Protein AF-A0A395RSZ2-F1 (afdb_monomer_lite)

Structure (mmCIF, N/CA/C/O backbone):
data_AF-A0A395RSZ2-F1
#
_entry.id   AF-A0A395RSZ2-F1
#
loop_
_atom_site.group_PDB
_atom_site.id
_atom_site.type_symbol
_atom_site.label_atom_id
_atom_site.label_alt_id
_atom_site.label_comp_id
_atom_site.label_asym_id
_atom_site.label_entity_id
_atom_site.label_seq_id
_atom_site.pdbx_PDB_ins_code
_atom_site.Cartn_x
_atom_site.Cartn_y
_atom_site.Cartn_z
_atom_site.occupancy
_atom_site.B_iso_or_equiv
_atom_site.auth_seq_id
_atom_site.auth_comp_id
_atom_site.auth_asym_id
_atom_site.auth_atom_id
_atom_site.pdbx_PDB_model_num
ATOM 1 N N . MET A 1 1 ? 38.862 -12.015 18.274 1.00 34.28 1 MET A N 1
ATOM 2 C CA . MET A 1 1 ? 37.464 -11.572 18.107 1.00 34.28 1 MET A CA 1
ATOM 3 C C . MET A 1 1 ? 37.496 -10.422 17.122 1.00 34.28 1 MET A C 1
ATOM 5 O O . MET A 1 1 ? 38.084 -9.397 17.435 1.00 34.28 1 MET A O 1
ATOM 9 N N . SER A 1 2 ? 37.038 -10.656 15.896 1.00 30.33 2 SER A N 1
ATOM 10 C CA . SER A 1 2 ? 37.048 -9.669 14.813 1.00 30.33 2 SER A CA 1
ATOM 11 C C . SER A 1 2 ? 36.148 -8.489 15.187 1.00 30.33 2 SER A C 1
ATOM 13 O O . SER A 1 2 ? 35.080 -8.708 15.757 1.00 30.33 2 SER A O 1
ATOM 15 N N . ALA A 1 3 ? 36.585 -7.260 14.907 1.00 32.38 3 ALA A N 1
ATOM 16 C CA . ALA A 1 3 ? 35.767 -6.063 15.086 1.00 32.38 3 ALA A CA 1
ATOM 17 C C . ALA A 1 3 ? 34.419 -6.223 14.353 1.00 32.38 3 ALA A C 1
ATOM 19 O O . ALA A 1 3 ? 34.405 -6.847 13.287 1.00 32.38 3 ALA A O 1
ATOM 20 N N . PRO A 1 4 ? 33.302 -5.694 14.892 1.00 45.31 4 PRO A N 1
ATOM 21 C CA . PRO A 1 4 ? 32.043 -5.677 14.161 1.00 45.31 4 PRO A CA 1
ATOM 22 C C . PRO A 1 4 ? 32.291 -4.975 12.827 1.00 45.31 4 PRO A C 1
ATOM 24 O O . PRO A 1 4 ? 32.841 -3.874 12.786 1.00 45.31 4 PRO A O 1
ATOM 27 N N . THR A 1 5 ? 31.976 -5.658 11.733 1.00 50.28 5 THR A N 1
ATOM 28 C CA . THR A 1 5 ? 32.086 -5.110 10.385 1.00 50.28 5 THR A CA 1
ATOM 29 C C . THR A 1 5 ? 31.281 -3.817 10.335 1.00 50.28 5 THR A C 1
ATOM 31 O O . THR A 1 5 ? 30.093 -3.822 10.635 1.00 50.28 5 THR A O 1
ATOM 34 N N . SER A 1 6 ? 31.934 -2.704 9.997 1.00 74.25 6 SER A N 1
ATOM 35 C CA . SER A 1 6 ? 31.324 -1.367 9.954 1.00 74.25 6 SER A CA 1
ATOM 36 C C . SER A 1 6 ? 30.259 -1.207 8.864 1.00 74.25 6 SER A C 1
ATOM 38 O O . SER A 1 6 ? 29.632 -0.160 8.781 1.00 74.25 6 SER A O 1
ATOM 40 N N . ASP A 1 7 ? 30.100 -2.211 8.003 1.00 86.69 7 ASP A N 1
ATOM 41 C CA . ASP A 1 7 ? 29.111 -2.247 6.932 1.00 86.69 7 ASP A CA 1
ATOM 42 C C . ASP A 1 7 ? 27.876 -3.049 7.390 1.00 86.69 7 ASP A C 1
ATOM 44 O O . ASP A 1 7 ? 28.003 -4.261 7.616 1.00 86.69 7 ASP A O 1
ATOM 48 N N . PRO A 1 8 ? 26.689 -2.420 7.526 1.00 89.38 8 PRO A N 1
ATOM 49 C CA . PRO A 1 8 ? 25.453 -3.118 7.889 1.00 89.38 8 PRO A CA 1
ATOM 50 C C . PRO A 1 8 ? 25.008 -4.145 6.834 1.00 89.38 8 PRO A C 1
ATOM 52 O O . PRO A 1 8 ? 24.173 -4.994 7.133 1.00 89.38 8 PRO A O 1
ATOM 55 N N . LEU A 1 9 ? 25.569 -4.111 5.619 1.00 94.44 9 LEU A N 1
ATOM 56 C CA . LEU A 1 9 ? 25.279 -5.062 4.542 1.00 94.44 9 LEU A CA 1
ATOM 57 C C . LEU A 1 9 ? 26.364 -6.135 4.372 1.00 94.44 9 LEU A C 1
ATOM 59 O O . LEU A 1 9 ? 26.440 -6.798 3.334 1.00 94.44 9 LEU A O 1
ATOM 63 N N . PHE A 1 10 ? 27.205 -6.343 5.388 1.00 93.31 10 PHE A N 1
ATOM 64 C CA . PHE A 1 10 ? 28.215 -7.395 5.354 1.00 93.31 10 PHE A CA 1
ATOM 65 C C . PHE A 1 10 ? 27.592 -8.773 5.071 1.00 93.31 10 PHE A C 1
ATOM 67 O O . PHE A 1 10 ? 26.660 -9.208 5.743 1.00 93.31 10 PHE A O 1
ATOM 74 N N . GLY A 1 11 ? 28.138 -9.481 4.078 1.00 93.06 11 GLY A N 1
ATOM 75 C CA . GLY A 1 11 ? 27.650 -10.797 3.653 1.00 93.06 11 GLY A CA 1
ATOM 76 C C . GLY A 1 11 ? 26.528 -10.764 2.608 1.00 93.06 11 GLY A C 1
ATOM 77 O O . GLY A 1 11 ? 26.178 -11.823 2.090 1.00 93.06 11 GLY A O 1
ATOM 78 N N . LEU A 1 12 ? 26.021 -9.586 2.226 1.00 96.12 12 LEU A N 1
ATOM 79 C CA . LEU A 1 12 ? 24.945 -9.433 1.236 1.00 96.12 12 LEU A CA 1
ATOM 80 C C . LEU A 1 12 ? 25.256 -10.121 -0.101 1.00 96.12 12 LEU A C 1
ATOM 82 O O . LEU A 1 12 ? 24.419 -10.842 -0.641 1.00 96.12 12 LEU A O 1
ATOM 86 N N . ASP A 1 13 ? 26.482 -9.957 -0.599 1.00 94.00 13 ASP A N 1
ATOM 87 C CA . ASP A 1 13 ? 26.915 -10.528 -1.881 1.00 94.00 13 ASP A CA 1
ATOM 88 C C . ASP A 1 13 ? 27.236 -12.038 -1.795 1.00 94.00 13 ASP A C 1
ATOM 90 O O . ASP A 1 13 ? 27.543 -12.662 -2.809 1.00 94.00 13 ASP A O 1
ATOM 94 N N . SER A 1 14 ? 27.182 -12.644 -0.599 1.00 94.94 14 SER A N 1
ATOM 95 C CA . SER A 1 14 ? 27.402 -14.091 -0.423 1.00 94.94 14 SER A CA 1
ATOM 96 C C . SER A 1 14 ? 26.147 -14.933 -0.676 1.00 94.94 14 SER A C 1
ATOM 98 O O . SER A 1 14 ? 26.244 -16.142 -0.891 1.00 94.94 14 SER A O 1
ATOM 100 N N . ILE A 1 15 ? 24.974 -14.297 -0.679 1.00 96.81 15 ILE A N 1
ATOM 101 C CA . ILE A 1 15 ? 23.686 -14.936 -0.945 1.00 96.81 15 ILE A CA 1
ATOM 102 C C . ILE A 1 15 ? 23.473 -15.006 -2.460 1.00 96.81 15 ILE A C 1
ATOM 104 O O . ILE A 1 15 ? 23.692 -14.036 -3.185 1.00 96.81 15 ILE A O 1
ATOM 108 N N . ASN A 1 16 ? 23.022 -16.157 -2.964 1.00 96.25 16 ASN A N 1
ATOM 109 C CA . ASN A 1 16 ? 22.710 -16.315 -4.383 1.00 96.25 16 ASN A CA 1
ATOM 110 C C . ASN A 1 16 ? 21.292 -15.808 -4.695 1.00 96.25 16 ASN A C 1
ATOM 112 O O . ASN A 1 16 ? 20.367 -16.599 -4.886 1.00 96.25 16 ASN A O 1
ATOM 116 N N . TRP A 1 17 ? 21.140 -14.485 -4.757 1.00 97.00 17 TRP A N 1
ATOM 117 C CA . TRP A 1 17 ? 19.859 -13.802 -4.975 1.00 97.00 17 TRP A CA 1
ATOM 118 C C . TRP A 1 17 ? 19.136 -14.224 -6.264 1.00 97.00 17 TRP A C 1
ATOM 120 O O . TRP A 1 17 ? 17.911 -14.267 -6.279 1.00 97.00 17 TRP A O 1
ATOM 130 N N . SER A 1 18 ? 19.871 -14.661 -7.293 1.00 93.94 18 SER A N 1
ATOM 131 C CA . SER A 1 18 ? 19.304 -15.187 -8.549 1.00 93.94 18 SER A CA 1
ATOM 132 C C . SER A 1 18 ? 18.466 -16.460 -8.394 1.00 93.94 18 SER A C 1
ATOM 134 O O . SER A 1 18 ? 17.706 -16.827 -9.290 1.00 93.94 18 SER A O 1
ATOM 136 N N . GLN A 1 19 ? 18.658 -17.192 -7.291 1.00 95.56 19 GLN A N 1
ATOM 137 C CA . GLN A 1 19 ? 17.898 -18.405 -6.966 1.00 95.56 19 GLN A CA 1
ATOM 138 C C . GLN A 1 19 ? 16.697 -18.114 -6.065 1.00 95.56 19 GLN A C 1
ATOM 140 O O . GLN A 1 19 ? 15.877 -19.003 -5.833 1.00 95.56 19 GLN A O 1
ATOM 145 N N . LEU A 1 20 ? 16.601 -16.888 -5.558 1.00 96.00 20 LEU A N 1
ATOM 146 C CA . LEU A 1 20 ? 15.483 -16.416 -4.764 1.00 96.00 20 LEU A CA 1
ATOM 147 C C . LEU A 1 20 ? 14.503 -15.682 -5.675 1.00 96.00 20 LEU A C 1
ATOM 149 O O . LEU A 1 20 ? 14.856 -15.148 -6.727 1.00 96.00 20 LEU A O 1
ATOM 153 N N . ASN A 1 21 ? 13.254 -15.643 -5.241 1.00 91.56 21 ASN A N 1
ATOM 154 C CA . ASN A 1 21 ? 12.200 -14.892 -5.894 1.00 91.56 21 ASN A CA 1
ATOM 155 C C . ASN A 1 21 ? 11.636 -13.834 -4.951 1.00 91.56 21 ASN A C 1
ATOM 157 O O . ASN A 1 21 ? 11.639 -14.000 -3.730 1.00 91.56 21 ASN A O 1
ATOM 161 N N . HIS A 1 22 ? 11.113 -12.788 -5.565 1.00 90.50 22 HIS A N 1
ATOM 162 C CA . HIS A 1 22 ? 10.325 -11.709 -4.986 1.00 90.50 22 HIS A CA 1
ATOM 163 C C . HIS A 1 22 ? 9.043 -11.529 -5.844 1.00 90.50 22 HIS A C 1
ATOM 165 O O . HIS A 1 22 ? 8.847 -12.283 -6.807 1.00 90.50 22 HIS A O 1
ATOM 171 N N . ALA A 1 23 ? 8.208 -10.516 -5.603 1.00 76.56 23 ALA A N 1
ATOM 172 C CA . ALA A 1 23 ? 6.920 -10.313 -6.289 1.00 76.56 23 ALA A CA 1
ATOM 173 C C . ALA A 1 23 ? 6.976 -10.329 -7.827 1.00 76.56 23 ALA A C 1
ATOM 175 O O . ALA A 1 23 ? 6.074 -10.847 -8.488 1.00 76.56 23 ALA A O 1
ATOM 176 N N . TYR A 1 24 ? 8.060 -9.818 -8.412 1.00 78.56 24 TYR A N 1
ATOM 177 C CA . TYR A 1 24 ? 8.192 -9.644 -9.861 1.00 78.56 24 TYR A CA 1
ATOM 178 C C . TYR A 1 24 ? 9.122 -10.661 -10.549 1.00 78.56 24 TYR A C 1
ATOM 180 O O . TYR A 1 24 ? 9.490 -10.471 -11.712 1.00 78.56 24 TYR A O 1
ATOM 188 N N . GLY A 1 25 ? 9.490 -11.757 -9.870 1.00 89.94 25 GLY A N 1
ATOM 189 C CA . GLY A 1 25 ? 10.397 -12.791 -10.390 1.00 89.94 25 GLY A CA 1
ATOM 190 C C . GLY A 1 25 ? 11.694 -12.921 -9.589 1.00 89.94 25 GLY A C 1
ATOM 191 O O . GLY A 1 25 ? 11.643 -12.903 -8.364 1.00 89.94 25 GLY A O 1
ATOM 192 N N . SER A 1 26 ? 12.827 -13.077 -10.286 1.00 94.44 26 SER A N 1
ATOM 193 C CA . SER A 1 26 ? 14.166 -13.218 -9.681 1.00 94.44 26 SER A CA 1
ATOM 194 C C . SER A 1 26 ? 14.512 -12.025 -8.794 1.00 94.44 26 SER A C 1
ATOM 196 O O . SER A 1 26 ? 14.254 -10.895 -9.194 1.00 94.44 26 SER A O 1
ATOM 198 N N . ALA A 1 27 ? 15.159 -12.279 -7.658 1.00 96.12 27 ALA A N 1
ATOM 199 C CA . ALA A 1 27 ? 15.580 -11.259 -6.699 1.00 96.12 27 ALA A CA 1
ATOM 200 C C . ALA A 1 27 ? 16.986 -10.678 -6.971 1.00 96.12 27 ALA A C 1
ATOM 202 O O . ALA A 1 27 ? 17.618 -10.135 -6.067 1.00 96.12 27 ALA A O 1
ATOM 203 N N . ASP A 1 28 ? 17.498 -10.795 -8.203 1.00 95.12 28 ASP A N 1
ATOM 204 C CA . ASP A 1 28 ? 18.828 -10.303 -8.616 1.00 95.12 28 ASP A CA 1
ATOM 205 C C . ASP A 1 28 ? 19.060 -8.801 -8.366 1.00 95.12 28 ASP A C 1
ATOM 207 O O . ASP A 1 28 ? 20.202 -8.347 -8.280 1.00 95.12 28 ASP A O 1
ATOM 211 N N . ASP A 1 29 ? 17.989 -8.017 -8.282 1.00 93.25 29 ASP A N 1
ATOM 212 C CA . ASP A 1 29 ? 18.008 -6.574 -8.052 1.00 93.25 29 ASP A CA 1
ATOM 213 C C . ASP A 1 29 ? 18.033 -6.188 -6.561 1.00 93.25 29 ASP A C 1
ATOM 215 O O . ASP A 1 29 ? 18.500 -5.099 -6.216 1.00 93.25 29 ASP A O 1
ATOM 219 N N . VAL A 1 30 ? 17.617 -7.089 -5.666 1.00 96.44 30 VAL A N 1
ATOM 220 C CA . VAL A 1 30 ? 17.514 -6.848 -4.219 1.00 96.44 30 VAL A CA 1
ATOM 221 C C . VAL A 1 30 ? 18.824 -6.351 -3.588 1.00 96.44 30 VAL A C 1
ATOM 223 O O . VAL A 1 30 ? 18.770 -5.392 -2.812 1.00 96.44 30 VAL A O 1
ATOM 226 N N . PRO A 1 31 ? 20.016 -6.890 -3.921 1.00 97.75 31 PRO A N 1
ATOM 227 C CA . PRO A 1 31 ? 21.271 -6.386 -3.363 1.00 97.75 31 PRO A CA 1
ATOM 228 C C . PRO A 1 31 ? 21.555 -4.925 -3.704 1.00 97.75 31 PRO A C 1
ATOM 230 O O . PRO A 1 31 ? 22.103 -4.190 -2.883 1.00 97.75 31 PRO A O 1
ATOM 233 N N . VAL A 1 32 ? 21.204 -4.496 -4.920 1.00 96.25 32 VAL A N 1
ATOM 234 C CA . VAL A 1 32 ? 21.399 -3.107 -5.355 1.00 96.25 32 VAL A CA 1
ATOM 235 C C . VAL A 1 32 ? 20.468 -2.192 -4.573 1.00 96.25 32 VAL A C 1
ATOM 237 O O . VAL A 1 32 ? 20.921 -1.169 -4.061 1.00 96.25 32 VAL A O 1
ATOM 240 N N . LEU A 1 33 ? 19.208 -2.597 -4.417 1.00 94.44 33 LEU A N 1
ATOM 241 C CA . LEU A 1 33 ? 18.215 -1.841 -3.663 1.00 94.44 33 LEU A CA 1
ATOM 242 C C . LEU A 1 33 ? 18.615 -1.701 -2.185 1.00 94.44 33 LEU A C 1
ATOM 244 O O . LEU A 1 33 ? 18.653 -0.585 -1.677 1.00 94.44 33 LEU A O 1
ATOM 248 N N . LEU A 1 34 ? 19.039 -2.786 -1.521 1.00 95.69 34 LEU A N 1
ATOM 249 C CA . LEU A 1 34 ? 19.546 -2.738 -0.138 1.00 95.69 34 LEU A CA 1
ATOM 250 C C . LEU A 1 34 ? 20.739 -1.788 0.013 1.00 95.69 34 LEU A C 1
ATOM 252 O O . LEU A 1 34 ? 20.796 -1.016 0.969 1.00 95.69 34 LEU A O 1
ATOM 256 N N . LYS A 1 35 ? 21.680 -1.799 -0.941 1.00 95.31 35 LYS A N 1
ATOM 257 C CA . LYS A 1 35 ? 22.815 -0.860 -0.954 1.00 95.31 35 LYS A CA 1
ATOM 258 C C . LYS A 1 35 ? 22.342 0.589 -1.102 1.00 95.31 35 LYS A C 1
ATOM 260 O O . LYS A 1 35 ? 22.881 1.469 -0.435 1.00 95.31 35 LYS A O 1
ATOM 265 N N . GLN A 1 36 ? 21.322 0.840 -1.920 1.00 93.38 36 GLN A N 1
ATOM 266 C CA . GLN A 1 36 ? 20.742 2.172 -2.110 1.00 93.38 36 GLN A CA 1
ATOM 267 C C . GLN A 1 36 ? 19.963 2.683 -0.887 1.00 93.38 36 GLN A C 1
ATOM 269 O O . GLN A 1 36 ? 19.896 3.896 -0.702 1.00 93.38 36 GLN A O 1
ATOM 274 N N . LEU A 1 37 ? 19.492 1.810 0.013 1.00 89.50 37 LEU A N 1
ATOM 275 C CA . LEU A 1 37 ? 18.933 2.225 1.313 1.00 89.50 37 LEU A CA 1
ATOM 276 C C . LEU A 1 37 ? 19.972 2.870 2.250 1.00 89.50 37 LEU A C 1
ATOM 278 O O . LEU A 1 37 ? 19.613 3.439 3.276 1.00 89.50 37 LEU A O 1
ATOM 282 N N . GLN A 1 38 ? 21.263 2.820 1.911 1.00 90.94 38 GLN A N 1
ATOM 283 C CA . GLN A 1 38 ? 22.308 3.575 2.612 1.00 90.94 38 GLN A CA 1
ATOM 284 C C . GLN A 1 38 ? 22.570 4.957 1.990 1.00 90.94 38 GLN A C 1
ATOM 286 O O . GLN A 1 38 ? 23.408 5.707 2.493 1.00 90.94 38 GLN A O 1
ATOM 291 N N . SER A 1 39 ? 21.892 5.300 0.889 1.00 86.25 39 SER A N 1
ATOM 292 C CA . SER A 1 39 ? 22.091 6.566 0.187 1.00 86.25 39 SER A CA 1
ATOM 293 C C . SER A 1 39 ? 21.700 7.759 1.057 1.00 86.25 39 SER A C 1
ATOM 295 O O . SER A 1 39 ? 20.657 7.768 1.709 1.00 86.25 39 SER A O 1
ATOM 297 N N . THR A 1 40 ? 22.524 8.806 1.026 1.00 84.56 40 THR A N 1
ATOM 298 C CA . THR A 1 40 ? 22.180 10.115 1.599 1.00 84.56 40 THR A CA 1
ATOM 299 C C . THR A 1 40 ? 21.358 10.976 0.644 1.00 84.56 40 THR A C 1
ATOM 301 O O . THR A 1 40 ? 20.854 12.013 1.065 1.00 84.56 40 THR A O 1
ATOM 304 N N . ASP A 1 41 ? 21.261 10.579 -0.628 1.00 82.25 41 ASP A N 1
ATOM 305 C CA . ASP A 1 41 ? 20.401 11.215 -1.625 1.00 82.25 41 ASP A CA 1
ATOM 306 C C . ASP A 1 41 ? 18.945 10.752 -1.411 1.00 82.25 41 ASP A C 1
ATOM 308 O O . ASP A 1 41 ? 18.680 9.550 -1.552 1.00 82.25 41 ASP A O 1
ATOM 312 N N . PRO A 1 42 ? 18.013 11.666 -1.069 1.00 72.00 42 PRO A N 1
ATOM 313 C CA . PRO A 1 42 ? 16.618 11.326 -0.810 1.00 72.00 42 PRO A CA 1
ATOM 314 C C . PRO A 1 42 ? 15.907 10.677 -1.997 1.00 72.00 42 PRO A C 1
ATOM 316 O O . PRO A 1 42 ? 15.120 9.760 -1.786 1.00 72.00 42 PRO A O 1
ATOM 319 N N . GLU A 1 43 ? 16.183 11.101 -3.234 1.00 75.25 43 GLU A N 1
ATOM 320 C CA . GLU A 1 43 ? 15.507 10.554 -4.417 1.00 75.25 43 GLU A CA 1
ATOM 321 C C . GLU A 1 43 ? 15.924 9.098 -4.643 1.00 75.25 43 GLU A C 1
ATOM 323 O O . GLU A 1 43 ? 15.084 8.227 -4.890 1.00 75.25 43 GLU A O 1
ATOM 328 N N . VAL A 1 44 ? 17.220 8.817 -4.477 1.00 79.88 44 VAL A N 1
ATOM 329 C CA . VAL A 1 44 ? 17.770 7.459 -4.556 1.00 79.88 44 VAL A CA 1
ATOM 330 C C . VAL A 1 44 ? 17.236 6.590 -3.422 1.00 79.88 44 VAL A C 1
ATOM 332 O O . VAL A 1 44 ? 16.818 5.464 -3.680 1.00 79.88 44 VAL A O 1
ATOM 335 N N . TYR A 1 45 ? 17.230 7.098 -2.184 1.00 80.38 45 TYR A N 1
ATOM 336 C CA . TYR A 1 45 ? 16.733 6.352 -1.028 1.00 80.38 45 TYR A CA 1
ATOM 337 C C . TYR A 1 45 ? 15.251 6.009 -1.186 1.00 80.38 45 TYR A C 1
ATOM 339 O O . TYR A 1 45 ? 14.893 4.847 -1.044 1.00 80.38 45 TYR A O 1
ATOM 347 N N . LEU A 1 46 ? 14.397 6.991 -1.497 1.00 71.25 46 LEU A N 1
ATOM 348 C CA . LEU A 1 46 ? 12.949 6.790 -1.603 1.00 71.25 46 LEU A CA 1
ATOM 349 C C . LEU A 1 46 ? 12.604 5.851 -2.756 1.00 71.25 46 LEU A C 1
ATOM 351 O O . LEU A 1 46 ? 11.863 4.895 -2.565 1.00 71.25 46 LEU A O 1
ATOM 355 N N . THR A 1 47 ? 13.225 6.046 -3.923 1.00 76.12 47 THR A N 1
ATOM 356 C CA . THR A 1 47 ? 13.027 5.147 -5.068 1.00 76.12 47 THR A CA 1
ATOM 357 C C . THR A 1 47 ? 13.448 3.716 -4.734 1.00 76.12 47 THR A C 1
ATOM 359 O O . THR A 1 47 ? 12.760 2.769 -5.111 1.00 76.12 47 THR A O 1
ATOM 362 N N . ALA A 1 48 ? 14.567 3.548 -4.024 1.00 80.88 48 ALA A N 1
ATOM 363 C CA . ALA A 1 48 ? 15.026 2.235 -3.599 1.00 80.88 48 ALA A CA 1
ATOM 364 C C . ALA A 1 48 ? 14.132 1.630 -2.515 1.00 80.88 48 ALA A C 1
ATOM 366 O O . ALA A 1 48 ? 13.876 0.436 -2.573 1.00 80.88 48 ALA A O 1
ATOM 367 N N . PHE A 1 49 ? 13.651 2.426 -1.559 1.00 80.94 49 PHE A N 1
ATOM 368 C CA . PHE A 1 49 ? 12.747 1.990 -0.497 1.00 80.94 49 PHE A CA 1
ATOM 369 C C . PHE A 1 49 ? 11.427 1.483 -1.074 1.00 80.94 49 PHE A C 1
ATOM 371 O O . PHE A 1 49 ? 11.042 0.360 -0.761 1.00 80.94 49 PHE A O 1
ATOM 378 N N . ASP A 1 50 ? 10.800 2.251 -1.967 1.00 70.81 50 ASP A N 1
ATOM 379 C CA . ASP A 1 50 ? 9.542 1.883 -2.625 1.00 70.81 50 ASP A CA 1
ATOM 380 C C . ASP A 1 50 ? 9.717 0.605 -3.456 1.00 70.81 50 ASP A C 1
ATOM 382 O O . ASP A 1 50 ? 9.027 -0.394 -3.246 1.00 70.81 50 ASP A O 1
ATOM 386 N N . ALA A 1 51 ? 10.721 0.587 -4.342 1.00 75.06 51 ALA A N 1
ATOM 387 C CA . ALA A 1 51 ? 11.000 -0.576 -5.179 1.00 75.06 51 ALA A CA 1
ATOM 388 C C . ALA A 1 51 ? 11.335 -1.815 -4.340 1.00 75.06 51 ALA A C 1
ATOM 390 O O . ALA A 1 51 ? 10.834 -2.903 -4.609 1.00 75.06 51 ALA A O 1
ATOM 391 N N . PHE A 1 52 ? 12.158 -1.663 -3.303 1.00 85.31 52 PHE A N 1
ATOM 392 C CA . PHE A 1 52 ? 12.519 -2.755 -2.411 1.00 85.31 52 PHE A CA 1
ATOM 393 C C . PHE A 1 52 ? 11.300 -3.292 -1.668 1.00 85.31 52 PHE A C 1
ATOM 395 O O . PHE A 1 52 ? 11.074 -4.501 -1.702 1.00 85.31 52 PHE A O 1
ATOM 402 N N . TRP A 1 53 ? 10.505 -2.410 -1.054 1.00 80.69 53 TRP A N 1
ATOM 403 C CA . TRP A 1 53 ? 9.285 -2.773 -0.344 1.00 80.69 53 TRP A CA 1
ATOM 404 C C . TRP A 1 53 ? 8.362 -3.577 -1.256 1.00 80.69 53 TRP A C 1
ATOM 406 O O . TRP A 1 53 ? 8.067 -4.729 -0.952 1.00 80.69 53 TRP A O 1
ATOM 416 N N . SER A 1 54 ? 8.000 -3.022 -2.413 1.00 71.62 54 SER A N 1
ATOM 417 C CA . SER A 1 54 ? 7.108 -3.659 -3.386 1.00 71.62 54 SER A CA 1
ATOM 418 C C . SER A 1 54 ? 7.671 -4.960 -3.973 1.00 71.62 54 SER A C 1
ATOM 420 O O . SER A 1 54 ? 6.911 -5.861 -4.335 1.00 71.62 54 SER A O 1
ATOM 422 N N . ASN A 1 55 ? 8.997 -5.095 -4.060 1.00 81.12 55 ASN A N 1
ATOM 423 C CA . ASN A 1 55 ? 9.649 -6.323 -4.501 1.00 81.12 55 ASN A CA 1
ATOM 424 C C . ASN A 1 55 ? 9.497 -7.433 -3.456 1.00 81.12 55 ASN A C 1
ATOM 426 O O . ASN A 1 55 ? 8.975 -8.507 -3.761 1.00 81.12 55 ASN A O 1
ATOM 430 N N . ILE A 1 56 ? 9.964 -7.203 -2.226 1.00 85.62 56 ILE A N 1
ATOM 431 C CA . ILE A 1 56 ? 10.007 -8.245 -1.189 1.00 85.62 56 ILE A CA 1
ATOM 432 C C . ILE A 1 56 ? 8.687 -8.389 -0.419 1.00 85.62 56 ILE A C 1
ATOM 434 O O . ILE A 1 56 ? 8.550 -9.301 0.394 1.00 85.62 56 ILE A O 1
ATOM 438 N N . TYR A 1 57 ? 7.711 -7.522 -0.669 1.00 79.75 57 TYR A N 1
ATOM 439 C CA . TYR A 1 57 ? 6.392 -7.545 -0.059 1.00 79.75 57 TYR A CA 1
ATOM 440 C C . TYR A 1 57 ? 5.347 -7.009 -1.039 1.00 79.75 57 TYR A C 1
ATOM 442 O O . TYR A 1 57 ? 5.388 -5.848 -1.430 1.00 79.75 57 TYR A O 1
ATOM 450 N N . HIS A 1 58 ? 4.366 -7.830 -1.418 1.00 73.44 58 HIS A N 1
ATOM 451 C CA . HIS A 1 58 ? 3.319 -7.388 -2.344 1.00 73.44 58 HIS A CA 1
ATOM 452 C C . HIS A 1 58 ? 1.963 -7.975 -1.967 1.00 73.44 58 HIS A C 1
ATOM 454 O O . HIS A 1 58 ? 1.803 -9.196 -1.941 1.00 73.44 58 HIS A O 1
ATOM 460 N N . GLN A 1 59 ? 0.978 -7.108 -1.700 1.00 65.56 59 GLN A N 1
ATOM 461 C CA . GLN A 1 59 ? -0.385 -7.505 -1.302 1.00 65.56 59 GLN A CA 1
ATOM 462 C C . GLN A 1 59 ? -0.403 -8.480 -0.122 1.00 65.56 59 GLN A C 1
ATOM 464 O O . GLN A 1 59 ? -1.070 -9.513 -0.147 1.00 65.56 59 GLN A O 1
ATOM 469 N N . GLY A 1 60 ? 0.425 -8.216 0.882 1.00 65.25 60 GLY A N 1
ATOM 470 C CA . GLY A 1 60 ? 0.560 -9.125 2.004 1.00 65.25 60 GLY A CA 1
ATOM 471 C C . GLY A 1 60 ? 1.518 -10.268 1.741 1.00 65.25 60 GLY A C 1
ATOM 472 O O . GLY A 1 60 ? 2.061 -10.739 2.718 1.00 65.25 60 GLY A O 1
ATOM 473 N N . THR A 1 61 ? 1.789 -10.689 0.497 1.00 76.19 61 THR A N 1
ATOM 474 C CA . THR A 1 61 ? 2.616 -11.865 0.143 1.00 76.19 61 THR A CA 1
ATOM 475 C C . THR A 1 61 ? 4.104 -11.635 0.416 1.00 76.19 61 THR A C 1
ATOM 477 O O . THR A 1 61 ? 4.653 -10.589 0.069 1.00 76.19 61 THR A O 1
ATOM 480 N N . ARG A 1 62 ? 4.752 -12.636 1.025 1.00 90.75 62 ARG A N 1
ATOM 481 C CA . ARG A 1 62 ? 6.195 -12.708 1.286 1.00 90.75 62 ARG A CA 1
ATOM 482 C C . ARG A 1 62 ? 6.807 -13.818 0.434 1.00 90.75 62 ARG A C 1
ATOM 484 O O . ARG A 1 62 ? 6.122 -14.748 0.012 1.00 90.75 62 ARG A O 1
ATOM 491 N N . TYR A 1 63 ? 8.103 -13.712 0.191 1.00 91.75 63 TYR A N 1
ATOM 492 C CA . TYR A 1 63 ? 8.839 -14.534 -0.756 1.00 91.75 63 TYR A CA 1
ATOM 493 C C . TYR A 1 63 ? 10.162 -15.009 -0.154 1.00 91.75 63 TYR A C 1
ATOM 495 O O . TYR A 1 63 ? 10.650 -14.451 0.824 1.00 91.75 63 TYR A O 1
ATOM 503 N N . SER A 1 64 ? 10.803 -15.990 -0.785 1.00 95.75 64 SER A N 1
ATOM 504 C CA . SER A 1 64 ? 12.160 -16.421 -0.415 1.00 95.75 64 SER A CA 1
ATOM 505 C C . SER A 1 64 ? 13.173 -15.269 -0.259 1.00 95.75 64 SER A C 1
ATOM 507 O O . SER A 1 64 ? 13.993 -15.306 0.654 1.00 95.75 64 SER A O 1
ATOM 509 N N . ALA A 1 65 ? 13.091 -14.208 -1.074 1.00 96.94 65 ALA A N 1
ATOM 510 C CA . ALA A 1 65 ? 13.932 -13.019 -0.912 1.00 96.94 65 ALA A CA 1
ATOM 511 C C . ALA A 1 65 ? 13.601 -12.202 0.351 1.00 96.94 65 ALA A C 1
ATOM 513 O O . ALA A 1 65 ? 14.499 -11.604 0.937 1.00 96.94 65 ALA A O 1
ATOM 514 N N . SER A 1 66 ? 12.340 -12.192 0.796 1.00 97.38 66 SER A N 1
ATOM 515 C CA . SER A 1 66 ? 11.907 -11.538 2.038 1.00 97.38 66 SER A CA 1
ATOM 516 C C . SER A 1 66 ? 12.621 -12.140 3.246 1.00 97.38 66 SER A C 1
ATOM 518 O O . SER A 1 66 ? 13.127 -11.401 4.087 1.00 97.38 66 SER A O 1
ATOM 520 N N . VAL A 1 67 ? 12.721 -13.474 3.292 1.00 97.81 67 VAL A N 1
ATOM 521 C CA . VAL A 1 67 ? 13.397 -14.218 4.367 1.00 97.81 67 VAL A CA 1
ATOM 522 C C . VAL A 1 67 ? 14.852 -13.764 4.505 1.00 97.81 67 VAL A C 1
ATOM 524 O O . VAL A 1 67 ? 15.301 -13.426 5.600 1.00 97.81 67 VAL A O 1
ATOM 527 N N . GLU A 1 68 ? 15.572 -13.720 3.383 1.00 98.00 68 GLU A N 1
ATOM 528 C CA . GLU A 1 68 ? 16.998 -13.380 3.339 1.00 98.00 68 GLU A CA 1
ATOM 529 C C . GLU A 1 68 ? 17.263 -11.881 3.539 1.00 98.00 68 GLU A C 1
ATOM 531 O O . GLU A 1 68 ? 18.342 -11.488 3.978 1.00 98.00 68 GLU A O 1
ATOM 536 N N . ALA A 1 69 ? 16.282 -11.022 3.256 1.00 97.94 69 ALA A N 1
ATOM 537 C CA . ALA A 1 69 ? 16.418 -9.579 3.399 1.00 97.94 69 ALA A CA 1
ATOM 538 C C . ALA A 1 69 ? 16.296 -9.084 4.854 1.00 97.94 69 ALA A C 1
ATOM 540 O O . ALA A 1 69 ? 16.942 -8.101 5.226 1.00 97.94 69 ALA A O 1
ATOM 541 N N . VAL A 1 70 ? 15.496 -9.754 5.692 1.00 98.12 70 VAL A N 1
ATOM 542 C CA . VAL A 1 70 ? 15.192 -9.317 7.070 1.00 98.12 70 VAL A CA 1
ATOM 543 C C . VAL A 1 70 ? 16.437 -9.046 7.936 1.00 98.12 70 VAL A C 1
ATOM 545 O O . VAL A 1 70 ? 16.474 -7.995 8.584 1.00 98.12 70 VAL A O 1
ATOM 548 N N . PRO A 1 71 ? 17.481 -9.901 7.959 1.00 97.31 71 PRO A N 1
ATOM 549 C CA . PRO A 1 71 ? 18.688 -9.623 8.740 1.00 97.31 71 PRO A CA 1
ATOM 550 C C . PRO A 1 71 ? 19.375 -8.304 8.358 1.00 97.31 71 PRO A C 1
ATOM 552 O O . PRO A 1 71 ? 19.812 -7.562 9.239 1.00 97.31 71 PRO A O 1
ATOM 555 N N . PHE A 1 72 ? 19.421 -7.973 7.063 1.00 97.25 72 PHE A N 1
ATOM 556 C CA . PHE A 1 72 ? 20.005 -6.720 6.576 1.00 97.25 72 PHE A CA 1
ATOM 557 C C . PHE A 1 72 ? 19.148 -5.511 6.945 1.00 97.25 72 PHE A C 1
ATOM 559 O O . PHE A 1 72 ? 19.687 -4.459 7.279 1.00 97.25 72 PHE A O 1
ATOM 566 N N . LEU A 1 73 ? 17.822 -5.659 6.957 1.00 96.06 73 LEU A N 1
ATOM 567 C CA . LEU A 1 73 ? 16.922 -4.604 7.419 1.00 96.06 73 LEU A CA 1
ATOM 568 C C . LEU A 1 73 ? 17.119 -4.287 8.900 1.00 96.06 73 LEU A C 1
ATOM 570 O O . LEU A 1 73 ? 17.169 -3.112 9.259 1.00 96.06 73 LEU A O 1
ATOM 574 N N . TYR A 1 74 ? 17.306 -5.297 9.756 1.00 96.94 74 TYR A N 1
ATOM 575 C CA . TYR A 1 74 ? 17.668 -5.046 11.153 1.00 96.94 74 TYR A CA 1
ATOM 576 C C . TYR A 1 74 ? 19.046 -4.410 11.300 1.00 96.94 74 TYR A C 1
ATOM 578 O O . TYR A 1 74 ? 19.206 -3.522 12.133 1.00 96.94 74 TYR A O 1
ATOM 586 N N . ALA A 1 75 ? 20.029 -4.826 10.500 1.00 95.12 75 ALA A N 1
ATOM 587 C CA . ALA A 1 75 ? 21.356 -4.221 10.527 1.00 95.12 75 ALA A CA 1
ATOM 588 C C . ALA A 1 75 ? 21.310 -2.738 10.115 1.00 95.12 75 ALA A C 1
ATOM 590 O O . ALA A 1 75 ? 21.893 -1.892 10.793 1.00 95.12 75 ALA A O 1
ATOM 591 N N . LEU A 1 76 ? 20.551 -2.403 9.065 1.00 93.81 76 LEU A N 1
ATOM 592 C CA . LEU A 1 76 ? 20.287 -1.023 8.654 1.00 93.81 76 LEU A CA 1
ATOM 593 C C . LEU A 1 76 ? 19.535 -0.246 9.742 1.00 93.81 76 LEU A C 1
ATOM 595 O O . LEU A 1 76 ? 19.931 0.869 10.073 1.00 93.81 76 LEU A O 1
ATOM 599 N N . PHE A 1 77 ? 18.495 -0.834 10.338 1.00 93.06 77 PHE A N 1
ATOM 600 C CA . PHE A 1 77 ? 17.751 -0.242 11.451 1.00 93.06 77 PHE A CA 1
ATOM 601 C C . PHE A 1 77 ? 18.637 0.034 12.675 1.00 93.06 77 PHE A C 1
ATOM 603 O O . PHE A 1 77 ? 18.451 1.045 13.356 1.00 93.06 77 PHE A O 1
ATOM 610 N N . ASP A 1 78 ? 19.595 -0.840 12.978 1.00 91.50 78 ASP A N 1
ATOM 611 C CA . ASP A 1 78 ? 20.500 -0.667 14.113 1.00 91.50 78 ASP A CA 1
ATOM 612 C C . ASP A 1 78 ? 21.601 0.366 13.851 1.00 91.50 78 ASP A C 1
ATOM 614 O O . ASP A 1 78 ? 22.137 0.982 14.777 1.00 91.50 78 ASP A O 1
ATOM 618 N N . HIS A 1 79 ? 21.928 0.585 12.580 1.00 90.19 79 HIS A N 1
ATOM 619 C CA . HIS A 1 79 ? 22.967 1.513 12.179 1.00 90.19 79 HIS A CA 1
ATOM 620 C C . HIS A 1 79 ? 22.496 2.972 12.330 1.00 90.19 79 HIS A C 1
ATOM 622 O O . HIS A 1 79 ? 21.539 3.423 11.702 1.00 90.19 79 HIS A O 1
ATOM 628 N N . GLN A 1 80 ? 23.179 3.744 13.183 1.00 80.75 80 GLN A N 1
ATOM 629 C CA . GLN A 1 80 ? 22.696 5.055 13.649 1.00 80.75 80 GLN A CA 1
ATOM 630 C C . GLN A 1 80 ? 22.560 6.119 12.550 1.00 80.75 80 GLN A C 1
ATOM 632 O O . GLN A 1 80 ? 21.759 7.040 12.697 1.00 80.75 80 GLN A O 1
ATOM 637 N N . THR A 1 81 ? 23.335 6.021 11.467 1.00 82.44 81 THR A N 1
ATOM 638 C CA . THR A 1 81 ? 23.293 6.999 10.366 1.00 82.44 81 THR A CA 1
ATOM 639 C C . THR A 1 81 ? 22.224 6.688 9.324 1.00 82.44 81 THR A C 1
ATOM 641 O O . THR A 1 81 ? 21.990 7.517 8.442 1.00 82.44 81 THR A O 1
ATOM 644 N N . THR A 1 82 ? 21.589 5.517 9.405 1.00 84.31 82 THR A N 1
ATOM 645 C CA . THR A 1 82 ? 20.518 5.122 8.493 1.00 84.31 82 THR A CA 1
ATOM 646 C C . THR A 1 82 ? 19.345 6.084 8.640 1.00 84.31 82 THR A C 1
ATOM 648 O O . THR A 1 82 ? 18.934 6.425 9.751 1.00 84.31 82 THR A O 1
ATOM 651 N N . LYS A 1 83 ? 18.818 6.558 7.511 1.00 79.50 83 LYS A N 1
ATOM 652 C CA . LYS A 1 83 ? 17.628 7.414 7.471 1.00 79.50 83 LYS A CA 1
ATOM 653 C C . LYS A 1 83 ? 16.359 6.560 7.549 1.00 79.50 83 LYS A C 1
ATOM 655 O O . LYS A 1 83 ? 16.397 5.386 7.196 1.00 79.50 83 LYS A O 1
ATOM 660 N N . ASN A 1 84 ? 15.259 7.158 8.018 1.00 78.38 84 ASN A N 1
ATOM 661 C CA . ASN A 1 84 ? 13.932 6.525 8.079 1.00 78.38 84 ASN A CA 1
ATOM 662 C C . ASN A 1 84 ? 13.948 5.134 8.761 1.00 78.38 84 ASN A C 1
ATOM 664 O O . ASN A 1 84 ? 13.488 4.122 8.232 1.00 78.38 84 ASN A O 1
ATOM 668 N N . ARG A 1 85 ? 14.571 5.070 9.946 1.00 87.06 85 ARG A N 1
ATOM 669 C CA . ARG A 1 85 ? 14.739 3.825 10.718 1.00 87.06 85 ARG A CA 1
ATOM 670 C C . ARG A 1 85 ? 13.393 3.257 11.177 1.00 87.06 85 ARG A C 1
ATOM 672 O O . ARG A 1 85 ? 13.225 2.045 11.241 1.00 87.06 85 ARG A O 1
ATOM 679 N N . ASP A 1 86 ? 12.447 4.124 11.489 1.00 83.31 86 ASP A N 1
ATOM 680 C CA . ASP A 1 86 ? 11.061 3.795 11.802 1.00 83.31 86 ASP A CA 1
ATOM 681 C C . ASP A 1 86 ? 10.345 3.138 10.612 1.00 83.31 86 ASP A C 1
ATOM 683 O O . ASP A 1 86 ? 9.801 2.048 10.784 1.00 83.31 86 ASP A O 1
ATOM 687 N N . GLY A 1 87 ? 10.452 3.689 9.397 1.00 82.19 87 GLY A N 1
ATOM 688 C CA . GLY A 1 87 ? 9.921 3.054 8.186 1.00 82.19 87 GLY A CA 1
ATOM 689 C C . GLY A 1 87 ? 10.521 1.671 7.916 1.00 82.19 87 GLY A C 1
ATOM 690 O O . GLY A 1 87 ? 9.792 0.731 7.594 1.00 82.19 87 GLY A O 1
ATOM 691 N N . LEU A 1 88 ? 11.831 1.492 8.134 1.00 87.56 88 LEU A N 1
ATOM 692 C CA . LEU A 1 88 ? 12.467 0.170 8.050 1.00 87.56 88 LEU A CA 1
ATOM 693 C C . LEU A 1 88 ? 11.901 -0.805 9.091 1.00 87.56 88 LEU A C 1
ATOM 695 O O . LEU A 1 88 ? 11.616 -1.953 8.764 1.00 87.56 88 LEU A O 1
ATOM 699 N N . LEU A 1 89 ? 11.701 -0.377 10.339 1.00 92.94 89 LEU A N 1
ATOM 700 C CA . LEU A 1 89 ? 11.139 -1.248 11.373 1.00 92.94 89 LEU A CA 1
ATOM 701 C C . LEU A 1 89 ? 9.666 -1.593 11.106 1.00 92.94 89 LEU A C 1
ATOM 703 O O . LEU A 1 89 ? 9.237 -2.729 11.334 1.00 92.94 89 LEU A O 1
ATOM 707 N N . TYR A 1 90 ? 8.892 -0.649 10.573 1.00 88.69 90 TYR A N 1
ATOM 708 C CA . TYR A 1 90 ? 7.532 -0.912 10.115 1.00 88.69 90 TYR A CA 1
ATOM 709 C C . TYR A 1 90 ? 7.511 -1.903 8.937 1.00 88.69 90 TYR A C 1
ATOM 711 O O . TYR A 1 90 ? 6.672 -2.808 8.914 1.00 88.69 90 TYR A O 1
ATOM 719 N N . MET A 1 91 ? 8.496 -1.833 8.029 1.00 88.62 91 MET A N 1
ATOM 720 C CA . MET A 1 91 ? 8.703 -2.842 6.981 1.00 88.62 91 MET A CA 1
ATOM 721 C C . MET A 1 91 ? 8.938 -4.220 7.548 1.00 88.62 91 MET A C 1
ATOM 723 O O . MET A 1 91 ? 8.262 -5.163 7.154 1.00 88.62 91 MET A O 1
ATOM 727 N N . ILE A 1 92 ? 9.851 -4.345 8.507 1.00 95.88 92 ILE A N 1
ATOM 728 C CA . ILE A 1 92 ? 10.133 -5.641 9.121 1.00 95.88 92 ILE A CA 1
ATOM 729 C C . ILE A 1 92 ? 8.879 -6.184 9.819 1.00 95.88 92 ILE A C 1
ATOM 731 O O . ILE A 1 92 ? 8.608 -7.380 9.750 1.00 95.88 92 ILE A O 1
ATOM 735 N N . THR A 1 93 ? 8.072 -5.312 10.433 1.00 94.62 93 THR A N 1
ATOM 736 C CA . THR A 1 93 ? 6.774 -5.700 11.008 1.00 94.62 93 THR A CA 1
ATOM 737 C C . THR A 1 93 ? 5.830 -6.249 9.936 1.00 94.62 93 THR A C 1
ATOM 739 O O . THR A 1 93 ? 5.285 -7.336 10.100 1.00 94.62 93 THR A O 1
ATOM 742 N N . SER A 1 94 ? 5.685 -5.548 8.812 1.00 88.25 94 SER A N 1
ATOM 743 C CA . SER A 1 94 ? 4.809 -5.966 7.708 1.00 88.25 94 SER A CA 1
ATOM 744 C C . SER A 1 94 ? 5.306 -7.250 7.029 1.00 88.25 94 SER A C 1
ATOM 746 O O . SER A 1 94 ? 4.537 -8.152 6.717 1.00 88.25 94 SER A O 1
ATOM 748 N N . LEU A 1 95 ? 6.620 -7.417 6.885 1.00 92.75 95 LEU A N 1
ATOM 749 C CA . LEU A 1 95 ? 7.216 -8.668 6.416 1.00 92.75 95 LEU A CA 1
ATOM 750 C C . LEU A 1 95 ? 6.917 -9.831 7.369 1.00 92.75 95 LEU A C 1
ATOM 752 O O . LEU A 1 95 ? 6.634 -10.937 6.911 1.00 92.75 95 LEU A O 1
ATOM 756 N N . ALA A 1 96 ? 6.942 -9.586 8.681 1.00 96.12 96 ALA A N 1
ATOM 757 C CA . ALA A 1 96 ? 6.688 -10.617 9.677 1.00 96.12 96 ALA A CA 1
ATOM 758 C C . ALA A 1 96 ? 5.233 -11.104 9.661 1.00 96.12 96 ALA A C 1
ATOM 760 O O . ALA A 1 96 ? 5.003 -12.308 9.707 1.00 96.12 96 ALA A O 1
ATOM 761 N N . VAL A 1 97 ? 4.249 -10.200 9.589 1.00 91.75 97 VAL A N 1
ATOM 762 C CA . VAL A 1 97 ? 2.827 -10.562 9.779 1.00 91.75 97 VAL A CA 1
ATOM 763 C C . VAL A 1 97 ? 1.911 -10.272 8.596 1.00 91.75 97 VAL A C 1
ATOM 765 O O . VAL A 1 97 ? 0.705 -10.494 8.679 1.00 91.75 97 VAL A O 1
ATOM 768 N N . GLY A 1 98 ? 2.448 -9.808 7.472 1.00 86.25 98 GLY A N 1
ATOM 769 C CA . GLY A 1 98 ? 1.625 -9.320 6.376 1.00 86.25 98 GLY A CA 1
ATOM 770 C C . GLY A 1 98 ? 1.145 -7.904 6.681 1.00 86.25 98 GLY A C 1
ATOM 771 O O . GLY A 1 98 ? 1.916 -6.951 6.726 1.00 86.25 98 GLY A O 1
ATOM 772 N N . HIS A 1 99 ? -0.147 -7.786 6.956 1.00 80.44 99 HIS A N 1
ATOM 773 C CA . HIS A 1 99 ? -0.788 -6.527 7.309 1.00 80.44 99 HIS A CA 1
ATOM 774 C C . HIS A 1 99 ? -1.032 -6.484 8.825 1.00 80.44 99 HIS A C 1
ATOM 776 O O . HIS A 1 99 ? -1.905 -7.213 9.306 1.00 80.44 99 HIS A O 1
ATOM 782 N N . PRO A 1 100 ? -0.285 -5.668 9.594 1.00 84.94 100 PRO A N 1
ATOM 783 C CA . PRO A 1 100 ? -0.335 -5.697 11.058 1.00 84.94 100 PRO A CA 1
ATOM 784 C C . PRO A 1 100 ? -1.755 -5.539 11.636 1.00 84.94 100 PRO A C 1
ATOM 786 O O . PRO A 1 100 ? -2.175 -6.344 12.469 1.00 84.94 100 PRO A O 1
ATOM 789 N N . ASP A 1 101 ? -2.556 -4.611 11.104 1.00 79.19 101 ASP A N 1
ATOM 790 C CA . ASP A 1 101 ? -3.935 -4.343 11.544 1.00 79.19 101 ASP A CA 1
ATOM 791 C C . ASP A 1 101 ? -4.891 -5.518 11.326 1.00 79.19 101 ASP A C 1
ATOM 793 O O . ASP A 1 101 ? -5.928 -5.616 11.980 1.00 79.19 101 ASP A O 1
ATOM 797 N N . TRP A 1 102 ? -4.568 -6.442 10.416 1.00 82.25 102 TRP A N 1
ATOM 798 C CA . TRP A 1 102 ? -5.391 -7.632 10.190 1.00 82.25 102 TRP A CA 1
ATOM 799 C C . TRP A 1 102 ? -5.225 -8.674 11.290 1.00 82.25 102 TRP A C 1
ATOM 801 O O . TRP A 1 102 ? -6.056 -9.575 11.394 1.00 82.25 102 TRP A O 1
ATOM 811 N N . SER A 1 103 ? -4.181 -8.542 12.107 1.00 86.62 103 SER A N 1
ATOM 812 C CA . SER A 1 103 ? -3.995 -9.354 13.305 1.00 86.62 103 SER A CA 1
ATOM 813 C C . SER A 1 103 ? -4.757 -8.784 14.502 1.00 86.62 103 SER A C 1
ATOM 815 O O . SER A 1 103 ? -4.700 -9.362 15.571 1.00 86.62 103 SER A O 1
ATOM 817 N N . ILE A 1 104 ? -5.463 -7.658 14.388 1.00 89.56 104 ILE A N 1
ATOM 818 C CA . ILE A 1 104 ? -6.238 -7.075 15.494 1.00 89.56 104 ILE A CA 1
ATOM 819 C C . ILE A 1 104 ? -7.713 -7.460 15.304 1.00 89.56 104 ILE A C 1
ATOM 821 O O . ILE A 1 104 ? -8.202 -7.367 14.181 1.00 89.56 104 ILE A O 1
ATOM 825 N N . PRO A 1 105 ? -8.451 -7.873 16.354 1.00 90.94 105 PRO A N 1
ATOM 826 C CA . PRO A 1 105 ? -8.027 -7.967 17.754 1.00 90.94 105 PRO A CA 1
ATOM 827 C C . PRO A 1 105 ? -7.354 -9.297 18.133 1.00 90.94 105 PRO A C 1
ATOM 829 O O . PRO A 1 105 ? -6.934 -9.443 19.273 1.00 90.94 105 PRO A O 1
ATOM 832 N N . ASP A 1 106 ? -7.261 -10.265 17.222 1.00 90.50 106 ASP A N 1
ATOM 833 C CA . ASP A 1 106 ? -6.974 -11.669 17.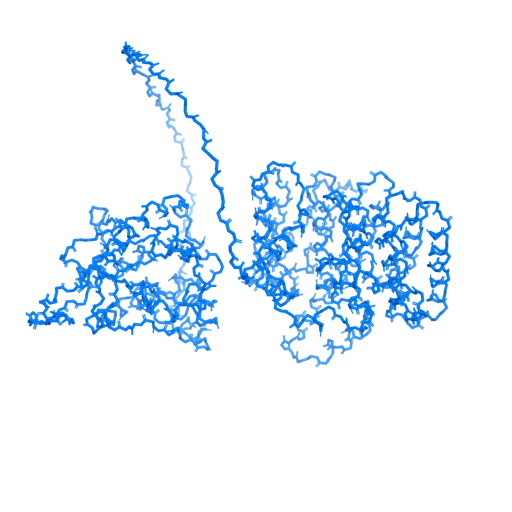561 1.00 90.50 106 ASP A CA 1
ATOM 834 C C . ASP A 1 106 ? -5.502 -11.973 17.928 1.00 90.50 106 ASP A C 1
ATOM 836 O O . ASP A 1 106 ? -5.199 -13.010 18.519 1.00 90.50 106 ASP A O 1
ATOM 840 N N . GLY A 1 107 ? -4.582 -11.073 17.597 1.00 93.31 107 GLY A N 1
ATOM 841 C CA . GLY A 1 107 ? -3.136 -11.272 17.593 1.00 93.31 107 GLY A CA 1
ATOM 842 C C . GLY A 1 107 ? -2.659 -12.319 16.580 1.00 93.31 107 GLY A C 1
ATOM 843 O O . GLY A 1 107 ? -3.365 -12.701 15.646 1.00 93.31 107 GLY A O 1
ATOM 844 N N . VAL A 1 108 ? -1.418 -12.781 16.757 1.00 94.62 108 VAL A N 1
ATOM 845 C CA . VAL A 1 108 ? -0.783 -13.779 15.880 1.00 94.62 108 VAL A CA 1
ATOM 846 C C . VAL A 1 108 ? -0.857 -15.166 16.522 1.00 94.62 108 VAL A C 1
ATOM 848 O O . VAL A 1 108 ? -0.104 -15.477 17.443 1.00 94.62 108 VAL A O 1
ATOM 851 N N . ASP A 1 109 ? -1.732 -16.038 16.022 1.00 93.19 109 ASP A N 1
ATOM 852 C CA . ASP A 1 109 ? -1.793 -17.443 16.449 1.00 93.19 109 ASP A CA 1
ATOM 853 C C . ASP A 1 109 ? -0.879 -18.319 15.577 1.00 93.19 109 ASP A C 1
ATOM 855 O O . ASP A 1 109 ? -1.264 -18.814 14.514 1.00 93.19 109 ASP A O 1
ATOM 859 N N . LEU A 1 110 ? 0.357 -18.524 16.041 1.00 93.75 110 LEU A N 1
ATOM 860 C CA . LEU A 1 110 ? 1.368 -19.304 15.319 1.00 93.75 110 LEU A CA 1
ATOM 861 C C . LEU A 1 110 ? 1.011 -20.788 15.182 1.00 93.75 110 LEU A C 1
ATOM 863 O O . LEU A 1 110 ? 1.430 -21.423 14.214 1.00 93.75 110 LEU A O 1
ATOM 867 N N . ALA A 1 111 ? 0.255 -21.356 16.126 1.00 91.62 111 ALA A N 1
ATOM 868 C CA . ALA A 1 111 ? -0.155 -22.756 16.052 1.00 91.62 111 ALA A CA 1
ATOM 869 C C . ALA A 1 111 ? -1.198 -22.942 14.944 1.00 91.62 111 ALA A C 1
ATOM 871 O O . ALA A 1 111 ? -1.062 -23.833 14.100 1.00 91.62 111 ALA A O 1
ATOM 872 N N . LYS A 1 112 ? -2.189 -22.046 14.895 1.00 91.25 112 LYS A N 1
ATOM 873 C CA . LYS A 1 112 ? -3.183 -21.992 13.820 1.00 91.25 112 LYS A CA 1
ATOM 874 C C . LYS A 1 112 ? -2.535 -21.701 12.468 1.00 91.25 112 LYS A C 1
ATOM 876 O O . LYS A 1 112 ? -2.869 -22.373 11.494 1.00 91.25 112 LYS A O 1
ATOM 881 N N . TRP A 1 113 ? -1.590 -20.762 12.400 1.00 92.38 113 TRP A N 1
ATOM 882 C CA . TRP A 1 113 ? -0.877 -20.445 11.159 1.00 92.38 113 TRP A CA 1
ATOM 883 C C . TRP A 1 113 ? -0.099 -21.663 10.638 1.00 92.38 113 TRP A C 1
ATOM 885 O O . TRP A 1 113 ? -0.261 -22.053 9.482 1.00 92.38 113 TRP A O 1
ATOM 895 N N . GLN A 1 114 ? 0.646 -22.360 11.502 1.00 91.62 114 GLN A N 1
ATOM 896 C CA . GLN A 1 114 ? 1.358 -23.583 11.119 1.00 91.62 114 GLN A CA 1
ATOM 897 C C . GLN A 1 114 ? 0.405 -24.691 10.642 1.00 91.62 114 GLN A C 1
ATOM 899 O O . GLN A 1 114 ? 0.697 -25.391 9.669 1.00 91.62 114 GLN A O 1
ATOM 904 N N . GLN A 1 115 ? -0.748 -24.845 11.297 1.00 89.81 115 GLN A N 1
ATOM 905 C CA . GLN A 1 115 ? -1.773 -25.798 10.878 1.00 89.81 115 GLN A CA 1
ATOM 906 C C . GLN A 1 115 ? -2.347 -25.447 9.497 1.00 89.81 115 GLN A C 1
ATOM 908 O O . GLN A 1 115 ? -2.549 -26.343 8.679 1.00 89.81 115 GLN A O 1
ATOM 913 N N . GLN A 1 116 ? -2.583 -24.163 9.215 1.00 87.50 116 GLN A N 1
ATOM 914 C CA . GLN A 1 116 ? -3.056 -23.700 7.907 1.00 87.50 116 GLN A CA 1
ATOM 915 C C . GLN A 1 116 ? -2.051 -24.014 6.795 1.00 87.50 116 GLN A C 1
ATOM 917 O O . GLN A 1 116 ? -2.459 -24.497 5.740 1.00 87.50 116 GLN A O 1
ATOM 922 N N . ILE A 1 117 ? -0.750 -23.829 7.047 1.00 88.00 117 ILE A N 1
ATOM 923 C CA . ILE A 1 117 ? 0.315 -24.147 6.081 1.00 88.00 117 ILE A CA 1
ATOM 924 C C . ILE A 1 117 ? 0.267 -25.620 5.657 1.00 88.00 117 ILE A C 1
ATOM 926 O O . ILE A 1 117 ? 0.387 -25.932 4.470 1.00 88.00 117 ILE A O 1
ATOM 930 N N . ASN A 1 118 ? 0.031 -26.522 6.613 1.00 85.00 118 ASN A N 1
ATOM 931 C CA . ASN A 1 118 ? -0.052 -27.964 6.366 1.00 85.00 118 ASN A CA 1
ATOM 932 C C . ASN A 1 118 ? -1.283 -28.375 5.539 1.00 85.00 118 ASN A C 1
ATOM 934 O O . ASN A 1 118 ? -1.302 -29.472 4.986 1.00 85.00 118 ASN A O 1
ATOM 938 N N . ASN A 1 119 ? -2.296 -27.509 5.448 1.00 84.81 119 ASN A N 1
ATOM 939 C CA . ASN A 1 119 ? -3.536 -27.767 4.717 1.00 84.81 119 ASN A CA 1
ATOM 940 C C . ASN A 1 119 ? -3.532 -27.189 3.291 1.00 84.81 119 ASN A C 1
ATOM 942 O O . ASN A 1 119 ? -4.488 -27.413 2.546 1.00 84.81 119 ASN A O 1
ATOM 946 N N . TYR A 1 120 ? -2.502 -26.430 2.903 1.00 81.56 120 TYR A N 1
ATOM 947 C CA . TYR A 1 120 ? -2.408 -25.865 1.559 1.00 81.56 120 TYR A CA 1
ATOM 948 C C . TYR A 1 120 ? -1.975 -26.897 0.515 1.00 81.56 120 TYR A C 1
ATOM 950 O O . TYR A 1 120 ? -1.172 -27.790 0.779 1.00 81.56 120 TYR A O 1
ATOM 958 N N . ASP A 1 121 ? -2.483 -26.732 -0.709 1.00 76.88 121 ASP A N 1
ATOM 959 C CA . ASP A 1 121 ? -1.970 -27.447 -1.876 1.00 76.88 121 ASP A CA 1
ATOM 960 C C . ASP A 1 121 ? -0.502 -27.080 -2.167 1.00 76.88 121 ASP A C 1
ATOM 962 O O . ASP A 1 121 ? 0.015 -26.064 -1.699 1.00 76.88 121 ASP A O 1
ATOM 966 N N . ALA A 1 122 ? 0.170 -27.889 -2.990 1.00 70.56 122 ALA A N 1
ATOM 967 C CA . ALA A 1 122 ? 1.588 -27.709 -3.301 1.00 70.56 122 ALA A CA 1
ATOM 968 C C . ALA A 1 122 ? 1.934 -26.323 -3.889 1.00 70.56 122 ALA A C 1
ATOM 970 O O . ALA A 1 122 ? 3.056 -25.857 -3.707 1.00 70.56 122 ALA A O 1
ATOM 971 N N . THR A 1 123 ? 0.997 -25.653 -4.574 1.00 65.75 123 THR A N 1
ATOM 972 C CA . THR A 1 123 ? 1.238 -24.328 -5.170 1.00 65.75 123 THR A CA 1
ATOM 973 C C . THR A 1 123 ? 1.184 -23.198 -4.146 1.00 65.75 123 THR A C 1
ATOM 975 O O . THR A 1 123 ? 2.016 -22.296 -4.193 1.00 65.75 123 THR A O 1
ATOM 978 N N . LYS A 1 124 ? 0.256 -23.255 -3.187 1.00 70.56 124 LYS A N 1
ATOM 979 C CA . LYS A 1 124 ? 0.136 -22.263 -2.106 1.00 70.56 124 LYS A CA 1
ATOM 980 C C . LYS A 1 124 ? 1.105 -22.525 -0.956 1.00 70.56 124 LYS A C 1
ATOM 982 O O . LYS A 1 124 ? 1.489 -21.592 -0.257 1.00 70.56 124 LYS A O 1
ATOM 987 N N . HIS A 1 125 ? 1.529 -23.775 -0.789 1.00 77.94 125 HIS A N 1
ATOM 988 C CA . HIS A 1 125 ? 2.425 -24.189 0.284 1.00 77.94 125 HIS A CA 1
ATOM 989 C C . HIS A 1 125 ? 3.795 -23.497 0.219 1.00 77.94 125 HIS A C 1
ATOM 991 O O . HIS A 1 125 ? 4.327 -23.120 1.257 1.00 77.94 125 HIS A O 1
ATOM 997 N N . GLY A 1 126 ? 4.348 -23.284 -0.984 1.00 79.69 126 GLY A N 1
ATOM 998 C CA . GLY A 1 126 ? 5.644 -22.615 -1.159 1.00 79.69 126 GLY A CA 1
ATOM 999 C C . GLY A 1 126 ? 5.653 -21.185 -0.617 1.00 79.69 126 GLY A C 1
ATOM 1000 O O . GLY A 1 126 ? 6.482 -20.863 0.229 1.00 79.69 126 GLY A O 1
ATOM 1001 N N . TYR A 1 127 ? 4.681 -20.366 -1.035 1.00 79.00 127 TYR A N 1
ATOM 1002 C CA . TYR A 1 127 ? 4.532 -19.006 -0.516 1.00 79.00 127 TYR A CA 1
ATOM 1003 C C . TYR A 1 127 ? 4.283 -19.032 0.985 1.00 79.00 127 TYR A C 1
ATOM 1005 O O . TYR A 1 127 ? 5.080 -18.468 1.718 1.00 79.00 127 TYR A O 1
ATOM 1013 N N . ALA A 1 128 ? 3.272 -19.772 1.453 1.00 83.81 128 ALA A N 1
ATOM 1014 C CA . ALA A 1 128 ? 2.909 -19.841 2.870 1.00 83.81 128 ALA A CA 1
ATOM 1015 C C . ALA A 1 128 ? 4.077 -20.263 3.789 1.00 83.81 128 ALA A C 1
ATOM 1017 O O . ALA A 1 128 ? 4.153 -19.835 4.941 1.00 83.81 128 ALA A O 1
ATOM 1018 N N . LEU A 1 129 ? 5.011 -21.076 3.286 1.00 90.38 129 LEU A N 1
ATOM 1019 C CA . LEU A 1 129 ? 6.234 -21.425 4.000 1.00 90.38 129 LEU A CA 1
ATOM 1020 C C . LEU A 1 129 ? 7.229 -20.257 4.068 1.00 90.38 129 LEU A C 1
ATOM 1022 O O . LEU A 1 129 ? 7.801 -20.016 5.130 1.00 90.38 129 LEU A O 1
ATOM 1026 N N . ASP A 1 130 ? 7.435 -19.529 2.969 1.00 93.00 130 ASP A N 1
ATOM 1027 C CA . ASP A 1 130 ? 8.275 -18.324 2.948 1.00 93.00 130 ASP A CA 1
ATOM 1028 C C . ASP A 1 130 ? 7.710 -17.227 3.862 1.00 93.00 130 ASP A C 1
ATOM 1030 O O . ASP A 1 130 ? 8.467 -16.549 4.555 1.00 93.00 130 ASP A O 1
ATOM 1034 N N . GLU A 1 131 ? 6.385 -17.100 3.944 1.00 92.12 131 GLU A N 1
ATOM 1035 C CA . GLU A 1 131 ? 5.711 -16.220 4.900 1.00 92.12 131 GLU A CA 1
ATOM 1036 C C . GLU A 1 131 ? 6.113 -16.522 6.346 1.00 92.12 131 GLU A C 1
ATOM 1038 O O . GLU A 1 131 ? 6.582 -15.644 7.073 1.00 92.12 131 GLU A O 1
ATOM 1043 N N . PHE A 1 132 ? 5.982 -17.787 6.747 1.00 95.56 132 PHE A N 1
ATOM 1044 C CA . PHE A 1 132 ? 6.303 -18.223 8.101 1.00 95.56 132 PHE A CA 1
ATOM 1045 C C . PHE A 1 132 ? 7.804 -18.134 8.395 1.00 95.56 132 PHE A C 1
ATOM 1047 O O . PHE A 1 132 ? 8.211 -17.714 9.474 1.00 95.56 132 PHE A O 1
ATOM 1054 N N . ARG A 1 133 ? 8.655 -18.453 7.414 1.00 96.94 133 ARG A N 1
ATOM 1055 C CA . ARG A 1 133 ? 10.110 -18.272 7.527 1.00 96.94 133 ARG A CA 1
ATOM 1056 C C . ARG A 1 133 ? 10.500 -16.806 7.668 1.00 96.94 133 ARG A C 1
ATOM 1058 O O . ARG A 1 133 ? 11.447 -16.506 8.390 1.00 96.94 133 ARG A O 1
ATOM 1065 N N . THR A 1 134 ? 9.781 -15.899 7.008 1.00 97.94 134 THR A N 1
ATOM 1066 C CA . THR A 1 134 ? 10.004 -14.454 7.141 1.00 97.94 134 THR A CA 1
ATOM 1067 C C . THR A 1 134 ? 9.645 -13.989 8.552 1.00 97.94 134 THR A C 1
ATOM 1069 O O . THR A 1 134 ? 10.429 -13.263 9.164 1.00 97.94 134 THR A O 1
ATOM 1072 N N . TYR A 1 135 ? 8.534 -14.480 9.116 1.00 98.12 135 TYR A N 1
ATOM 1073 C CA . TYR A 1 135 ? 8.200 -14.281 10.530 1.00 98.12 135 TYR A CA 1
ATOM 1074 C C . TYR A 1 135 ? 9.330 -14.774 11.455 1.00 98.12 135 TYR A C 1
ATOM 1076 O O . TYR A 1 135 ? 9.792 -14.033 12.322 1.00 98.12 135 TYR A O 1
ATOM 1084 N N . GLU A 1 136 ? 9.838 -15.995 11.252 1.00 97.88 136 GLU A N 1
ATOM 1085 C CA . GLU A 1 136 ? 10.923 -16.553 12.076 1.00 97.88 136 GLU A CA 1
ATOM 1086 C C . GLU A 1 136 ? 12.252 -15.799 11.917 1.00 97.88 136 GLU A C 1
ATOM 1088 O O . GLU A 1 136 ? 13.030 -15.695 12.869 1.00 97.88 136 GLU A O 1
ATOM 1093 N N . ALA A 1 137 ? 12.536 -15.270 10.726 1.00 98.06 137 ALA A N 1
ATOM 1094 C CA . ALA A 1 137 ? 13.678 -14.392 10.498 1.00 98.06 137 ALA A CA 1
ATOM 1095 C C . ALA A 1 137 ? 13.517 -13.073 11.268 1.00 98.06 137 ALA A C 1
ATOM 1097 O O . ALA A 1 137 ? 14.474 -12.624 11.903 1.00 98.06 137 ALA A O 1
ATOM 1098 N N . ALA A 1 138 ? 12.310 -12.497 11.269 1.00 98.00 138 ALA A N 1
ATOM 1099 C CA . ALA A 1 138 ? 12.009 -11.276 12.008 1.00 98.00 138 ALA A CA 1
ATOM 1100 C C . ALA A 1 138 ? 12.153 -11.486 13.525 1.00 98.00 138 ALA A C 1
ATOM 1102 O O . ALA A 1 138 ? 12.831 -10.726 14.214 1.00 98.00 138 ALA A O 1
ATOM 1103 N N . GLU A 1 139 ? 11.635 -12.603 14.035 1.00 97.69 139 GLU A N 1
ATOM 1104 C CA . GLU A 1 139 ? 11.680 -12.962 15.456 1.00 97.69 139 GLU A CA 1
ATOM 1105 C C . GLU A 1 139 ? 13.115 -13.032 16.017 1.00 97.69 139 GLU A C 1
ATOM 1107 O O . GLU A 1 139 ? 13.362 -12.681 17.173 1.00 97.69 139 GLU A O 1
ATOM 1112 N N . LYS A 1 140 ? 14.099 -13.417 15.196 1.00 96.38 140 LYS A N 1
ATOM 1113 C CA . LYS A 1 140 ? 15.518 -13.465 15.598 1.00 96.38 140 LYS A CA 1
ATOM 1114 C C . LYS A 1 140 ? 16.131 -12.080 15.834 1.00 96.38 140 LYS A C 1
ATOM 1116 O O . LYS A 1 140 ? 17.134 -11.980 16.540 1.00 96.38 140 LYS A O 1
ATOM 1121 N N . GLY A 1 141 ? 15.558 -11.019 15.265 1.00 94.25 141 GLY A N 1
ATOM 1122 C CA . GLY A 1 141 ? 16.073 -9.652 15.365 1.00 94.25 141 GLY A CA 1
ATOM 1123 C C . GLY A 1 141 ? 15.528 -8.831 16.537 1.00 94.25 141 GLY A C 1
ATOM 1124 O O . GLY A 1 141 ? 15.935 -7.683 16.718 1.00 94.25 141 GLY A O 1
ATOM 1125 N N . LEU A 1 142 ? 14.655 -9.385 17.384 1.00 94.62 142 LEU A N 1
ATOM 1126 C CA . LEU A 1 142 ? 13.991 -8.603 18.439 1.00 94.62 142 LEU A CA 1
ATOM 1127 C C . LEU A 1 142 ? 14.929 -7.977 19.475 1.00 94.62 142 LEU A C 1
ATOM 1129 O O . LEU A 1 142 ? 14.581 -6.962 20.078 1.00 94.62 142 LEU A O 1
ATOM 1133 N N . ALA A 1 143 ? 16.136 -8.514 19.664 1.00 92.25 143 ALA A N 1
ATOM 1134 C CA . ALA A 1 143 ? 17.128 -7.897 20.545 1.00 92.25 143 ALA A CA 1
ATOM 1135 C C . ALA A 1 143 ? 17.474 -6.453 20.114 1.00 92.25 143 ALA A C 1
ATOM 1137 O O . ALA A 1 143 ? 17.636 -5.575 20.967 1.00 92.25 143 ALA A O 1
ATOM 1138 N N . PHE A 1 144 ? 17.524 -6.186 18.800 1.00 91.25 144 PHE A N 1
ATOM 1139 C CA . PHE A 1 144 ? 17.724 -4.842 18.246 1.00 91.25 144 PHE A CA 1
ATOM 1140 C C . PHE A 1 144 ? 16.551 -3.914 18.589 1.00 91.25 144 PHE A C 1
ATOM 1142 O O . PHE A 1 144 ? 16.750 -2.750 18.937 1.00 91.25 144 PHE A O 1
ATOM 1149 N N . VAL A 1 145 ? 15.330 -4.447 18.553 1.00 95.62 145 VAL A N 1
ATOM 1150 C CA . VAL A 1 145 ? 14.088 -3.708 18.813 1.00 95.62 145 VAL A CA 1
ATOM 1151 C C . VAL A 1 145 ? 13.942 -3.356 20.291 1.00 95.62 145 VAL A C 1
ATOM 1153 O O . VAL A 1 145 ? 13.693 -2.199 20.621 1.00 95.62 145 VAL A O 1
ATOM 1156 N N . ILE A 1 146 ? 14.186 -4.309 21.196 1.00 95.50 146 ILE A N 1
ATOM 1157 C CA . ILE A 1 146 ? 14.117 -4.078 22.649 1.00 95.50 146 ILE A CA 1
ATOM 1158 C C . ILE A 1 146 ? 15.110 -2.989 23.076 1.00 95.50 146 ILE A C 1
ATOM 1160 O O . ILE A 1 146 ? 14.785 -2.128 23.897 1.00 95.50 146 ILE A O 1
ATOM 1164 N N . ARG A 1 147 ? 16.318 -2.966 22.494 1.00 92.94 147 ARG A N 1
ATOM 1165 C CA . ARG A 1 147 ? 17.307 -1.910 22.761 1.00 92.94 147 ARG A CA 1
ATOM 1166 C C . ARG A 1 147 ? 16.812 -0.518 22.354 1.00 92.94 147 ARG A C 1
ATOM 1168 O O . ARG A 1 147 ? 17.161 0.451 23.024 1.00 92.94 147 ARG A O 1
ATOM 1175 N N . SER A 1 148 ? 15.987 -0.425 21.319 1.00 93.12 148 SER A N 1
ATOM 1176 C CA . SER A 1 148 ? 15.430 0.833 20.811 1.00 93.12 148 SER A CA 1
ATOM 1177 C C . SER A 1 148 ? 14.279 1.391 21.657 1.00 93.12 148 SER A C 1
ATOM 1179 O O . SER A 1 148 ? 13.787 2.479 21.381 1.00 93.12 148 SER A O 1
ATOM 1181 N N . LEU A 1 149 ? 13.866 0.689 22.719 1.00 94.69 149 LEU A N 1
ATOM 1182 C CA . LEU A 1 149 ? 12.887 1.205 23.678 1.00 94.69 149 LEU A CA 1
ATOM 1183 C C . LEU A 1 149 ? 13.493 2.157 24.716 1.00 94.69 149 LEU A C 1
ATOM 1185 O O . LEU A 1 149 ? 12.734 2.771 25.463 1.00 94.69 149 LEU A O 1
ATOM 1189 N N . ARG A 1 150 ? 14.829 2.258 24.813 1.00 90.12 150 ARG A N 1
ATOM 1190 C CA . ARG A 1 150 ? 15.557 3.073 25.811 1.00 90.12 150 ARG A CA 1
ATOM 1191 C C . ARG A 1 150 ? 15.162 4.547 25.778 1.00 90.12 150 ARG A C 1
ATOM 1193 O O . ARG A 1 150 ? 14.758 5.059 24.740 1.00 90.12 150 ARG A O 1
ATOM 1200 N N . GLU A 1 151 ? 15.333 5.222 26.912 1.00 82.19 151 GLU A N 1
ATOM 1201 C CA . GLU A 1 151 ? 14.911 6.612 27.109 1.00 82.19 151 GLU A CA 1
ATOM 1202 C C . GLU A 1 151 ? 15.499 7.571 26.066 1.00 82.19 151 GLU A C 1
ATOM 1204 O O . GLU A 1 151 ? 14.767 8.422 25.564 1.00 82.19 151 GLU A O 1
ATOM 1209 N N . GLU A 1 152 ? 16.760 7.374 25.662 1.00 88.69 152 GLU A N 1
ATOM 1210 C CA . GLU A 1 152 ? 17.437 8.242 24.690 1.00 88.69 152 GLU A CA 1
ATOM 1211 C C . GLU A 1 152 ? 16.952 8.052 23.242 1.00 88.69 152 GLU A C 1
ATOM 1213 O O . GLU A 1 152 ? 17.340 8.809 22.351 1.00 88.69 152 GLU A O 1
ATOM 1218 N N . SER A 1 153 ? 16.132 7.030 22.973 1.00 91.25 153 SER A N 1
ATOM 1219 C CA . SER A 1 153 ? 15.642 6.761 21.621 1.00 91.25 153 SER A CA 1
ATOM 1220 C C . SER A 1 153 ? 14.560 7.772 21.217 1.00 91.25 153 SER A C 1
ATOM 1222 O O . SER A 1 153 ? 13.721 8.133 22.051 1.00 91.25 153 SER A O 1
ATOM 1224 N N . PRO A 1 154 ? 14.514 8.202 19.939 1.00 90.25 154 PRO A N 1
ATOM 1225 C CA . PRO A 1 154 ? 13.446 9.065 19.439 1.00 90.25 154 PRO A CA 1
ATOM 1226 C C . PRO A 1 154 ? 12.051 8.483 19.714 1.00 90.25 154 PRO A C 1
ATOM 1228 O O . PRO A 1 154 ? 11.870 7.264 19.674 1.00 90.25 154 PRO A O 1
ATOM 1231 N N . LEU A 1 155 ? 11.054 9.345 19.957 1.00 91.12 155 LEU A N 1
ATOM 1232 C CA . LEU A 1 155 ? 9.677 8.924 20.271 1.00 91.12 155 LEU A CA 1
ATOM 1233 C C . LEU A 1 155 ? 9.114 7.971 19.210 1.00 91.12 155 LEU A C 1
ATOM 1235 O O . LEU A 1 155 ? 8.649 6.885 19.550 1.00 91.12 155 LEU A O 1
ATOM 1239 N N . ILE A 1 156 ? 9.262 8.333 17.935 1.00 86.31 156 ILE A N 1
ATOM 1240 C CA . ILE A 1 156 ? 8.832 7.537 16.781 1.00 86.31 156 ILE A CA 1
ATOM 1241 C C . ILE A 1 156 ? 9.434 6.123 16.758 1.00 86.31 156 ILE A C 1
ATOM 1243 O O . ILE A 1 156 ? 8.751 5.147 16.444 1.00 86.31 156 ILE A O 1
ATOM 1247 N N . ILE A 1 157 ? 10.695 5.982 17.172 1.00 91.38 157 ILE A N 1
ATOM 1248 C CA . ILE A 1 157 ? 11.383 4.690 17.241 1.00 91.38 157 ILE A CA 1
ATOM 1249 C C . ILE A 1 157 ? 10.825 3.850 18.389 1.00 91.38 157 ILE A C 1
ATOM 1251 O O . ILE A 1 157 ? 10.574 2.663 18.197 1.00 91.38 157 ILE A O 1
ATOM 1255 N N . LYS A 1 158 ? 10.573 4.455 19.558 1.00 95.50 158 LYS A N 1
ATOM 1256 C CA . LYS A 1 158 ? 9.961 3.763 20.705 1.00 95.50 158 LYS A CA 1
ATOM 1257 C C . LYS A 1 158 ? 8.546 3.279 20.386 1.00 95.50 158 LYS A C 1
ATOM 1259 O O . LYS A 1 158 ? 8.216 2.139 20.702 1.00 95.50 158 LYS A O 1
ATOM 1264 N N . ILE A 1 159 ? 7.742 4.115 19.725 1.00 94.00 159 ILE A N 1
ATOM 1265 C CA . ILE A 1 159 ? 6.390 3.779 19.250 1.00 94.00 159 ILE A CA 1
ATOM 1266 C C . ILE A 1 159 ? 6.452 2.588 18.288 1.00 94.00 159 ILE A C 1
ATOM 1268 O O . ILE A 1 159 ? 5.820 1.560 18.525 1.00 94.00 159 ILE A O 1
ATOM 1272 N N . THR A 1 160 ? 7.269 2.690 17.239 1.00 92.69 160 THR A N 1
ATOM 1273 C CA . THR A 1 160 ? 7.361 1.651 16.204 1.00 92.69 160 THR A CA 1
ATOM 1274 C C . THR A 1 160 ? 7.939 0.346 16.760 1.00 92.69 160 THR A C 1
ATOM 1276 O O . THR A 1 160 ? 7.497 -0.736 16.383 1.00 92.69 160 THR A O 1
ATOM 1279 N N . ALA A 1 161 ? 8.868 0.423 17.716 1.00 97.31 161 ALA A N 1
ATOM 1280 C CA . ALA A 1 161 ? 9.393 -0.738 18.427 1.00 97.31 161 ALA A CA 1
ATOM 1281 C C . ALA A 1 161 ? 8.344 -1.407 19.321 1.00 97.31 161 ALA A C 1
ATOM 1283 O O . ALA A 1 161 ? 8.214 -2.628 19.275 1.00 97.31 161 ALA A O 1
ATOM 1284 N N . ALA A 1 162 ? 7.561 -0.642 20.087 1.00 98.19 162 ALA A N 1
ATOM 1285 C CA . ALA A 1 162 ? 6.468 -1.197 20.882 1.00 98.19 162 ALA A CA 1
ATOM 1286 C C . ALA A 1 162 ? 5.416 -1.882 19.993 1.00 98.19 162 ALA A C 1
ATOM 1288 O O . ALA A 1 162 ? 4.995 -2.996 20.297 1.00 98.19 162 ALA A O 1
ATOM 1289 N N . HIS A 1 163 ? 5.062 -1.261 18.864 1.00 97.69 163 HIS A N 1
ATOM 1290 C CA . HIS A 1 163 ? 4.185 -1.855 17.856 1.00 97.69 163 HIS A CA 1
ATOM 1291 C C . HIS A 1 163 ? 4.755 -3.157 17.292 1.00 97.69 163 HIS A C 1
ATOM 1293 O O . HIS A 1 163 ? 4.062 -4.165 17.266 1.00 97.69 163 HIS A O 1
ATOM 1299 N N . HIS A 1 164 ? 6.029 -3.167 16.900 1.00 97.75 164 HIS A N 1
ATOM 1300 C CA . HIS A 1 164 ? 6.684 -4.356 16.368 1.00 97.75 164 HIS A CA 1
ATOM 1301 C C . HIS A 1 164 ? 6.636 -5.534 17.352 1.00 97.75 164 HIS A C 1
ATOM 1303 O O . HIS A 1 164 ? 6.294 -6.646 16.960 1.00 97.75 164 HIS A O 1
ATOM 1309 N N . LEU A 1 165 ? 6.908 -5.293 18.641 1.00 98.25 165 LEU A N 1
ATOM 1310 C CA . LEU A 1 165 ? 6.878 -6.338 19.671 1.00 98.25 165 LEU A CA 1
ATOM 1311 C C . LEU A 1 165 ? 5.498 -6.981 19.859 1.00 98.25 165 LEU A C 1
ATOM 1313 O O . LEU A 1 165 ? 5.440 -8.120 20.311 1.00 98.25 165 LEU A O 1
ATOM 1317 N N . ALA A 1 166 ? 4.406 -6.301 19.496 1.00 97.81 166 ALA A N 1
ATOM 1318 C CA . ALA A 1 166 ? 3.039 -6.801 19.665 1.00 97.81 166 ALA A CA 1
ATOM 1319 C C . ALA A 1 166 ? 2.776 -8.136 18.951 1.00 97.81 166 ALA A C 1
ATOM 1321 O O . ALA A 1 166 ? 1.899 -8.903 19.343 1.00 97.81 166 ALA A O 1
ATOM 1322 N N . TYR A 1 167 ? 3.545 -8.410 17.900 1.00 97.62 167 TYR A N 1
ATOM 1323 C CA . TYR A 1 167 ? 3.284 -9.489 16.961 1.00 97.62 167 TYR A CA 1
ATOM 1324 C C . TYR A 1 167 ? 4.110 -10.755 17.214 1.00 97.62 167 TYR A C 1
ATOM 1326 O O . TYR A 1 167 ? 3.967 -11.716 16.464 1.00 97.62 167 TYR A O 1
ATOM 1334 N N . PHE A 1 168 ? 4.945 -10.790 18.263 1.00 97.38 168 PHE A N 1
ATOM 1335 C CA . PHE A 1 168 ? 5.869 -11.902 18.526 1.00 97.38 168 PHE A CA 1
ATOM 1336 C C . PHE A 1 168 ? 5.560 -12.651 19.834 1.00 97.38 168 PHE A C 1
ATOM 1338 O O . PHE A 1 168 ? 6.301 -12.539 20.817 1.00 97.38 168 PHE A O 1
ATOM 1345 N N . PRO A 1 169 ? 4.492 -13.469 19.884 1.00 94.69 169 PRO A N 1
ATOM 1346 C CA . PRO A 1 169 ? 4.035 -14.114 21.118 1.00 94.69 169 PRO A CA 1
ATOM 1347 C C . PRO A 1 169 ? 5.028 -15.128 21.712 1.00 94.69 169 PRO A C 1
ATOM 1349 O O . PRO A 1 169 ? 4.999 -15.374 22.917 1.00 94.69 169 PRO A O 1
ATOM 1352 N N . ARG A 1 170 ? 5.960 -15.699 20.930 1.00 94.00 170 ARG A N 1
ATOM 1353 C CA . ARG A 1 170 ? 7.023 -16.571 21.489 1.00 94.00 170 ARG A CA 1
ATOM 1354 C C . ARG A 1 170 ? 8.029 -15.800 22.346 1.00 94.00 170 ARG A C 1
ATOM 1356 O O . ARG A 1 170 ? 8.782 -16.409 23.098 1.00 94.00 170 ARG A O 1
ATOM 1363 N N . GLN A 1 171 ? 8.033 -14.473 22.245 1.00 94.25 171 GLN A N 1
ATOM 1364 C CA . GLN A 1 171 ? 8.996 -13.578 22.881 1.00 94.25 171 GLN A CA 1
ATOM 1365 C C . GLN A 1 171 ? 8.350 -12.779 24.024 1.00 94.25 171 GLN A C 1
ATOM 1367 O O . GLN A 1 171 ? 8.839 -11.722 24.416 1.00 94.25 171 GLN A O 1
ATOM 1372 N N . ILE A 1 172 ? 7.250 -13.286 24.593 1.00 92.56 172 ILE A N 1
ATOM 1373 C CA . ILE A 1 172 ? 6.526 -12.659 25.711 1.00 92.56 172 ILE A CA 1
ATOM 1374 C C . ILE A 1 172 ? 7.430 -12.425 26.930 1.00 92.56 172 ILE A C 1
ATOM 1376 O O . ILE A 1 172 ? 7.375 -11.350 27.522 1.00 92.56 172 ILE A O 1
ATOM 1380 N N . GLU A 1 173 ? 8.299 -13.379 27.280 1.00 91.94 173 GLU A N 1
ATOM 1381 C CA . GLU A 1 173 ? 9.172 -13.276 28.465 1.00 91.94 173 GLU A CA 1
ATOM 1382 C C . GLU A 1 173 ? 10.153 -12.097 28.392 1.00 91.94 173 GLU A C 1
ATOM 1384 O O . GLU A 1 173 ? 10.534 -11.533 29.416 1.00 91.94 173 GLU A O 1
ATOM 1389 N N . THR A 1 174 ? 10.555 -11.701 27.184 1.00 94.25 174 THR A N 1
ATOM 1390 C CA . THR A 1 174 ? 11.454 -10.564 26.953 1.00 94.25 174 THR A CA 1
ATOM 1391 C C . THR A 1 174 ? 10.680 -9.281 26.656 1.00 94.25 174 THR A C 1
ATOM 1393 O O . THR A 1 174 ? 11.045 -8.211 27.145 1.00 94.25 174 THR A O 1
ATOM 1396 N N . SER A 1 175 ? 9.583 -9.380 25.903 1.00 95.81 175 SER A N 1
ATOM 1397 C CA . SER A 1 175 ? 8.797 -8.232 25.441 1.00 95.81 175 SER A CA 1
ATOM 1398 C C . SER A 1 175 ? 7.944 -7.618 26.549 1.00 95.81 175 SER A C 1
ATOM 1400 O O . SER A 1 175 ? 7.889 -6.396 26.668 1.00 95.81 175 SER A O 1
ATOM 1402 N N . VAL A 1 176 ? 7.308 -8.429 27.400 1.00 95.19 176 VAL A N 1
ATOM 1403 C CA . VAL A 1 176 ? 6.383 -7.925 28.430 1.00 95.19 176 VAL A CA 1
ATOM 1404 C C . VAL A 1 176 ? 7.082 -7.049 29.470 1.00 95.19 176 VAL A C 1
ATOM 1406 O O . VAL A 1 176 ? 6.613 -5.929 29.684 1.00 95.19 176 VAL A O 1
ATOM 1409 N N . PRO A 1 177 ? 8.213 -7.456 30.083 1.00 95.69 177 PRO A N 1
ATOM 1410 C CA . PRO A 1 177 ? 8.926 -6.576 31.006 1.00 95.69 177 PRO A CA 1
ATOM 1411 C C . PRO A 1 177 ? 9.385 -5.274 30.340 1.00 95.69 177 PRO A C 1
ATOM 1413 O O . PRO A 1 177 ? 9.330 -4.217 30.966 1.00 95.69 177 PRO A O 1
ATOM 1416 N N . ALA A 1 178 ? 9.798 -5.329 29.069 1.00 96.88 178 ALA A N 1
ATOM 1417 C CA . ALA A 1 178 ? 10.232 -4.153 28.320 1.00 96.88 178 ALA A CA 1
ATOM 1418 C C . ALA A 1 178 ? 9.074 -3.176 28.048 1.00 96.88 178 ALA A C 1
ATOM 1420 O O . ALA A 1 178 ? 9.228 -1.973 28.262 1.00 96.88 178 ALA A O 1
ATOM 1421 N N . LEU A 1 179 ? 7.907 -3.684 27.641 1.00 97.56 179 LEU A N 1
ATOM 1422 C CA . LEU A 1 179 ? 6.701 -2.887 27.405 1.00 97.56 179 LEU A CA 1
ATOM 1423 C C . LEU A 1 179 ? 6.145 -2.297 28.708 1.00 97.56 179 LEU A C 1
ATOM 1425 O O . LEU A 1 179 ? 5.844 -1.108 28.754 1.00 97.56 179 LEU A O 1
ATOM 1429 N N . LEU A 1 180 ? 6.074 -3.077 29.791 1.00 96.44 180 LEU A N 1
ATOM 1430 C CA . LEU A 1 180 ? 5.642 -2.576 31.103 1.00 96.44 180 LEU A CA 1
ATOM 1431 C C . LEU A 1 180 ? 6.586 -1.497 31.641 1.00 96.44 180 LEU A C 1
ATOM 1433 O O . LEU A 1 180 ? 6.130 -0.473 32.151 1.00 96.44 180 LEU A O 1
ATOM 1437 N N . ASN A 1 181 ? 7.900 -1.693 31.491 1.00 95.69 181 ASN A N 1
ATOM 1438 C CA . ASN A 1 181 ? 8.883 -0.676 31.848 1.00 95.69 181 ASN A CA 1
ATOM 1439 C C . ASN A 1 181 ? 8.692 0.603 31.023 1.00 95.69 181 ASN A C 1
ATOM 1441 O O . ASN A 1 181 ? 8.767 1.695 31.581 1.00 95.69 181 ASN A O 1
ATOM 1445 N N . LEU A 1 182 ? 8.400 0.471 29.724 1.00 96.69 182 LEU A N 1
ATOM 1446 C CA . LEU A 1 182 ? 8.129 1.603 28.844 1.00 96.69 182 LEU A CA 1
ATOM 1447 C C . LEU A 1 182 ? 6.876 2.380 29.276 1.00 96.69 182 LEU A C 1
ATOM 1449 O O . 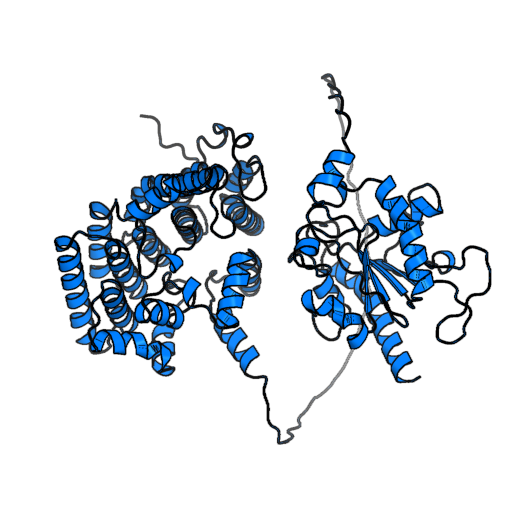LEU A 1 182 ? 6.945 3.600 29.400 1.00 96.69 182 LEU A O 1
ATOM 1453 N N . ILE A 1 183 ? 5.771 1.686 29.574 1.00 96.31 183 ILE A N 1
ATOM 1454 C CA . ILE A 1 183 ? 4.506 2.294 30.028 1.00 96.31 183 ILE A CA 1
ATOM 1455 C C . ILE A 1 183 ? 4.689 3.086 31.327 1.00 96.31 183 ILE A C 1
ATOM 1457 O O . ILE A 1 183 ? 4.091 4.151 31.485 1.00 96.31 183 ILE A O 1
ATOM 1461 N N . GLY A 1 184 ? 5.488 2.555 32.258 1.00 92.56 184 GLY A N 1
ATOM 1462 C CA . GLY A 1 184 ? 5.705 3.167 33.569 1.00 92.56 184 GLY A CA 1
ATOM 1463 C C . GLY A 1 184 ? 6.688 4.341 33.575 1.00 92.56 184 GLY A C 1
ATOM 1464 O O . GLY A 1 184 ? 6.634 5.153 34.495 1.00 92.56 184 GLY A O 1
ATOM 1465 N N . ARG A 1 185 ? 7.593 4.433 32.589 1.00 92.50 185 ARG A N 1
ATOM 1466 C CA . ARG A 1 185 ? 8.663 5.450 32.575 1.00 92.50 185 ARG A CA 1
ATOM 1467 C C . ARG A 1 185 ? 8.459 6.572 31.565 1.00 92.50 185 ARG A C 1
ATOM 1469 O O . ARG A 1 185 ? 8.905 7.690 31.813 1.00 92.50 185 ARG A O 1
ATOM 1476 N N . ASP A 1 186 ? 7.896 6.263 30.397 1.00 93.19 186 ASP A N 1
ATOM 1477 C CA . ASP A 1 186 ? 7.837 7.224 29.302 1.00 93.19 186 ASP A CA 1
ATOM 1478 C C . ASP A 1 186 ? 6.724 8.235 29.569 1.00 93.19 186 ASP A C 1
ATOM 1480 O O . ASP A 1 186 ? 5.658 7.873 30.053 1.00 93.19 186 ASP A O 1
ATOM 1484 N N . ARG A 1 187 ? 6.968 9.509 29.267 1.00 89.62 187 ARG A N 1
ATOM 1485 C CA . ARG A 1 187 ? 5.979 10.577 29.471 1.00 89.62 187 ARG A CA 1
ATOM 1486 C C . ARG A 1 187 ? 5.094 10.788 28.248 1.00 89.62 187 ARG A C 1
ATOM 1488 O O . ARG A 1 187 ? 4.045 11.411 28.358 1.00 89.62 187 ARG A O 1
ATOM 1495 N N . CYS A 1 188 ? 5.507 10.298 27.080 1.00 90.06 188 CYS A N 1
ATOM 1496 C CA . CYS A 1 188 ? 4.732 10.445 25.861 1.00 90.06 188 CYS A CA 1
ATOM 1497 C C . CYS A 1 188 ? 3.529 9.498 25.885 1.00 90.06 188 CYS A C 1
ATOM 1499 O O . CYS A 1 188 ? 3.682 8.272 25.876 1.00 90.06 188 CYS A O 1
ATOM 1501 N N . LEU A 1 189 ? 2.320 10.065 25.849 1.00 90.25 189 LEU A N 1
ATOM 1502 C CA . LEU A 1 189 ? 1.088 9.279 25.850 1.00 90.25 189 LEU A CA 1
ATOM 1503 C C . LEU A 1 189 ? 0.998 8.337 24.648 1.00 90.25 189 LEU A C 1
ATOM 1505 O O . LEU A 1 189 ? 0.479 7.240 24.809 1.00 90.25 189 LEU A O 1
ATOM 1509 N N . MET A 1 190 ? 1.558 8.685 23.482 1.00 90.25 190 MET A N 1
ATOM 1510 C CA . MET A 1 190 ? 1.550 7.796 22.307 1.00 90.25 190 MET A CA 1
ATOM 1511 C C . MET A 1 190 ? 2.441 6.574 22.492 1.00 90.25 190 MET A C 1
ATOM 1513 O O . MET A 1 190 ? 2.050 5.464 22.129 1.00 90.25 190 MET A O 1
ATOM 1517 N N . VAL A 1 191 ? 3.607 6.747 23.119 1.00 94.25 191 VAL A N 1
ATOM 1518 C CA . VAL A 1 191 ? 4.493 5.630 23.466 1.00 94.25 191 VAL A CA 1
ATOM 1519 C C . VAL A 1 191 ? 3.779 4.683 24.434 1.00 94.25 191 VAL A C 1
ATOM 1521 O O . VAL A 1 191 ? 3.716 3.478 24.185 1.00 94.25 191 VAL A O 1
ATOM 1524 N N . ARG A 1 192 ? 3.185 5.224 25.507 1.00 95.25 192 ARG A N 1
ATOM 1525 C CA . ARG A 1 192 ? 2.458 4.435 26.516 1.00 95.25 192 ARG A CA 1
ATOM 1526 C C . ARG A 1 192 ? 1.224 3.741 25.924 1.00 95.25 192 ARG A C 1
ATOM 1528 O O . ARG A 1 192 ? 1.015 2.558 26.175 1.00 95.25 192 ARG A O 1
ATOM 1535 N N . SER A 1 193 ? 0.448 4.454 25.105 1.00 95.62 193 SER A N 1
ATOM 1536 C CA . SER A 1 193 ? -0.764 3.957 24.429 1.00 95.62 193 SER A CA 1
ATOM 1537 C C . SER A 1 193 ? -0.446 2.822 23.459 1.00 95.62 193 SER A C 1
ATOM 1539 O O . SER A 1 193 ? -1.114 1.791 23.440 1.00 95.62 193 SER A O 1
ATOM 1541 N N . THR A 1 194 ? 0.634 2.967 22.692 1.00 96.44 194 THR A N 1
ATOM 1542 C CA . THR A 1 194 ? 1.104 1.907 21.795 1.00 96.44 194 THR A CA 1
ATOM 1543 C C . THR A 1 194 ? 1.565 0.694 22.597 1.00 96.44 194 THR A C 1
ATOM 1545 O O . THR A 1 194 ? 1.196 -0.434 22.289 1.00 96.44 194 THR A O 1
ATOM 1548 N N . ALA A 1 195 ? 2.323 0.901 23.674 1.00 98.00 195 ALA A N 1
ATOM 1549 C CA . ALA A 1 195 ? 2.811 -0.200 24.494 1.00 98.00 195 ALA A CA 1
ATOM 1550 C C . ALA A 1 195 ? 1.692 -0.974 25.211 1.00 98.00 195 ALA A C 1
ATOM 1552 O O . ALA A 1 195 ? 1.781 -2.198 25.311 1.00 98.00 195 ALA A O 1
ATOM 1553 N N . VAL A 1 196 ? 0.629 -0.304 25.676 1.00 98.31 196 VAL A N 1
ATOM 1554 C CA . VAL A 1 196 ? -0.497 -0.997 26.329 1.00 98.31 196 VAL A CA 1
ATOM 1555 C C . VAL A 1 196 ? -1.315 -1.831 25.337 1.00 98.31 196 VAL A C 1
ATOM 1557 O O . VAL A 1 196 ? -1.681 -2.963 25.657 1.00 98.31 196 VAL A O 1
ATOM 1560 N N . LEU A 1 197 ? -1.527 -1.342 24.109 1.00 98.25 197 LEU A N 1
ATOM 1561 C CA . LEU A 1 197 ? -2.149 -2.139 23.046 1.00 98.25 197 LEU A CA 1
ATOM 1562 C C . LEU A 1 197 ? -1.259 -3.309 22.615 1.00 98.25 197 LEU A C 1
ATOM 1564 O O . LEU A 1 197 ? -1.755 -4.423 22.456 1.00 98.25 197 LEU A O 1
ATOM 1568 N N . ALA A 1 198 ? 0.056 -3.094 22.506 1.00 98.19 198 ALA A N 1
ATOM 1569 C CA . ALA A 1 198 ? 1.008 -4.155 22.191 1.00 98.19 198 ALA A CA 1
ATOM 1570 C C . ALA A 1 198 ? 0.972 -5.293 23.225 1.00 98.19 198 ALA A C 1
ATOM 1572 O O . ALA A 1 198 ? 0.984 -6.466 22.851 1.00 98.19 198 ALA A O 1
ATOM 1573 N N . LEU A 1 199 ? 0.860 -4.961 24.519 1.00 97.06 199 LEU A N 1
ATOM 1574 C CA . LEU A 1 199 ? 0.649 -5.953 25.576 1.00 97.06 199 LEU A CA 1
ATOM 1575 C C . LEU A 1 199 ? -0.647 -6.741 25.364 1.00 97.06 199 LEU A C 1
ATOM 1577 O O . LEU A 1 199 ? -0.627 -7.964 25.453 1.00 97.06 199 LEU A O 1
ATOM 1581 N N . ALA A 1 200 ? -1.766 -6.075 25.076 1.00 97.12 200 ALA A N 1
ATOM 1582 C CA . ALA A 1 200 ? -3.029 -6.774 24.853 1.00 97.12 200 ALA A CA 1
ATOM 1583 C C . ALA A 1 200 ? -2.974 -7.721 23.646 1.00 97.12 200 ALA A C 1
ATOM 1585 O O . ALA A 1 200 ? -3.389 -8.872 23.763 1.00 97.12 200 ALA A O 1
ATOM 1586 N N . ILE A 1 201 ? -2.407 -7.273 22.525 1.00 96.38 201 ILE A N 1
ATOM 1587 C CA . ILE A 1 201 ? -2.303 -8.055 21.284 1.00 96.38 201 ILE A CA 1
ATOM 1588 C C . ILE A 1 201 ? -1.398 -9.283 21.466 1.00 96.38 201 ILE A C 1
ATOM 1590 O O . ILE A 1 201 ? -1.757 -10.369 21.015 1.00 96.38 201 ILE A O 1
ATOM 1594 N N . LEU A 1 202 ? -0.290 -9.163 22.212 1.00 95.19 202 LEU A N 1
ATOM 1595 C CA . LEU A 1 202 ? 0.576 -10.302 22.558 1.00 95.19 202 LEU A CA 1
ATOM 1596 C C . LEU A 1 202 ? -0.178 -11.430 23.277 1.00 95.19 202 LEU A C 1
ATOM 1598 O O . LEU A 1 202 ? 0.127 -12.608 23.084 1.00 95.19 202 LEU A O 1
ATOM 1602 N N . PHE A 1 203 ? -1.149 -11.075 24.122 1.00 93.50 203 PHE A N 1
ATOM 1603 C CA . PHE A 1 203 ? -1.933 -12.027 24.910 1.00 93.50 203 PHE A CA 1
ATOM 1604 C C . PHE A 1 203 ? -3.299 -12.367 24.295 1.00 93.50 203 PHE A C 1
ATOM 1606 O O . PHE A 1 203 ? -3.970 -13.277 24.787 1.00 93.50 203 PHE A O 1
ATOM 1613 N N . ALA A 1 204 ? -3.716 -11.702 23.217 1.00 90.88 204 ALA A N 1
ATOM 1614 C CA . ALA A 1 204 ? -4.970 -12.005 22.536 1.00 90.88 204 ALA A CA 1
ATOM 1615 C C . ALA A 1 204 ? -5.078 -13.482 22.093 1.00 90.88 204 ALA A C 1
ATOM 1617 O O . ALA A 1 204 ? -6.076 -14.111 22.473 1.00 90.88 204 ALA A O 1
ATOM 1618 N N . PRO A 1 205 ? -4.052 -14.089 21.446 1.00 88.94 205 PRO A N 1
ATOM 1619 C CA . PRO A 1 205 ? -4.120 -15.474 20.984 1.00 88.94 205 PRO A CA 1
ATOM 1620 C C . PRO A 1 205 ? -3.740 -16.494 22.069 1.00 88.94 205 PRO A C 1
ATOM 1622 O O . PRO A 1 205 ? -3.796 -17.698 21.825 1.00 88.94 205 PRO A O 1
ATOM 1625 N N . THR A 1 206 ? -3.299 -16.060 23.261 1.00 82.94 206 THR A N 1
ATOM 1626 C CA . THR A 1 206 ? -2.781 -17.006 24.260 1.00 82.94 206 THR A CA 1
ATOM 1627 C C . THR A 1 206 ? -3.885 -17.812 24.940 1.00 82.94 206 THR A C 1
ATOM 1629 O O . THR A 1 206 ? -4.939 -17.288 25.307 1.00 82.94 206 THR A O 1
ATOM 1632 N N . ASN A 1 207 ? -3.574 -19.080 25.210 1.00 76.56 207 ASN A N 1
ATOM 1633 C CA . ASN A 1 207 ? -4.360 -19.946 26.088 1.00 76.56 207 ASN A CA 1
ATOM 1634 C C . ASN A 1 207 ? -3.855 -19.925 27.547 1.00 76.56 207 ASN A C 1
ATOM 1636 O O . ASN A 1 207 ? -4.474 -20.545 28.412 1.00 76.56 207 ASN A O 1
ATOM 1640 N N . ASP A 1 208 ? -2.747 -19.228 27.841 1.00 83.25 208 ASP A N 1
ATOM 1641 C CA . ASP A 1 208 ? -2.208 -19.088 29.202 1.00 83.25 208 ASP A CA 1
ATOM 1642 C C . ASP A 1 208 ? -3.074 -18.128 30.031 1.00 83.25 208 ASP A C 1
ATOM 1644 O O . ASP A 1 208 ? -2.872 -16.910 30.054 1.00 83.25 208 ASP A O 1
ATOM 1648 N N . GLN A 1 209 ? -4.059 -18.702 30.725 1.00 83.44 209 GLN A N 1
ATOM 1649 C CA . GLN A 1 209 ? -5.016 -17.960 31.546 1.00 83.44 209 GLN A CA 1
ATOM 1650 C C . GLN A 1 209 ? -4.347 -17.188 32.689 1.00 83.44 209 GLN A C 1
ATOM 1652 O O . GLN A 1 209 ? -4.813 -16.107 33.043 1.00 83.44 209 GLN A O 1
ATOM 1657 N N . SER A 1 210 ? -3.244 -17.697 33.250 1.00 87.25 210 SER A N 1
ATOM 1658 C CA . SER A 1 210 ? -2.575 -17.052 34.383 1.00 87.25 210 SER A CA 1
ATOM 1659 C C . SER A 1 210 ? -1.873 -15.770 33.950 1.00 87.25 210 SER A C 1
ATOM 1661 O O . SER A 1 210 ? -2.054 -14.722 34.574 1.00 87.25 210 SER A O 1
ATOM 1663 N N . LYS A 1 211 ? -1.082 -15.824 32.870 1.00 83.50 211 LYS A N 1
ATOM 1664 C CA . LYS A 1 211 ? -0.394 -14.628 32.363 1.00 83.50 211 LYS A CA 1
ATOM 1665 C C . LYS A 1 211 ? -1.383 -13.619 31.793 1.00 83.50 211 LYS A C 1
ATOM 1667 O O . LYS A 1 211 ? -1.243 -12.426 32.053 1.00 83.50 211 LYS A O 1
ATOM 1672 N N . ARG A 1 212 ? -2.424 -14.095 31.099 1.00 88.00 212 ARG A N 1
ATOM 1673 C CA . ARG A 1 212 ? -3.515 -13.248 30.602 1.00 88.00 212 ARG A CA 1
ATOM 1674 C C . ARG A 1 212 ? -4.215 -12.509 31.747 1.00 88.00 212 ARG A C 1
ATOM 1676 O O . ARG A 1 212 ? -4.383 -11.297 31.658 1.00 88.00 212 ARG A O 1
ATOM 1683 N N . ALA A 1 213 ? -4.556 -13.196 32.841 1.00 91.38 213 ALA A N 1
ATOM 1684 C CA . ALA A 1 213 ? -5.182 -12.580 34.013 1.00 91.38 213 ALA A CA 1
ATOM 1685 C C . ALA A 1 213 ? -4.288 -11.513 34.670 1.00 91.38 213 ALA A C 1
ATOM 1687 O O . ALA A 1 213 ? -4.773 -10.434 35.012 1.00 91.38 213 ALA A O 1
ATOM 1688 N N . ASN A 1 214 ? -2.983 -11.775 34.794 1.00 91.56 214 ASN A N 1
ATOM 1689 C CA . ASN A 1 214 ? -2.034 -10.792 35.320 1.00 91.56 214 ASN A CA 1
ATOM 1690 C C . ASN A 1 214 ? -1.945 -9.539 34.430 1.00 91.56 214 ASN A C 1
ATOM 1692 O O . ASN A 1 214 ? -2.015 -8.422 34.941 1.00 91.56 214 ASN A O 1
ATOM 1696 N N . THR A 1 215 ? -1.859 -9.708 33.107 1.00 92.06 215 THR A N 1
ATOM 1697 C CA . THR A 1 215 ? -1.864 -8.580 32.161 1.00 92.06 215 THR A CA 1
ATOM 1698 C C . THR A 1 215 ? -3.173 -7.787 32.246 1.00 92.06 215 THR A C 1
ATOM 1700 O O . THR A 1 215 ? -3.134 -6.562 32.322 1.00 92.06 215 THR A O 1
ATOM 1703 N N . ILE A 1 216 ? -4.334 -8.454 32.323 1.00 95.56 216 ILE A N 1
ATOM 1704 C CA . ILE A 1 216 ? -5.639 -7.787 32.509 1.00 95.56 216 ILE A CA 1
ATOM 1705 C C . ILE A 1 216 ? -5.640 -6.942 33.788 1.00 95.56 216 ILE A C 1
ATOM 1707 O O . ILE A 1 216 ? -6.048 -5.783 33.756 1.00 95.56 216 ILE A O 1
ATOM 1711 N N . HIS A 1 217 ? -5.166 -7.495 34.908 1.00 96.12 217 HIS A N 1
ATOM 1712 C CA . HIS A 1 217 ? -5.089 -6.771 36.176 1.00 96.12 217 HIS A CA 1
ATOM 1713 C C . HIS A 1 217 ? -4.188 -5.528 36.076 1.00 96.12 217 HIS A C 1
ATOM 1715 O O . HIS A 1 217 ? -4.554 -4.454 36.555 1.00 96.12 217 HIS A O 1
ATOM 1721 N N . GLN A 1 218 ? -3.030 -5.646 35.420 1.00 95.06 218 GLN A N 1
ATOM 1722 C CA . GLN A 1 218 ? -2.122 -4.519 35.200 1.00 95.06 218 GLN A CA 1
ATOM 1723 C C . GLN A 1 218 ? -2.764 -3.421 34.342 1.00 95.06 218 GLN A C 1
ATOM 1725 O O . GLN A 1 218 ? -2.713 -2.254 34.724 1.00 95.06 218 GLN A O 1
ATOM 1730 N N . ILE A 1 219 ? -3.418 -3.777 33.232 1.00 96.94 219 ILE A N 1
ATOM 1731 C CA . ILE A 1 219 ? -4.076 -2.802 32.348 1.00 96.94 219 ILE A CA 1
ATOM 1732 C C . ILE A 1 219 ? -5.269 -2.136 33.046 1.00 96.94 219 ILE A C 1
ATOM 1734 O O . ILE A 1 219 ? -5.430 -0.926 32.928 1.00 96.94 219 ILE A O 1
ATOM 1738 N N . ARG A 1 220 ? -6.058 -2.872 33.843 1.00 96.62 220 ARG A N 1
ATOM 1739 C CA . ARG A 1 220 ? -7.117 -2.266 34.674 1.00 96.62 220 ARG A CA 1
ATOM 1740 C C . ARG A 1 220 ? -6.563 -1.260 35.677 1.00 96.62 220 ARG A C 1
ATOM 1742 O O . ARG A 1 220 ? -7.137 -0.192 35.842 1.00 96.62 220 ARG A O 1
ATOM 1749 N N . SER A 1 221 ? -5.449 -1.583 36.332 1.00 95.12 221 SER A N 1
ATOM 1750 C CA . SER A 1 221 ? -4.785 -0.650 37.249 1.00 95.12 221 SER A CA 1
ATOM 1751 C C . SER A 1 221 ? -4.344 0.626 36.523 1.00 95.12 221 SER A C 1
ATOM 1753 O O . SER A 1 221 ? -4.610 1.727 36.998 1.00 95.12 221 SER A O 1
ATOM 1755 N N . LEU A 1 222 ? -3.754 0.494 35.327 1.00 94.81 222 LEU A N 1
ATOM 1756 C CA . LEU A 1 222 ? -3.384 1.635 34.482 1.00 94.81 222 LEU A CA 1
ATOM 1757 C C . LEU A 1 222 ? -4.601 2.477 34.071 1.00 94.81 222 LEU A C 1
ATOM 1759 O O . LEU A 1 222 ? -4.541 3.698 34.181 1.00 94.81 222 LEU A O 1
ATOM 1763 N N . TYR A 1 223 ? -5.697 1.833 33.657 1.00 95.12 223 TYR A N 1
ATOM 1764 C CA . TYR A 1 223 ? -6.955 2.501 33.316 1.00 95.12 223 TYR A CA 1
ATOM 1765 C C . TYR A 1 223 ? -7.500 3.306 34.501 1.00 95.12 223 TYR A C 1
ATOM 1767 O O . TYR A 1 223 ? -7.727 4.506 34.371 1.00 95.12 223 TYR A O 1
ATOM 1775 N N . ASN A 1 224 ? -7.640 2.676 35.670 1.00 92.69 224 ASN A N 1
ATOM 1776 C CA . ASN A 1 224 ? -8.174 3.328 36.865 1.00 92.69 224 ASN A CA 1
ATOM 1777 C C . ASN A 1 224 ? -7.321 4.534 37.274 1.00 92.69 224 ASN A C 1
ATOM 1779 O O . ASN A 1 224 ? -7.856 5.622 37.453 1.00 92.69 224 ASN A O 1
ATOM 1783 N N . ASN A 1 225 ? -5.993 4.375 37.313 1.00 90.12 225 ASN A N 1
ATOM 1784 C CA . ASN A 1 225 ? -5.084 5.474 37.647 1.00 90.12 225 ASN A CA 1
ATOM 1785 C C . ASN A 1 225 ? -5.187 6.634 36.642 1.00 90.12 225 ASN A C 1
ATOM 1787 O O . ASN A 1 225 ? -5.132 7.792 37.039 1.00 90.12 225 ASN A O 1
ATOM 1791 N N . SER A 1 226 ? -5.367 6.339 35.349 1.00 88.12 226 SER A N 1
ATOM 1792 C CA . SER A 1 226 ? -5.508 7.368 34.307 1.00 88.12 226 SER A CA 1
ATOM 1793 C C . SER A 1 226 ? -6.838 8.135 34.352 1.00 88.12 226 SER A C 1
ATOM 1795 O O . SER A 1 226 ? -6.941 9.209 33.763 1.00 88.12 226 SER A O 1
ATOM 1797 N N . CYS A 1 227 ? -7.855 7.606 35.041 1.00 84.31 227 CYS A N 1
ATOM 1798 C CA . CYS A 1 227 ? -9.147 8.271 35.236 1.00 84.31 227 CYS A CA 1
ATOM 1799 C C . CYS A 1 227 ? -9.140 9.280 36.400 1.00 84.31 227 CYS A C 1
ATOM 1801 O O . CYS A 1 227 ? -9.976 10.182 36.411 1.00 84.31 227 CYS A O 1
ATOM 1803 N N . ASP A 1 228 ? -8.219 9.144 37.360 1.00 74.44 228 ASP A N 1
ATOM 1804 C CA . ASP A 1 228 ? -8.184 9.950 38.593 1.00 74.44 228 ASP A CA 1
ATOM 1805 C C . ASP A 1 228 ? -7.456 11.308 38.435 1.00 74.44 228 ASP A C 1
ATOM 1807 O O . ASP A 1 228 ? -7.516 12.166 39.324 1.00 74.44 228 ASP A O 1
ATOM 1811 N N . GLU A 1 229 ? -6.765 11.548 37.314 1.00 63.25 229 GLU A N 1
ATOM 1812 C CA . GLU A 1 229 ? -5.981 12.768 37.083 1.00 63.25 229 GLU A CA 1
ATOM 1813 C C . GLU A 1 229 ? -6.840 13.949 36.571 1.00 63.25 229 GLU A C 1
ATOM 1815 O O . GLU A 1 229 ? -7.723 13.801 35.731 1.00 63.25 229 GLU A O 1
ATOM 1820 N N . LYS A 1 230 ? -6.574 15.172 37.068 1.00 50.84 230 LYS A N 1
ATOM 1821 C CA . LYS A 1 230 ? -7.360 16.406 36.794 1.00 50.84 230 LYS A CA 1
ATOM 1822 C C . LYS A 1 230 ? -7.408 16.842 35.316 1.00 50.84 230 LYS A C 1
ATOM 1824 O O . LYS A 1 230 ? -8.195 17.723 34.975 1.00 50.84 230 LYS A O 1
ATOM 1829 N N . MET A 1 231 ? -6.579 16.244 34.470 1.00 54.09 231 MET A N 1
ATOM 1830 C CA . MET A 1 231 ? -6.692 16.201 33.014 1.00 54.09 231 MET A CA 1
ATOM 1831 C C . MET A 1 231 ? -6.482 14.732 32.657 1.00 54.09 231 MET A C 1
ATOM 1833 O O . MET A 1 231 ? -5.342 14.284 32.677 1.00 54.09 231 MET A O 1
ATOM 1837 N N . ALA A 1 232 ? -7.550 13.969 32.429 1.00 60.72 232 ALA A N 1
ATOM 1838 C CA . ALA A 1 232 ? -7.404 12.565 32.063 1.00 60.72 232 ALA A CA 1
ATOM 1839 C C . ALA A 1 232 ? -6.497 12.446 30.825 1.00 60.72 232 ALA A C 1
ATOM 1841 O O . ALA A 1 232 ? -6.651 13.212 29.868 1.00 60.72 232 ALA A O 1
ATOM 1842 N N . ASP A 1 233 ? -5.566 11.489 30.842 1.00 78.81 233 ASP A N 1
ATOM 1843 C CA . ASP A 1 233 ? -4.730 11.129 29.692 1.00 78.81 233 ASP A CA 1
ATOM 1844 C C . ASP A 1 233 ? -5.611 10.449 28.621 1.00 78.81 233 ASP A C 1
ATOM 1846 O O . ASP A 1 233 ? -5.480 9.254 28.367 1.00 78.81 233 ASP A O 1
ATOM 1850 N N . GLU A 1 234 ? -6.552 11.178 28.012 1.00 87.62 234 GLU A N 1
ATOM 1851 C CA . GLU A 1 234 ? -7.724 10.605 27.327 1.00 87.62 234 GLU A CA 1
ATOM 1852 C C . GLU A 1 234 ? -7.377 9.526 26.295 1.00 87.62 234 GLU A C 1
ATOM 1854 O O . GLU A 1 234 ? -8.018 8.478 26.267 1.00 87.62 234 GLU A O 1
ATOM 1859 N N . ILE A 1 235 ? -6.321 9.715 25.502 1.00 90.19 235 ILE A N 1
ATOM 1860 C CA . ILE A 1 235 ? -5.872 8.716 24.521 1.00 90.19 235 ILE A CA 1
ATOM 1861 C C . ILE A 1 235 ? -5.246 7.472 25.160 1.00 90.19 235 ILE A C 1
ATOM 1863 O O . ILE A 1 235 ? -5.443 6.359 24.669 1.00 90.19 235 ILE A O 1
ATOM 1867 N N . PHE A 1 236 ? -4.536 7.625 26.278 1.00 93.81 236 PHE A N 1
ATOM 1868 C CA . PHE A 1 236 ? -3.987 6.499 27.031 1.00 93.81 236 PHE A CA 1
ATOM 1869 C C . PHE A 1 236 ? -5.096 5.741 27.761 1.00 93.81 236 PHE A C 1
ATOM 1871 O O . PHE A 1 236 ? -5.150 4.513 27.688 1.00 93.81 236 PHE A O 1
ATOM 1878 N N . THR A 1 237 ? -6.025 6.461 28.392 1.00 94.62 237 THR A N 1
ATOM 1879 C CA . THR A 1 237 ? -7.221 5.900 29.028 1.00 94.62 237 THR A CA 1
ATOM 1880 C C . THR A 1 237 ? -8.071 5.137 28.011 1.00 94.62 237 THR A C 1
ATOM 1882 O O . THR A 1 237 ? -8.460 3.992 28.254 1.00 94.62 237 THR A O 1
ATOM 1885 N N . TRP A 1 238 ? -8.310 5.730 26.838 1.00 95.56 238 TRP A N 1
ATOM 1886 C CA . TRP A 1 238 ? -9.007 5.086 25.726 1.00 95.56 238 TRP A CA 1
ATOM 1887 C C . TRP A 1 238 ? -8.266 3.832 25.247 1.00 95.56 238 TRP A C 1
ATOM 1889 O O . TRP A 1 238 ? -8.874 2.772 25.109 1.00 95.56 238 TRP A O 1
ATOM 1899 N N . SER A 1 239 ? -6.941 3.904 25.092 1.00 96.88 239 SER A N 1
ATOM 1900 C CA . SER A 1 239 ? -6.119 2.759 24.680 1.00 96.88 239 SER A CA 1
ATOM 1901 C C . SER A 1 239 ? -6.142 1.620 25.701 1.00 96.88 239 SER A C 1
ATOM 1903 O O . SER A 1 239 ? -6.181 0.457 25.307 1.00 96.88 239 SER A O 1
ATOM 1905 N N . CYS A 1 240 ? -6.182 1.921 27.004 1.00 97.81 240 CYS A N 1
ATOM 1906 C CA . CYS A 1 240 ? -6.374 0.916 28.052 1.00 97.81 240 CYS A CA 1
ATOM 1907 C C . CYS A 1 240 ? -7.750 0.232 27.947 1.00 97.81 240 CYS A C 1
ATOM 1909 O O . CYS A 1 240 ? -7.827 -0.992 28.058 1.00 97.81 240 CYS A O 1
ATOM 1911 N N . ALA A 1 241 ? -8.826 0.985 27.689 1.00 97.81 241 ALA A N 1
ATOM 1912 C CA . ALA A 1 241 ? -10.158 0.408 27.474 1.00 97.81 241 ALA A CA 1
ATOM 1913 C C . ALA A 1 241 ? -10.186 -0.509 26.239 1.00 97.81 241 ALA A C 1
ATOM 1915 O O . ALA A 1 241 ? -10.657 -1.644 26.315 1.00 97.81 241 ALA A O 1
ATOM 1916 N N . VAL A 1 242 ? -9.609 -0.064 25.119 1.00 98.00 242 VAL A N 1
ATOM 1917 C CA . VAL A 1 242 ? -9.480 -0.869 23.893 1.00 98.00 242 VAL A CA 1
ATOM 1918 C C . VAL A 1 242 ? -8.636 -2.126 24.136 1.00 98.00 242 VAL A C 1
ATOM 1920 O O . VAL A 1 242 ? -9.023 -3.216 23.716 1.00 98.00 242 VAL A O 1
ATOM 1923 N N . ALA A 1 243 ? -7.531 -2.014 24.876 1.00 98.12 243 ALA A N 1
ATOM 1924 C CA . ALA A 1 243 ? -6.688 -3.141 25.271 1.00 98.12 243 ALA A CA 1
ATOM 1925 C C . ALA A 1 243 ? -7.458 -4.186 26.106 1.00 98.12 243 ALA A C 1
ATOM 1927 O O . ALA A 1 243 ? -7.323 -5.391 25.884 1.00 98.12 243 ALA A O 1
ATOM 1928 N N . LEU A 1 244 ? -8.307 -3.746 27.040 1.00 98.00 244 LEU A N 1
ATOM 1929 C CA . LEU A 1 244 ? -9.159 -4.633 27.840 1.00 98.00 244 LEU A CA 1
ATOM 1930 C C . LEU A 1 244 ? -10.215 -5.344 26.985 1.00 98.00 244 LEU A C 1
ATOM 1932 O O . LEU A 1 244 ? -10.438 -6.545 27.166 1.00 98.00 244 LEU A O 1
ATOM 1936 N N . LEU A 1 245 ? -10.805 -4.644 26.013 1.00 97.06 245 LEU A N 1
ATOM 1937 C CA . LEU A 1 245 ? -11.745 -5.234 25.059 1.00 97.06 245 LEU A CA 1
ATOM 1938 C C . LEU A 1 245 ? -11.077 -6.284 24.158 1.00 97.06 245 LEU A C 1
ATOM 1940 O O . LEU A 1 245 ? -11.649 -7.361 23.975 1.00 97.06 245 LEU A O 1
ATOM 1944 N N . ILE A 1 246 ? -9.855 -6.027 23.669 1.00 96.25 246 ILE A N 1
ATOM 1945 C CA . ILE A 1 246 ? -9.027 -7.012 22.940 1.00 96.25 246 ILE A CA 1
ATOM 1946 C C . ILE A 1 246 ? -8.824 -8.276 23.791 1.00 96.25 246 ILE A C 1
ATOM 1948 O O . ILE A 1 246 ? -8.967 -9.400 23.313 1.00 96.25 246 ILE A O 1
ATOM 1952 N N . LEU A 1 247 ? -8.581 -8.109 25.094 1.00 94.81 247 LEU A N 1
ATOM 1953 C CA . LEU A 1 247 ? -8.434 -9.217 26.042 1.00 94.81 247 LEU A CA 1
ATOM 1954 C C . LEU A 1 247 ? -9.766 -9.877 26.443 1.00 94.81 247 LEU A C 1
ATOM 1956 O O . LEU A 1 247 ? -9.762 -10.829 27.230 1.00 94.81 247 LEU A O 1
ATOM 1960 N N . GLY A 1 248 ? -10.889 -9.455 25.860 1.00 92.38 248 GLY A N 1
ATOM 1961 C CA . GLY A 1 248 ? -12.208 -10.059 26.038 1.00 92.38 248 GLY A CA 1
ATOM 1962 C C . GLY A 1 248 ? -13.005 -9.524 27.229 1.00 92.38 248 GLY A C 1
ATOM 1963 O O . GLY A 1 248 ? -14.048 -10.091 27.553 1.00 92.38 248 GLY A O 1
ATOM 1964 N N . ILE A 1 249 ? -12.550 -8.446 27.872 1.00 94.94 249 ILE A N 1
ATOM 1965 C CA . ILE A 1 249 ? -13.248 -7.807 28.991 1.00 94.94 249 ILE A CA 1
ATOM 1966 C C . ILE A 1 249 ? -14.283 -6.819 28.445 1.00 94.94 249 ILE A C 1
ATOM 1968 O O . ILE A 1 249 ? -13.983 -5.657 28.196 1.00 94.94 249 ILE A O 1
ATOM 1972 N N . ALA A 1 250 ? -15.512 -7.296 28.248 1.00 91.25 250 ALA A N 1
ATOM 1973 C CA . ALA A 1 250 ? -16.625 -6.525 27.686 1.00 91.25 250 ALA A CA 1
ATOM 1974 C C . ALA A 1 250 ? -17.503 -5.872 28.771 1.00 91.25 250 ALA A C 1
ATOM 1976 O O . ALA A 1 250 ? -18.719 -6.050 28.784 1.00 91.25 250 ALA A O 1
ATOM 1977 N N . GLU A 1 251 ? -16.884 -5.165 29.715 1.00 95.06 251 GLU A N 1
ATOM 1978 C CA . GLU A 1 251 ? -17.617 -4.363 30.705 1.00 95.06 251 GLU A CA 1
ATOM 1979 C C . GLU A 1 251 ? -18.128 -3.071 30.051 1.00 95.06 251 GLU A C 1
ATOM 1981 O O . GLU A 1 251 ? -17.441 -2.491 29.205 1.00 95.06 251 GLU A O 1
ATOM 1986 N N . GLU A 1 252 ? -19.334 -2.624 30.427 1.00 94.81 252 GLU A N 1
ATOM 1987 C CA . GLU A 1 252 ? -20.026 -1.512 29.748 1.00 94.81 252 GLU A CA 1
ATOM 1988 C C . GLU A 1 252 ? -19.192 -0.225 29.739 1.00 94.81 252 GLU A C 1
ATOM 1990 O O . GLU A 1 252 ? -19.187 0.494 28.747 1.00 94.81 252 GLU A O 1
ATOM 1995 N N . GLU A 1 253 ? -18.418 0.038 30.797 1.00 94.31 253 GLU A N 1
ATOM 1996 C CA . GLU A 1 253 ? -17.550 1.217 30.862 1.00 94.31 253 GLU A CA 1
ATOM 1997 C C . GLU A 1 253 ? -16.475 1.243 29.762 1.00 94.31 253 GLU A C 1
ATOM 1999 O O . GLU A 1 253 ? -16.246 2.289 29.152 1.00 94.31 253 GLU A O 1
ATOM 2004 N N . PHE A 1 254 ? -15.844 0.102 29.458 1.00 96.12 254 PHE A N 1
ATOM 2005 C CA . PHE A 1 254 ? -14.809 0.018 28.424 1.00 96.12 254 PHE A CA 1
ATOM 2006 C C . PHE A 1 254 ? -15.432 0.061 27.035 1.00 96.12 254 PHE A C 1
ATOM 2008 O O . PHE A 1 254 ? -14.897 0.710 26.136 1.00 96.12 254 PHE A O 1
ATOM 2015 N N . VAL A 1 255 ? -16.578 -0.607 26.874 1.00 95.81 255 VAL A N 1
ATOM 2016 C CA . VAL A 1 255 ? -17.360 -0.591 25.637 1.00 95.81 255 VAL A CA 1
ATOM 2017 C C . VAL A 1 255 ? -17.780 0.837 25.299 1.00 95.81 255 VAL A C 1
ATOM 2019 O O . VAL A 1 255 ? -17.568 1.271 24.169 1.00 95.81 255 VAL A O 1
ATOM 2022 N N . GLU A 1 256 ? -18.319 1.582 26.262 1.00 94.75 256 GLU A N 1
ATOM 2023 C CA . GLU A 1 256 ? -18.757 2.960 26.052 1.00 94.75 256 GLU A CA 1
ATOM 2024 C C . GLU A 1 256 ? -17.575 3.894 25.777 1.00 94.75 256 GLU A C 1
ATOM 2026 O O . GLU A 1 256 ? -17.618 4.682 24.830 1.00 94.75 256 GLU A O 1
ATOM 2031 N N . LYS A 1 257 ? -16.467 3.746 26.519 1.00 94.38 257 LYS A N 1
ATOM 2032 C CA . LYS A 1 257 ? -15.235 4.508 26.264 1.00 94.38 257 LYS A CA 1
ATOM 2033 C C . LYS A 1 257 ? -14.718 4.281 24.839 1.00 94.38 257 LYS A C 1
ATOM 2035 O O . LYS A 1 257 ? -14.403 5.246 24.145 1.00 94.38 257 LYS A O 1
ATOM 2040 N N . ALA A 1 258 ? -14.665 3.028 24.383 1.00 94.56 258 ALA A N 1
ATOM 2041 C CA . ALA A 1 258 ? -14.235 2.697 23.028 1.00 94.56 258 ALA A CA 1
ATOM 2042 C C . ALA A 1 258 ? -15.232 3.183 21.966 1.00 94.56 258 ALA A C 1
ATOM 2044 O O . ALA A 1 258 ? -14.812 3.720 20.947 1.00 94.56 258 ALA A O 1
ATOM 2045 N N . ARG A 1 259 ? -16.543 3.038 22.203 1.00 94.88 259 ARG A N 1
ATOM 2046 C CA . ARG A 1 259 ? -17.618 3.448 21.284 1.00 94.88 259 ARG A CA 1
ATOM 2047 C C . ARG A 1 259 ? -17.675 4.958 21.085 1.00 94.88 259 ARG A C 1
ATOM 2049 O O . ARG A 1 259 ? -18.040 5.394 19.998 1.00 94.88 259 ARG A O 1
ATOM 2056 N N . ARG A 1 260 ? -17.281 5.749 22.085 1.00 94.81 260 ARG A N 1
ATOM 2057 C CA . ARG A 1 260 ? -17.386 7.213 22.059 1.00 94.81 260 ARG A CA 1
ATOM 2058 C C . ARG A 1 260 ? -16.744 7.860 20.825 1.00 94.81 260 ARG A C 1
ATOM 2060 O O . ARG A 1 260 ? -17.310 8.808 20.295 1.00 94.81 260 ARG A O 1
ATOM 2067 N N . VAL A 1 261 ? -15.643 7.315 20.297 1.00 90.38 261 VAL A N 1
ATOM 2068 C CA . VAL A 1 261 ? -14.993 7.832 19.066 1.00 90.38 261 VAL A CA 1
ATOM 2069 C C . VAL A 1 261 ? -15.838 7.665 17.795 1.00 90.38 261 VAL A C 1
ATOM 2071 O O . VAL A 1 261 ? -15.542 8.266 16.766 1.00 90.38 261 VAL A O 1
ATOM 2074 N N . LEU A 1 262 ? -16.879 6.830 17.842 1.00 87.56 262 LEU A N 1
ATOM 2075 C CA . LEU A 1 262 ? -17.828 6.621 16.746 1.00 87.56 262 LEU A CA 1
ATOM 2076 C C . LEU A 1 262 ? -18.999 7.611 16.790 1.00 87.56 262 LEU A C 1
ATOM 2078 O O . LEU A 1 262 ? -19.690 7.769 15.789 1.00 87.56 262 LEU A O 1
ATOM 2082 N N . THR A 1 263 ? -19.261 8.228 17.946 1.00 90.19 263 THR A N 1
ATOM 2083 C CA . THR A 1 263 ? -20.495 8.990 18.199 1.00 90.19 263 THR A CA 1
ATOM 2084 C C . THR A 1 263 ? -20.262 10.436 18.634 1.00 90.19 263 THR A C 1
ATOM 2086 O O . THR A 1 263 ? -21.167 11.252 18.494 1.00 90.19 263 THR A O 1
ATOM 2089 N N . ASP A 1 264 ? -19.089 10.759 19.181 1.00 89.62 264 ASP A N 1
ATOM 2090 C CA . ASP A 1 264 ? -18.732 12.074 19.720 1.00 89.62 264 ASP A CA 1
ATOM 2091 C C . ASP A 1 264 ? -17.529 12.643 18.948 1.00 89.62 264 ASP A C 1
ATOM 2093 O O . ASP A 1 264 ? -16.377 12.282 19.200 1.00 89.62 264 ASP A O 1
ATOM 2097 N N . GLU A 1 265 ? -17.806 13.530 17.988 1.00 86.12 265 GLU A N 1
ATOM 2098 C CA . GLU A 1 265 ? -16.773 14.168 17.157 1.00 86.12 265 GLU A CA 1
ATOM 2099 C C . GLU A 1 265 ? -15.798 15.013 17.977 1.00 86.12 265 GLU A C 1
ATOM 2101 O O . GLU A 1 265 ? -14.601 14.997 17.715 1.00 86.12 265 GLU A O 1
ATOM 2106 N N . ALA A 1 266 ? -16.280 15.725 18.999 1.00 85.50 266 ALA A N 1
ATOM 2107 C CA . ALA A 1 266 ? -15.414 16.561 19.826 1.00 85.50 266 ALA A CA 1
ATOM 2108 C C . ALA A 1 266 ? -14.419 15.700 20.613 1.00 85.50 266 ALA A C 1
ATOM 2110 O O . ALA A 1 266 ? -13.247 16.057 20.734 1.00 85.50 266 ALA A O 1
ATOM 2111 N N . TYR A 1 267 ? -14.872 14.543 21.102 1.00 89.62 267 TYR A N 1
ATOM 2112 C CA . TYR A 1 267 ? -13.994 13.571 21.743 1.00 89.62 267 TYR A CA 1
ATOM 2113 C C . TYR A 1 267 ? -12.972 12.981 20.774 1.00 89.62 267 TYR A C 1
ATOM 2115 O O . TYR A 1 267 ? -11.796 12.892 21.119 1.00 89.62 267 TYR A O 1
ATOM 2123 N N . LEU A 1 268 ? -13.389 12.608 19.559 1.00 86.06 268 LEU A N 1
ATOM 2124 C CA . LEU A 1 268 ? -12.459 12.126 18.539 1.00 86.06 268 LEU A CA 1
ATOM 2125 C C . LEU A 1 268 ? -11.391 13.179 18.219 1.00 86.06 268 LEU A C 1
ATOM 2127 O O . LEU A 1 268 ? -10.206 12.862 18.283 1.00 86.06 268 LEU A O 1
ATOM 2131 N N . CYS A 1 269 ? -11.791 14.428 17.956 1.00 82.69 269 CYS A N 1
ATOM 2132 C CA . CYS A 1 269 ? -10.852 15.520 17.706 1.00 82.69 269 CYS A CA 1
ATOM 2133 C C . CYS A 1 269 ? -9.874 15.699 18.873 1.00 82.69 269 CYS A C 1
ATOM 2135 O O . CYS A 1 269 ? -8.675 15.801 18.641 1.00 82.69 269 CYS A O 1
ATOM 2137 N N . GLN A 1 270 ? -10.351 15.652 20.120 1.00 85.12 270 GLN A N 1
ATOM 2138 C CA . GLN A 1 270 ? -9.494 15.736 21.306 1.00 85.12 270 GLN A CA 1
ATOM 2139 C C . GLN A 1 270 ? -8.451 14.604 21.360 1.00 85.12 270 GLN A C 1
ATOM 2141 O O . GLN A 1 270 ? -7.301 14.837 21.736 1.00 85.12 270 GLN A O 1
ATOM 2146 N N . LEU A 1 271 ? -8.829 13.373 21.001 1.00 85.31 271 LEU A N 1
ATOM 2147 C CA . LEU A 1 271 ? -7.891 12.249 20.939 1.00 85.31 271 LEU A CA 1
ATOM 2148 C C . LEU A 1 271 ? -6.857 12.420 19.816 1.00 85.31 271 LEU A C 1
ATOM 2150 O O . LEU A 1 271 ? -5.693 12.052 19.986 1.00 85.31 271 LEU A O 1
ATOM 2154 N N . GLU A 1 272 ? -7.273 12.982 18.683 1.00 79.56 272 GLU A N 1
ATOM 2155 C CA . GLU A 1 272 ? -6.434 13.182 17.499 1.00 79.56 272 GLU A CA 1
ATOM 2156 C C . GLU A 1 272 ? -5.545 14.435 17.580 1.00 79.56 272 GLU A C 1
ATOM 2158 O O . GLU A 1 272 ? -4.502 14.479 16.930 1.00 79.56 272 GLU A O 1
ATOM 2163 N N . GLU A 1 273 ? -5.877 15.419 18.421 1.00 73.62 273 GLU A N 1
ATOM 2164 C CA . GLU A 1 273 ? -5.059 16.619 18.677 1.00 73.62 273 GLU A CA 1
ATOM 2165 C C . GLU A 1 273 ? -3.639 16.277 19.165 1.00 73.62 273 GLU A C 1
ATOM 2167 O O . GLU A 1 273 ? -2.694 17.023 18.904 1.00 73.62 273 GLU A O 1
ATOM 2172 N N . GLY A 1 274 ? -3.472 15.133 19.839 1.00 62.94 274 GLY A N 1
ATOM 2173 C CA . GLY A 1 274 ? -2.178 14.628 20.306 1.00 62.94 274 GLY A CA 1
ATOM 2174 C C . GLY A 1 274 ? -1.346 13.892 19.246 1.00 62.94 274 GLY A C 1
ATOM 2175 O O . GLY A 1 274 ? -0.203 13.518 19.527 1.00 62.94 274 GLY A O 1
ATOM 2176 N N . LEU A 1 275 ? -1.892 13.662 18.048 1.00 66.62 275 LEU A N 1
ATOM 2177 C CA . LEU A 1 275 ? -1.182 13.028 16.939 1.00 66.62 275 LEU A CA 1
ATOM 2178 C C . LEU A 1 275 ? -0.367 14.093 16.198 1.00 66.62 275 LEU A C 1
ATOM 2180 O O . LEU A 1 275 ? -0.905 15.034 15.614 1.00 66.62 275 LEU A O 1
ATOM 2184 N N . SER A 1 276 ? 0.955 13.942 16.233 1.00 60.00 276 SER A N 1
ATOM 2185 C CA . SER A 1 276 ? 1.904 14.816 15.543 1.00 60.00 276 SER A CA 1
ATOM 2186 C C . SER A 1 276 ? 2.731 13.987 14.562 1.00 60.00 276 SER A C 1
ATOM 2188 O O . SER A 1 276 ? 2.792 12.764 14.717 1.00 60.00 276 SER A O 1
ATOM 2190 N N . PRO A 1 277 ? 3.425 14.606 13.594 1.00 49.03 277 PRO A N 1
ATOM 2191 C CA . PRO A 1 277 ? 4.309 13.855 12.709 1.00 49.03 277 PRO A CA 1
ATOM 2192 C C . PRO A 1 277 ? 5.373 13.048 13.481 1.00 49.03 277 PRO A C 1
ATOM 2194 O O . PRO A 1 277 ? 5.736 11.945 13.081 1.00 49.03 277 PRO A O 1
ATOM 2197 N N . ASP A 1 278 ? 5.830 13.545 14.636 1.00 57.16 278 ASP A N 1
ATOM 2198 C CA . ASP A 1 278 ? 6.830 12.876 15.482 1.00 57.16 278 ASP A CA 1
ATOM 2199 C C . ASP A 1 278 ? 6.227 11.794 16.405 1.00 57.16 278 ASP A C 1
ATOM 2201 O O . ASP A 1 278 ? 6.957 11.051 17.074 1.00 57.16 278 ASP A O 1
ATOM 2205 N N . THR A 1 279 ? 4.894 11.700 16.453 1.00 65.94 279 THR A N 1
ATOM 2206 C CA . THR A 1 279 ? 4.117 10.785 17.296 1.00 65.94 279 THR A CA 1
ATOM 2207 C C . THR A 1 279 ? 2.854 10.314 16.567 1.00 65.94 279 THR A C 1
ATOM 2209 O O . THR A 1 279 ? 1.758 10.825 16.802 1.00 65.94 279 THR A O 1
ATOM 2212 N N . TRP A 1 280 ? 3.002 9.318 15.692 1.00 72.56 280 TRP A N 1
ATOM 2213 C CA . TRP A 1 280 ? 1.869 8.599 15.096 1.00 72.56 280 TRP A CA 1
ATOM 2214 C C . TRP A 1 280 ? 1.383 7.450 15.991 1.00 72.56 280 TRP A C 1
ATOM 2216 O O . TRP A 1 280 ? 2.085 7.026 16.913 1.00 72.56 280 TRP A O 1
ATOM 2226 N N . PHE A 1 281 ? 0.187 6.927 15.707 1.00 83.38 281 PHE A N 1
ATOM 2227 C CA . PHE A 1 281 ? -0.410 5.835 16.470 1.00 83.38 281 PHE A CA 1
ATOM 2228 C C . PHE A 1 281 ? -0.610 4.577 15.604 1.00 83.38 281 PHE A C 1
ATOM 2230 O O . PHE A 1 281 ? -1.573 4.495 14.839 1.00 83.38 281 PHE A O 1
ATOM 2237 N N . PRO A 1 282 ? 0.287 3.580 15.708 1.00 84.06 282 PRO A N 1
ATOM 2238 C CA . PRO A 1 282 ? 0.451 2.553 14.683 1.00 84.06 282 PRO A CA 1
ATOM 2239 C C . PRO A 1 282 ? -0.656 1.509 14.601 1.00 84.06 282 PRO A C 1
ATOM 2241 O O . PRO A 1 282 ? -0.838 0.904 13.553 1.00 84.06 282 PRO A O 1
ATOM 2244 N N . PHE A 1 283 ? -1.423 1.326 15.675 1.00 88.06 283 PHE A N 1
ATOM 2245 C CA . PHE A 1 283 ? -2.584 0.431 15.687 1.00 88.06 283 PHE A CA 1
ATOM 2246 C C . PHE A 1 283 ? -3.850 1.067 15.098 1.00 88.06 283 PHE A C 1
ATOM 2248 O O . PHE A 1 283 ? -4.884 0.411 15.006 1.00 88.06 283 PHE A O 1
ATOM 2255 N N . ALA A 1 284 ? -3.792 2.350 14.742 1.00 81.00 284 ALA A N 1
ATOM 2256 C CA . ALA A 1 284 ? -4.901 3.101 14.176 1.00 81.00 284 ALA A CA 1
ATOM 2257 C C . ALA A 1 284 ? -4.543 3.646 12.787 1.00 81.00 284 ALA A C 1
ATOM 2259 O O . ALA A 1 284 ? -4.897 4.777 12.461 1.00 81.00 284 ALA A O 1
ATOM 2260 N N . MET A 1 285 ? -3.868 2.847 11.949 1.00 72.44 285 MET A N 1
ATOM 2261 C CA . MET A 1 285 ? -3.522 3.248 10.575 1.00 72.44 285 MET A CA 1
ATOM 2262 C C . MET A 1 285 ? -4.761 3.592 9.731 1.00 72.44 285 MET A C 1
ATOM 2264 O O . MET A 1 285 ? -4.696 4.435 8.844 1.00 72.44 285 MET A O 1
ATOM 2268 N N . PHE A 1 286 ? -5.914 2.986 10.023 1.00 66.75 286 PHE A N 1
ATOM 2269 C CA . PHE A 1 286 ? -7.195 3.324 9.388 1.00 66.75 286 PHE A CA 1
ATOM 2270 C C . PHE A 1 286 ? -8.047 4.298 10.225 1.00 66.75 286 PHE A C 1
ATOM 2272 O O . PHE A 1 286 ? -9.251 4.439 10.001 1.00 66.75 286 PHE A O 1
ATOM 2279 N N . GLY A 1 287 ? -7.435 4.954 11.211 1.00 77.00 287 GLY A N 1
ATOM 2280 C CA . GLY A 1 287 ? -8.077 5.856 12.162 1.00 77.00 287 GLY A CA 1
ATOM 2281 C C . GLY A 1 287 ? -8.636 5.153 13.403 1.00 77.00 287 GLY A C 1
ATOM 2282 O O . GLY A 1 287 ? -8.892 3.943 13.421 1.00 77.00 287 GLY A O 1
ATOM 2283 N N . LEU A 1 288 ? -8.865 5.939 14.460 1.00 86.62 288 LEU A N 1
ATOM 2284 C CA . LEU A 1 288 ? -9.356 5.447 15.755 1.00 86.62 288 LEU A CA 1
ATOM 2285 C C . LEU A 1 288 ? -10.745 4.799 15.648 1.00 86.62 288 LEU A C 1
ATOM 2287 O O . LEU A 1 288 ? -11.030 3.825 16.344 1.00 86.62 288 LEU A O 1
ATOM 2291 N N . ARG A 1 289 ? -11.590 5.280 14.724 1.00 85.44 289 ARG A N 1
ATOM 2292 C CA . ARG A 1 289 ? -12.914 4.702 14.438 1.00 85.44 289 ARG A CA 1
ATOM 2293 C C . ARG A 1 289 ? -12.836 3.275 13.914 1.00 85.44 289 ARG A C 1
ATOM 2295 O O . ARG A 1 289 ? -13.596 2.416 14.364 1.00 85.44 289 ARG A O 1
ATOM 2302 N N . ASN A 1 290 ? -11.914 3.002 12.992 1.00 81.25 290 ASN A N 1
ATOM 2303 C CA . ASN A 1 290 ? -11.728 1.653 12.463 1.00 81.25 290 ASN A CA 1
ATOM 2304 C C . ASN A 1 290 ? -11.204 0.710 13.542 1.00 81.25 290 ASN A C 1
ATOM 2306 O O . ASN A 1 290 ? -11.718 -0.401 13.672 1.00 81.25 290 ASN A O 1
ATOM 2310 N N . LEU A 1 291 ? -10.248 1.162 14.359 1.00 86.56 291 LEU A N 1
ATOM 2311 C CA . LEU A 1 291 ? -9.750 0.373 15.485 1.00 86.56 291 LEU A CA 1
ATOM 2312 C C . LEU A 1 291 ? -10.873 0.066 16.493 1.00 86.56 291 LEU A C 1
ATOM 2314 O O . LEU A 1 291 ? -11.069 -1.094 16.855 1.00 86.56 291 LEU A O 1
ATOM 2318 N N . ALA A 1 292 ? -11.670 1.067 16.882 1.00 90.12 292 ALA A N 1
ATOM 2319 C CA . ALA A 1 292 ? -12.822 0.869 17.765 1.00 90.12 292 ALA A CA 1
ATOM 2320 C C . ALA A 1 292 ? -13.832 -0.123 17.175 1.00 90.12 292 ALA A C 1
ATOM 2322 O O . ALA A 1 292 ? -14.253 -1.055 17.855 1.00 90.12 292 ALA A O 1
ATOM 2323 N N . THR A 1 293 ? -14.187 0.035 15.898 1.00 86.38 293 THR A N 1
ATOM 2324 C CA . THR A 1 293 ? -15.144 -0.844 15.206 1.00 86.38 293 THR A CA 1
ATOM 2325 C C . THR A 1 293 ? -14.629 -2.283 15.127 1.00 86.38 293 THR A C 1
ATOM 2327 O O . THR A 1 293 ? -15.374 -3.223 15.412 1.00 86.38 293 THR A O 1
ATOM 2330 N N . THR A 1 294 ? -13.342 -2.457 14.818 1.00 84.31 294 THR A N 1
ATOM 2331 C CA . THR A 1 294 ? -12.629 -3.748 14.786 1.00 84.31 294 THR A CA 1
ATOM 2332 C C . THR A 1 294 ? -12.729 -4.471 16.125 1.00 84.31 294 THR A C 1
ATOM 2334 O O . THR A 1 294 ? -13.164 -5.622 16.205 1.00 84.31 294 THR A O 1
ATOM 2337 N N . VAL A 1 295 ? -12.413 -3.765 17.206 1.00 92.25 295 VAL A N 1
ATOM 2338 C CA . VAL A 1 295 ? -12.394 -4.337 18.553 1.00 92.25 295 VAL A CA 1
ATOM 2339 C C . VAL A 1 295 ? -13.809 -4.601 19.082 1.00 92.25 295 VAL A C 1
ATOM 2341 O O . VAL A 1 295 ? -14.074 -5.685 19.603 1.00 92.25 295 VAL A O 1
ATOM 2344 N N . LEU A 1 296 ? -14.747 -3.664 18.901 1.00 91.12 296 LEU A N 1
ATOM 2345 C CA . LEU A 1 296 ? -16.132 -3.790 19.377 1.00 91.12 296 LEU A CA 1
ATOM 2346 C C . LEU A 1 296 ? -16.904 -4.906 18.667 1.00 91.12 296 LEU A C 1
ATOM 2348 O O . LEU A 1 296 ? -17.697 -5.609 19.291 1.00 91.12 296 LEU A O 1
ATOM 2352 N N . SER A 1 297 ? -16.670 -5.088 17.368 1.00 85.62 297 SER A N 1
ATOM 2353 C CA . SER A 1 297 ? -17.319 -6.148 16.589 1.00 85.62 297 SER A CA 1
ATOM 2354 C C . SER A 1 297 ? -16.629 -7.510 16.716 1.00 85.62 297 SER A C 1
ATOM 2356 O O . SER A 1 297 ? -17.194 -8.511 16.268 1.00 85.62 297 SER A O 1
ATOM 2358 N N . LYS A 1 298 ? -15.431 -7.560 17.324 1.00 83.31 298 LYS A N 1
ATOM 2359 C CA . LYS A 1 298 ? -14.556 -8.743 17.390 1.00 83.31 298 LYS A CA 1
ATOM 2360 C C . LYS A 1 298 ? -14.286 -9.353 16.013 1.00 83.31 298 LYS A C 1
ATOM 2362 O O . LYS A 1 298 ? -14.279 -10.573 15.854 1.00 83.31 298 LYS A O 1
ATOM 2367 N N . ARG A 1 299 ? -14.126 -8.503 15.003 1.00 69.12 299 ARG A N 1
ATOM 2368 C CA . ARG A 1 299 ? -13.786 -8.911 13.639 1.00 69.12 299 ARG A CA 1
ATOM 2369 C C . ARG A 1 299 ? -12.573 -8.113 13.182 1.00 69.12 299 ARG A C 1
ATOM 2371 O O . ARG A 1 299 ? -12.552 -6.909 13.415 1.00 69.12 299 ARG A O 1
ATOM 2378 N N . PRO A 1 300 ? -11.594 -8.737 12.515 1.00 59.84 300 PRO A N 1
ATOM 2379 C CA . PRO A 1 300 ? -10.486 -8.002 11.928 1.00 59.84 300 PRO A CA 1
ATOM 2380 C C . PRO A 1 300 ? -10.927 -6.936 10.924 1.00 59.84 300 PRO A C 1
ATOM 2382 O O . PRO A 1 300 ? -11.931 -7.115 10.230 1.00 59.84 300 PRO A O 1
ATOM 2385 N N . ALA A 1 301 ? -10.134 -5.867 10.790 1.00 59.31 301 ALA A N 1
ATOM 2386 C CA . ALA A 1 301 ? -10.461 -4.709 9.952 1.00 59.31 301 ALA A CA 1
ATOM 2387 C C . ALA A 1 301 ? -10.861 -5.100 8.513 1.00 59.31 301 ALA A C 1
ATOM 2389 O O . ALA A 1 301 ? -11.890 -4.658 8.008 1.00 59.31 301 ALA A O 1
ATOM 2390 N N . HIS A 1 302 ? -10.126 -6.023 7.881 1.00 58.03 302 HIS A N 1
ATOM 2391 C CA . HIS A 1 302 ? -10.416 -6.492 6.516 1.00 58.03 302 HIS A CA 1
ATOM 2392 C C . HIS A 1 302 ? -11.790 -7.174 6.351 1.00 58.03 302 HIS A C 1
ATOM 2394 O O . HIS A 1 302 ? -12.269 -7.303 5.229 1.00 58.03 302 HIS A O 1
ATOM 2400 N N . GLN A 1 303 ? -12.431 -7.620 7.437 1.00 59.06 303 GLN A N 1
ATOM 2401 C CA . GLN A 1 303 ? -13.766 -8.240 7.416 1.00 59.06 303 GLN A CA 1
ATOM 2402 C C . GLN A 1 303 ? -14.904 -7.239 7.649 1.00 59.06 303 GLN A C 1
ATOM 2404 O O . GLN A 1 303 ? -16.074 -7.594 7.498 1.00 59.06 303 GLN A O 1
ATOM 2409 N N . LEU A 1 304 ? -14.578 -6.021 8.078 1.00 53.62 304 LEU A N 1
ATOM 2410 C CA . LEU A 1 304 ? -15.539 -4.979 8.456 1.00 53.62 304 LEU A CA 1
ATOM 2411 C C . LEU A 1 304 ? -15.608 -3.846 7.454 1.00 53.62 304 LEU A C 1
ATOM 2413 O O . LEU A 1 304 ? -16.633 -3.171 7.354 1.00 53.62 304 LEU A O 1
ATOM 2417 N N . ILE A 1 305 ? -14.522 -3.660 6.715 1.00 53.00 305 ILE A N 1
ATOM 2418 C CA . ILE A 1 305 ? -14.427 -2.675 5.661 1.00 53.00 305 ILE A CA 1
ATOM 2419 C C . ILE A 1 305 ? -15.429 -3.039 4.559 1.00 53.00 305 ILE A C 1
ATOM 2421 O O . ILE A 1 305 ? -15.208 -3.898 3.707 1.00 53.00 305 ILE A O 1
ATOM 2425 N N . THR A 1 306 ? -16.588 -2.401 4.637 1.00 41.41 306 THR A N 1
ATOM 2426 C CA . THR A 1 306 ? -17.744 -2.598 3.755 1.00 41.41 306 THR A CA 1
ATOM 2427 C C . THR A 1 306 ? -18.206 -1.282 3.139 1.00 41.41 306 THR A C 1
ATOM 2429 O O . THR A 1 306 ? -18.961 -1.302 2.170 1.00 41.41 306 THR A O 1
ATOM 2432 N N . ASP A 1 307 ? -17.731 -0.149 3.664 1.00 39.91 307 ASP A N 1
ATOM 2433 C CA . ASP A 1 307 ? -17.954 1.163 3.076 1.00 39.91 307 ASP A CA 1
ATOM 2434 C C . ASP A 1 307 ? -16.964 1.436 1.933 1.00 39.91 307 ASP A C 1
ATOM 2436 O O . ASP A 1 307 ? -15.866 0.877 1.852 1.00 39.91 307 ASP A O 1
ATOM 2440 N N . SER A 1 308 ? -17.385 2.285 0.996 1.00 35.16 308 SER A N 1
ATOM 2441 C CA . SER A 1 308 ? -16.614 2.621 -0.204 1.00 35.16 308 SER A CA 1
ATOM 2442 C C . SER A 1 308 ? -15.259 3.254 0.120 1.00 35.16 308 SER A C 1
ATOM 2444 O O . SER A 1 308 ? -14.326 3.121 -0.664 1.00 35.16 308 SER A O 1
ATOM 2446 N N . LEU A 1 309 ? -15.141 3.916 1.274 1.00 40.62 309 LEU A N 1
ATOM 2447 C CA . LEU A 1 309 ? -13.931 4.599 1.721 1.00 40.62 309 LEU A CA 1
ATOM 2448 C C . LEU A 1 309 ? -12.879 3.619 2.243 1.00 40.62 309 LEU A C 1
ATOM 2450 O O . LEU A 1 309 ? -11.728 3.668 1.823 1.00 40.62 309 LEU A O 1
ATOM 2454 N N . GLY A 1 310 ? -13.262 2.694 3.116 1.00 40.12 310 GLY A N 1
ATOM 2455 C CA . GLY A 1 310 ? -12.385 1.627 3.557 1.00 40.12 310 GLY A CA 1
ATOM 2456 C C . GLY A 1 310 ? -12.050 0.682 2.404 1.00 40.12 310 GLY A C 1
ATOM 2457 O O . GLY A 1 310 ? -10.916 0.225 2.328 1.00 40.12 310 GLY A O 1
ATOM 2458 N N . GLN A 1 311 ? -12.981 0.415 1.477 1.00 41.84 311 GLN A N 1
ATOM 2459 C CA . GLN A 1 311 ? -12.703 -0.371 0.267 1.00 41.84 311 GLN A CA 1
ATOM 2460 C C . GLN A 1 311 ? -11.718 0.346 -0.667 1.00 41.84 311 GLN A C 1
ATOM 2462 O O . GLN A 1 311 ? -10.865 -0.319 -1.241 1.00 41.84 311 GLN A O 1
ATOM 2467 N N . LEU A 1 312 ? -11.773 1.681 -0.762 1.00 39.72 312 LEU A N 1
ATOM 2468 C CA . LEU A 1 312 ? -10.789 2.499 -1.478 1.00 39.72 312 LEU A CA 1
ATOM 2469 C C . LEU A 1 312 ? -9.423 2.495 -0.775 1.00 39.72 312 LEU A C 1
ATOM 2471 O O . LEU A 1 312 ? -8.391 2.360 -1.421 1.00 39.72 312 LEU A O 1
ATOM 2475 N N . ILE A 1 313 ? -9.393 2.594 0.555 1.00 44.03 313 ILE A N 1
ATOM 2476 C CA . ILE A 1 313 ? -8.150 2.500 1.329 1.00 44.03 313 ILE A CA 1
ATOM 2477 C C . ILE A 1 313 ? -7.552 1.093 1.201 1.00 44.03 313 ILE A C 1
ATOM 2479 O O . ILE A 1 313 ? -6.363 0.967 0.926 1.00 44.03 313 ILE A O 1
ATOM 2483 N N . LEU A 1 314 ? -8.364 0.036 1.300 1.00 40.62 314 LEU A N 1
ATOM 2484 C CA . LEU A 1 314 ? -7.959 -1.342 1.017 1.00 40.62 314 LEU A CA 1
ATOM 2485 C C . LEU A 1 314 ? -7.532 -1.521 -0.435 1.00 40.62 314 LEU A C 1
ATOM 2487 O O . LEU A 1 314 ? -6.585 -2.255 -0.669 1.00 40.62 314 LEU A O 1
ATOM 2491 N N . SER A 1 315 ? -8.172 -0.869 -1.408 1.00 36.31 315 SER A N 1
ATOM 2492 C CA . SER A 1 315 ? -7.784 -0.973 -2.815 1.00 36.31 315 SER A CA 1
ATOM 2493 C C . SER A 1 315 ? -6.492 -0.221 -3.104 1.00 36.31 315 SER A C 1
ATOM 2495 O O . SER A 1 315 ? -5.710 -0.706 -3.906 1.00 36.31 315 SER A O 1
ATOM 2497 N N . ILE A 1 316 ? -6.210 0.904 -2.441 1.00 41.03 316 ILE A N 1
ATOM 2498 C CA . ILE A 1 316 ? -4.915 1.611 -2.484 1.00 41.03 316 ILE A CA 1
ATOM 2499 C C . ILE A 1 316 ? -3.826 0.755 -1.814 1.00 41.03 316 ILE A C 1
ATOM 2501 O O . ILE A 1 316 ? -2.713 0.619 -2.318 1.00 41.03 316 ILE A O 1
ATOM 2505 N N . TYR A 1 317 ? -4.172 0.107 -0.704 1.00 38.31 317 TYR A N 1
ATOM 2506 C CA . TYR A 1 317 ? -3.293 -0.772 0.063 1.00 38.31 317 TYR A CA 1
ATOM 2507 C C . TYR A 1 317 ? -3.033 -2.122 -0.642 1.00 38.31 317 TYR A C 1
ATOM 2509 O O . TYR A 1 317 ? -1.933 -2.667 -0.564 1.00 38.31 317 TYR A O 1
ATOM 2517 N N . TRP A 1 318 ? -4.008 -2.639 -1.397 1.00 34.72 318 TRP A N 1
ATOM 2518 C CA . TRP A 1 318 ? -3.899 -3.836 -2.237 1.00 34.72 318 TRP A CA 1
ATOM 2519 C C . TRP A 1 318 ? -3.335 -3.543 -3.628 1.00 34.72 318 TRP A C 1
ATOM 2521 O O . TRP A 1 318 ? -2.700 -4.406 -4.210 1.00 34.72 318 TRP A O 1
ATOM 2531 N N . SER A 1 319 ? -3.511 -2.363 -4.207 1.00 33.97 319 SER A N 1
ATOM 2532 C CA . SER A 1 319 ? -2.949 -2.045 -5.533 1.00 33.97 319 SER A CA 1
ATOM 2533 C C . SER A 1 319 ? -1.458 -1.701 -5.496 1.00 33.97 319 SER A C 1
ATOM 2535 O O . SER A 1 319 ? -0.839 -1.628 -6.555 1.00 33.97 319 SER A O 1
ATOM 2537 N N . GLY A 1 320 ? -0.890 -1.486 -4.302 1.00 34.06 320 GLY A N 1
ATOM 2538 C CA . GLY A 1 320 ? 0.445 -0.905 -4.146 1.00 34.06 320 GLY A CA 1
ATOM 2539 C C . GLY A 1 320 ? 0.473 0.614 -4.368 1.00 34.06 320 GLY A C 1
ATOM 2540 O O . GLY A 1 320 ? 1.539 1.214 -4.334 1.00 34.06 320 GLY A O 1
ATOM 2541 N N . GLU A 1 321 ? -0.678 1.276 -4.546 1.00 35.28 321 GLU A N 1
ATOM 2542 C CA . GLU A 1 321 ? -0.769 2.731 -4.771 1.00 35.28 321 GLU A CA 1
ATOM 2543 C C . GLU A 1 321 ? -0.475 3.591 -3.528 1.00 35.28 321 GLU A C 1
ATOM 2545 O O . GLU A 1 321 ? -0.452 4.821 -3.626 1.00 35.28 321 GLU A O 1
ATOM 2550 N N . TYR A 1 322 ? -0.178 2.974 -2.380 1.00 37.69 322 TYR A N 1
ATOM 2551 C CA . TYR A 1 322 ? 0.346 3.652 -1.185 1.00 37.69 322 TYR A CA 1
ATOM 2552 C C . TYR A 1 322 ? 1.576 4.536 -1.507 1.00 37.69 322 TYR A C 1
ATOM 2554 O O . TYR A 1 322 ? 1.755 5.601 -0.914 1.00 37.69 322 TYR A O 1
ATOM 2562 N N . GLU A 1 323 ? 2.362 4.144 -2.520 1.00 40.03 323 GLU A N 1
ATOM 2563 C CA . GLU A 1 323 ? 3.545 4.843 -3.052 1.00 40.03 323 GLU A CA 1
ATOM 2564 C C . GLU A 1 323 ? 3.253 6.262 -3.595 1.00 40.03 323 GLU A C 1
ATOM 2566 O O . GLU A 1 323 ? 4.130 7.126 -3.590 1.00 40.03 323 GLU A O 1
ATOM 2571 N N . ASN A 1 324 ? 2.022 6.555 -4.040 1.00 34.78 324 ASN A N 1
ATOM 2572 C CA . ASN A 1 324 ? 1.662 7.886 -4.554 1.00 34.78 324 ASN A CA 1
ATOM 2573 C C . ASN A 1 324 ? 1.135 8.828 -3.466 1.00 34.78 324 ASN A C 1
ATOM 2575 O O . ASN A 1 324 ? 1.383 10.032 -3.531 1.00 34.78 324 ASN A O 1
ATOM 2579 N N . THR A 1 325 ? 0.453 8.298 -2.451 1.00 34.19 325 THR A N 1
ATOM 2580 C CA . THR A 1 325 ? -0.028 9.087 -1.307 1.00 34.19 325 THR A CA 1
ATOM 2581 C C . THR A 1 325 ? 1.151 9.580 -0.465 1.00 34.19 325 THR A C 1
ATOM 2583 O O . THR A 1 325 ? 1.164 10.733 -0.052 1.00 34.19 325 THR A O 1
ATOM 2586 N N . TYR A 1 326 ? 2.196 8.758 -0.316 1.00 33.56 326 TYR A N 1
ATOM 2587 C CA . TYR A 1 326 ? 3.458 9.136 0.335 1.00 33.56 326 TYR A CA 1
ATOM 2588 C C . TYR A 1 326 ? 4.257 10.193 -0.449 1.00 33.56 326 TYR A C 1
ATOM 2590 O O . TYR A 1 326 ? 4.866 11.077 0.151 1.00 33.56 326 TYR A O 1
ATOM 2598 N N . ARG A 1 327 ? 4.233 10.142 -1.790 1.00 35.72 327 ARG A N 1
ATOM 2599 C CA . ARG A 1 327 ? 4.869 11.147 -2.664 1.00 35.72 327 ARG A CA 1
ATOM 2600 C C . ARG A 1 327 ? 4.150 12.496 -2.660 1.00 35.72 327 ARG A C 1
ATOM 2602 O O . ARG A 1 327 ? 4.812 13.526 -2.662 1.00 35.72 327 ARG A O 1
ATOM 2609 N N . LEU A 1 328 ? 2.815 12.501 -2.647 1.00 32.75 328 LEU A N 1
ATOM 2610 C CA . LEU A 1 328 ? 2.009 13.732 -2.614 1.00 32.75 328 LEU A CA 1
ATOM 2611 C C . LEU A 1 328 ? 2.164 14.518 -1.299 1.00 32.75 328 LEU A C 1
ATOM 2613 O O . LEU A 1 328 ? 1.893 15.713 -1.272 1.00 32.75 328 LEU A O 1
ATOM 2617 N N . LEU A 1 329 ? 2.638 13.868 -0.233 1.00 33.69 329 LEU A N 1
ATOM 2618 C CA . LEU A 1 329 ? 2.881 14.459 1.086 1.00 33.69 329 LEU A CA 1
ATOM 2619 C C . LEU A 1 329 ? 4.225 15.208 1.215 1.00 33.69 329 LEU A C 1
ATOM 2621 O O . LEU A 1 329 ? 4.500 15.760 2.275 1.00 33.69 329 LEU A O 1
ATOM 2625 N N . GLN A 1 330 ? 5.076 15.231 0.180 1.00 37.78 330 GLN A N 1
ATOM 2626 C CA . GLN A 1 330 ? 6.437 15.795 0.264 1.00 37.78 330 GLN A CA 1
ATOM 2627 C C . GLN A 1 330 ? 6.639 17.144 -0.446 1.00 37.78 330 GLN A C 1
ATOM 2629 O O . GLN A 1 330 ? 7.722 17.719 -0.331 1.00 37.78 330 GLN A O 1
ATOM 2634 N N . ASP A 1 331 ? 5.635 17.675 -1.150 1.00 29.94 331 ASP A N 1
ATOM 2635 C CA . ASP A 1 331 ? 5.827 18.850 -2.019 1.00 29.94 331 ASP A CA 1
ATOM 2636 C C . ASP A 1 331 ? 5.774 20.222 -1.308 1.00 29.94 331 ASP A C 1
ATOM 2638 O O . ASP A 1 331 ? 5.996 21.244 -1.955 1.00 29.94 331 ASP A O 1
ATOM 2642 N N . GLU A 1 332 ? 5.606 20.295 0.020 1.00 29.80 332 GLU A N 1
ATOM 2643 C CA . GLU A 1 332 ? 5.800 21.547 0.772 1.00 29.80 332 GLU A CA 1
ATOM 2644 C C . GLU A 1 332 ? 6.623 21.337 2.060 1.00 29.80 332 GLU A C 1
ATOM 2646 O O . GLU A 1 332 ? 6.126 20.845 3.063 1.00 29.80 332 GLU A O 1
ATOM 2651 N N . ASN A 1 333 ? 7.896 21.757 2.027 1.00 27.61 333 ASN A N 1
ATOM 2652 C CA . ASN A 1 333 ? 8.810 21.979 3.163 1.00 27.61 333 ASN A CA 1
ATOM 2653 C C . ASN A 1 333 ? 8.944 20.867 4.230 1.00 27.61 333 ASN A C 1
ATOM 2655 O O . ASN A 1 333 ? 8.169 20.790 5.173 1.00 27.61 333 ASN A O 1
ATOM 2659 N N . TRP A 1 334 ? 10.059 20.124 4.152 1.00 33.16 334 TRP A N 1
ATOM 2660 C CA . TRP A 1 334 ? 10.735 19.343 5.210 1.00 33.16 334 TRP A CA 1
ATOM 2661 C C . TRP A 1 334 ? 10.014 19.241 6.576 1.00 33.16 334 TRP A C 1
ATOM 2663 O O . TRP A 1 334 ? 10.428 19.849 7.566 1.00 33.16 334 TRP A O 1
ATOM 2673 N N . ALA A 1 335 ? 8.977 18.402 6.633 1.00 24.69 335 ALA A N 1
ATOM 2674 C CA . ALA A 1 335 ? 8.410 17.843 7.853 1.00 24.69 335 ALA A CA 1
ATOM 2675 C C . ALA A 1 335 ? 7.725 16.498 7.534 1.00 24.69 335 ALA A C 1
ATOM 2677 O O . ALA A 1 335 ? 6.623 16.471 7.018 1.00 24.69 335 ALA A O 1
ATOM 2678 N N . ASN A 1 336 ? 8.441 15.406 7.828 1.00 32.94 336 ASN A N 1
ATOM 2679 C CA . ASN A 1 336 ? 7.980 14.113 8.365 1.00 32.94 336 ASN A CA 1
ATOM 2680 C C . ASN A 1 336 ? 6.759 13.369 7.699 1.00 32.94 336 ASN A C 1
ATOM 2682 O O . ASN A 1 336 ? 5.673 13.930 7.596 1.00 32.94 336 ASN A O 1
ATOM 2686 N N . PRO A 1 337 ? 6.870 12.071 7.310 1.00 29.73 337 PRO A N 1
ATOM 2687 C CA . PRO A 1 337 ? 5.978 11.373 6.359 1.00 29.73 337 PRO A CA 1
ATOM 2688 C C . PRO A 1 337 ? 4.575 10.935 6.851 1.00 29.73 337 PRO A C 1
ATOM 2690 O O . PRO A 1 337 ? 4.016 9.966 6.336 1.00 29.73 337 PRO A O 1
ATOM 2693 N N . HIS A 1 338 ? 3.983 11.601 7.842 1.00 36.31 338 HIS A N 1
ATOM 2694 C CA . HIS A 1 338 ? 2.861 11.040 8.615 1.00 36.31 338 HIS A CA 1
ATOM 2695 C C . HIS A 1 338 ? 1.537 11.815 8.575 1.00 36.31 338 HIS A C 1
ATOM 2697 O O . HIS A 1 338 ? 0.685 11.601 9.440 1.00 36.31 338 HIS A O 1
ATOM 2703 N N . ASP A 1 339 ? 1.288 12.653 7.566 1.00 32.41 339 ASP A N 1
ATOM 2704 C CA . ASP A 1 339 ? 0.017 13.384 7.499 1.00 32.41 339 ASP A CA 1
ATOM 2705 C C . ASP A 1 339 ? -1.147 12.531 6.945 1.00 32.41 339 ASP A C 1
ATOM 2707 O O . ASP A 1 339 ? -1.617 12.673 5.816 1.00 32.41 339 ASP A O 1
ATOM 2711 N N . MET A 1 340 ? -1.672 11.636 7.786 1.00 35.09 340 MET A N 1
ATOM 2712 C CA . MET A 1 340 ? -2.959 10.956 7.576 1.00 35.09 340 MET A CA 1
ATOM 2713 C C . MET A 1 340 ? -4.162 11.921 7.569 1.00 35.09 340 MET A C 1
ATOM 2715 O O . MET A 1 340 ? -5.279 11.479 7.282 1.00 35.09 340 MET A O 1
ATOM 2719 N N . ARG A 1 341 ? -3.968 13.234 7.796 1.00 33.12 341 ARG A N 1
ATOM 2720 C CA . ARG A 1 341 ? -5.018 14.251 7.601 1.00 33.12 341 ARG A CA 1
ATOM 2721 C C . ARG A 1 341 ? -5.464 14.363 6.146 1.00 33.12 341 ARG A C 1
ATOM 2723 O O . ARG A 1 341 ? -6.578 14.819 5.905 1.00 33.12 341 ARG A O 1
ATOM 2730 N N . VAL A 1 342 ? -4.674 13.878 5.183 1.00 33.25 342 VAL A N 1
ATOM 2731 C CA . VAL A 1 342 ? -5.105 13.807 3.779 1.00 33.25 342 VAL A CA 1
ATOM 2732 C C . VAL A 1 342 ? -6.300 12.870 3.618 1.00 33.25 342 VAL A C 1
ATOM 2734 O O . VAL A 1 342 ? -7.178 13.164 2.822 1.00 33.25 342 VAL A O 1
ATOM 2737 N N . THR A 1 343 ? -6.437 11.818 4.425 1.00 36.22 343 THR A N 1
ATOM 2738 C CA . THR A 1 343 ? -7.609 10.937 4.321 1.00 36.22 343 THR A CA 1
ATOM 2739 C C . THR A 1 343 ? -8.872 11.631 4.832 1.00 36.22 343 THR A C 1
ATOM 2741 O O . THR A 1 343 ? -9.879 11.591 4.148 1.00 36.22 343 THR A O 1
ATOM 2744 N N . ALA A 1 344 ? -8.831 12.346 5.962 1.00 28.06 344 ALA A N 1
ATOM 2745 C CA . ALA A 1 344 ? -10.006 13.046 6.499 1.00 28.06 344 ALA A CA 1
ATOM 2746 C C . ALA A 1 344 ? -10.376 14.316 5.702 1.00 28.06 344 ALA A C 1
ATOM 2748 O O . ALA A 1 344 ? -11.546 14.530 5.403 1.00 28.06 344 ALA A O 1
ATOM 2749 N N . ALA A 1 345 ? -9.395 15.120 5.273 1.00 28.72 345 ALA A N 1
ATOM 2750 C CA . ALA A 1 345 ? -9.642 16.342 4.500 1.00 28.72 345 ALA A CA 1
ATOM 2751 C C . ALA A 1 345 ? -10.067 16.061 3.044 1.00 28.72 345 ALA A C 1
ATOM 2753 O O . ALA A 1 345 ? -10.881 16.797 2.487 1.00 28.72 345 ALA A O 1
ATOM 2754 N N . VAL A 1 346 ? -9.565 14.982 2.426 1.00 33.47 346 VAL A N 1
ATOM 2755 C CA . VAL A 1 346 ? -10.055 14.511 1.116 1.00 33.47 346 VAL A CA 1
ATOM 2756 C C . VAL A 1 346 ? -11.445 13.883 1.254 1.00 33.47 346 VAL A C 1
ATOM 2758 O O . VAL A 1 346 ? -12.275 14.055 0.366 1.00 33.47 346 VAL A O 1
ATOM 2761 N N . VAL A 1 347 ? -11.742 13.225 2.379 1.00 32.16 347 VAL A N 1
ATOM 2762 C CA . VAL A 1 347 ? -13.071 12.668 2.686 1.00 32.16 347 VAL A CA 1
ATOM 2763 C C . VAL A 1 347 ? -14.120 13.759 2.914 1.00 32.16 347 VAL A C 1
ATOM 2765 O O . VAL A 1 347 ? -15.197 13.671 2.325 1.00 32.16 347 VAL A O 1
ATOM 2768 N N . ASP A 1 348 ? -13.805 14.825 3.652 1.00 28.75 348 ASP A N 1
ATOM 2769 C CA . ASP A 1 348 ? -14.707 15.975 3.831 1.00 28.75 348 ASP A CA 1
ATOM 2770 C C . ASP A 1 348 ? -14.916 16.761 2.525 1.00 28.75 348 ASP A C 1
ATOM 2772 O O . ASP A 1 348 ? -16.026 17.213 2.230 1.00 28.75 348 ASP A O 1
ATOM 2776 N N . ALA A 1 349 ? -13.879 16.869 1.684 1.00 31.39 349 ALA A N 1
ATOM 2777 C CA . ALA A 1 349 ? -13.986 17.491 0.363 1.00 31.39 349 ALA A CA 1
ATOM 2778 C C . ALA A 1 349 ? -14.866 16.686 -0.61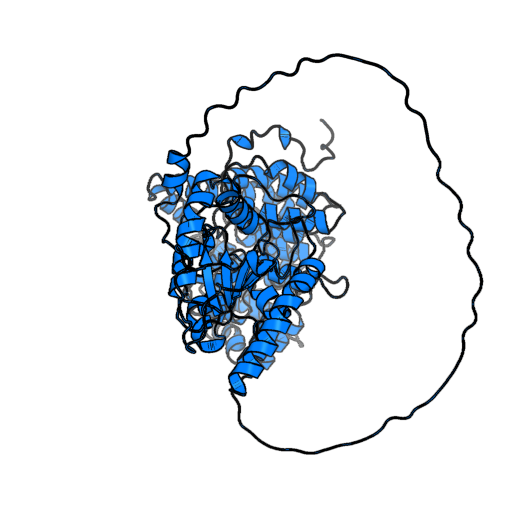5 1.00 31.39 349 ALA A C 1
ATOM 2780 O O . ALA A 1 349 ? -15.495 17.276 -1.496 1.00 31.39 349 ALA A O 1
ATOM 2781 N N . LEU A 1 350 ? -14.938 15.360 -0.456 1.00 31.28 350 LEU A N 1
ATOM 2782 C CA . LEU A 1 350 ? -15.769 14.473 -1.278 1.00 31.28 350 LEU A CA 1
ATOM 2783 C C . LEU A 1 350 ? -17.205 14.333 -0.743 1.00 31.28 350 LEU A C 1
ATOM 2785 O O . LEU A 1 350 ? -18.132 14.186 -1.538 1.00 31.28 350 LEU A O 1
ATOM 2789 N N . ALA A 1 351 ? -17.419 14.438 0.573 1.00 29.48 351 ALA A N 1
ATOM 2790 C CA . ALA A 1 351 ? -18.747 14.372 1.193 1.00 29.48 351 ALA A CA 1
ATOM 2791 C C . ALA A 1 351 ? -19.564 15.676 1.051 1.00 29.48 351 ALA A C 1
ATOM 2793 O O . ALA A 1 351 ? -20.792 15.651 1.114 1.00 29.48 351 ALA A O 1
ATOM 2794 N N . GLY A 1 352 ? -18.911 16.821 0.818 1.00 27.72 352 GLY A N 1
ATOM 2795 C CA . GLY A 1 352 ? -19.560 18.134 0.696 1.00 27.72 352 GLY A CA 1
ATOM 2796 C C . GLY A 1 352 ? -20.244 18.446 -0.648 1.00 27.72 352 GLY A C 1
ATOM 2797 O O . GLY A 1 352 ? -20.715 19.569 -0.834 1.00 27.72 352 GLY A O 1
ATOM 2798 N N . MET A 1 353 ? -20.297 17.507 -1.601 1.00 29.83 353 MET A N 1
ATOM 2799 C CA . MET A 1 353 ? -20.792 17.746 -2.971 1.00 29.83 353 MET A CA 1
ATOM 2800 C C . MET A 1 353 ? -22.263 17.352 -3.231 1.00 29.83 353 MET A C 1
ATOM 2802 O O . MET A 1 353 ? -22.635 17.100 -4.375 1.00 29.83 353 MET A O 1
ATOM 2806 N N . GLU A 1 354 ? -23.143 17.400 -2.224 1.00 26.95 354 GLU A N 1
ATOM 2807 C CA . GLU A 1 354 ? -24.602 17.441 -2.439 1.00 26.95 354 GLU A CA 1
ATOM 2808 C C . GLU A 1 354 ? -25.217 18.736 -1.862 1.00 26.95 354 GLU A C 1
ATOM 2810 O O . GLU A 1 354 ? -25.158 19.021 -0.670 1.00 26.95 354 GLU A O 1
ATOM 2815 N N . ALA A 1 355 ? -25.772 19.575 -2.749 1.00 26.02 355 ALA A N 1
ATOM 2816 C CA . ALA A 1 355 ? -26.207 20.956 -2.484 1.00 26.02 355 ALA A CA 1
ATOM 2817 C C . ALA A 1 355 ? -27.601 21.082 -1.814 1.00 26.02 355 ALA A C 1
ATOM 2819 O O . ALA A 1 355 ? -28.428 20.176 -1.929 1.00 26.02 355 ALA A O 1
ATOM 2820 N N . PRO A 1 356 ? -27.962 22.271 -1.264 1.00 28.91 356 PRO A N 1
ATOM 2821 C CA . PRO A 1 356 ? -28.806 23.180 -2.060 1.00 28.91 356 PRO A CA 1
ATOM 2822 C C . PRO A 1 356 ? -28.495 24.700 -1.955 1.00 28.91 356 PRO A C 1
ATOM 2824 O O . PRO A 1 356 ? -27.677 25.177 -1.181 1.00 28.91 356 PRO A O 1
ATOM 2827 N N . ARG A 1 357 ? -29.182 25.452 -2.832 1.00 27.53 357 ARG A N 1
ATOM 2828 C CA . ARG A 1 357 ? -28.971 26.829 -3.347 1.00 27.53 357 ARG A CA 1
ATOM 2829 C C . ARG A 1 357 ? -29.239 28.031 -2.398 1.00 27.53 357 ARG A C 1
ATOM 2831 O O . ARG A 1 357 ? -30.132 27.971 -1.562 1.00 27.53 357 ARG A O 1
ATOM 2838 N N . ARG A 1 358 ? -28.683 29.194 -2.832 1.00 25.39 358 ARG A N 1
ATOM 2839 C CA . ARG A 1 358 ? -28.958 30.651 -2.555 1.00 25.39 358 ARG A CA 1
ATOM 2840 C C . ARG A 1 358 ? -28.152 31.258 -1.383 1.00 25.39 358 ARG A C 1
ATOM 2842 O O . ARG A 1 358 ? -28.084 30.659 -0.332 1.00 25.39 358 ARG A O 1
ATOM 2849 N N . SER A 1 359 ? -27.542 32.453 -1.448 1.00 24.42 359 SER A N 1
ATOM 2850 C CA . SER A 1 359 ? -27.864 33.702 -2.163 1.00 24.42 359 SER A CA 1
ATOM 2851 C C . SER A 1 359 ? -26.635 34.631 -2.335 1.00 24.42 359 SER A C 1
ATOM 2853 O O . SER A 1 359 ? -25.647 34.522 -1.619 1.00 24.42 359 SER A O 1
ATOM 2855 N N . ARG A 1 360 ? -26.720 35.559 -3.302 1.00 27.23 360 ARG A N 1
ATOM 2856 C CA . ARG A 1 360 ? -25.751 36.631 -3.617 1.00 27.23 360 ARG A CA 1
ATOM 2857 C C . ARG A 1 360 ? -25.576 37.645 -2.473 1.00 27.23 360 ARG A C 1
ATOM 2859 O O . ARG A 1 360 ? -26.580 38.174 -2.002 1.00 27.23 360 ARG A O 1
ATOM 2866 N N . ARG A 1 361 ? -24.346 38.143 -2.270 1.00 25.22 361 ARG A N 1
ATOM 2867 C CA . ARG A 1 361 ? -24.106 39.595 -2.126 1.00 25.22 361 ARG A CA 1
ATOM 2868 C C . ARG A 1 361 ? -22.678 40.007 -2.500 1.00 25.22 361 ARG A C 1
ATOM 2870 O O . ARG A 1 361 ? -21.710 39.355 -2.141 1.00 25.22 361 ARG A O 1
ATOM 2877 N N . LEU A 1 362 ? -22.617 41.097 -3.261 1.00 26.89 362 LEU A N 1
ATOM 2878 C CA . LEU A 1 362 ? -21.437 41.800 -3.759 1.00 26.89 362 LEU A CA 1
ATOM 2879 C C . LEU A 1 362 ? -20.629 42.464 -2.635 1.00 26.89 362 LEU A C 1
ATOM 2881 O O . LEU A 1 362 ? -21.227 43.079 -1.754 1.00 26.89 362 LEU A O 1
ATOM 2885 N N . ALA A 1 363 ? -19.306 42.514 -2.794 1.00 24.55 363 ALA A N 1
ATOM 2886 C CA . ALA A 1 363 ? -18.506 43.669 -2.394 1.00 24.55 363 ALA A CA 1
ATOM 2887 C C . ALA A 1 363 ? -17.333 43.860 -3.369 1.00 24.55 363 ALA A C 1
ATOM 2889 O O . ALA A 1 363 ? -16.541 42.963 -3.632 1.00 24.55 363 ALA A O 1
ATOM 2890 N N . ARG A 1 364 ? -17.328 45.055 -3.951 1.00 24.75 364 ARG A N 1
ATOM 2891 C CA . ARG A 1 364 ? -16.377 45.672 -4.879 1.00 24.75 364 ARG A CA 1
ATOM 2892 C C . ARG A 1 364 ? -15.250 46.314 -4.058 1.00 24.75 364 ARG A C 1
ATOM 2894 O O . ARG A 1 364 ? -15.538 46.670 -2.921 1.00 24.75 364 ARG A O 1
ATOM 2901 N N . VAL A 1 365 ? -14.076 46.529 -4.671 1.00 25.28 365 VAL A N 1
ATOM 2902 C CA . VAL A 1 365 ? -13.010 47.543 -4.397 1.00 25.28 365 VAL A CA 1
ATOM 2903 C C . VAL A 1 365 ? -11.645 46.875 -4.619 1.00 25.28 365 VAL A C 1
ATOM 2905 O O . VAL A 1 365 ? -11.458 45.759 -4.161 1.00 25.28 365 VAL A O 1
ATOM 2908 N N . SER A 1 366 ? -10.608 47.428 -5.244 1.00 24.61 366 SER A N 1
ATOM 2909 C CA . SER A 1 366 ? -10.364 48.525 -6.192 1.00 24.61 366 SER A CA 1
ATOM 2910 C C . SER A 1 366 ? -8.888 48.358 -6.592 1.00 24.61 366 SER A C 1
ATOM 2912 O O . SER A 1 366 ? -8.068 48.050 -5.731 1.00 24.61 366 SER A O 1
ATOM 2914 N N . GLN A 1 367 ? -8.534 48.574 -7.860 1.00 26.38 367 GLN A N 1
ATOM 2915 C CA . GLN A 1 367 ? -7.140 48.854 -8.240 1.00 26.38 367 GLN A CA 1
ATOM 2916 C C . GLN A 1 367 ? -6.740 50.284 -7.834 1.00 26.38 367 GLN A C 1
ATOM 2918 O O . GLN A 1 367 ? -7.622 51.104 -7.554 1.00 26.38 367 GLN A O 1
ATOM 2923 N N . PRO A 1 368 ? -5.430 50.591 -7.838 1.00 29.48 368 PRO A N 1
ATOM 2924 C CA . PRO A 1 368 ? -4.924 51.436 -8.931 1.00 29.48 368 PRO A CA 1
ATOM 2925 C C . PRO A 1 368 ? -3.541 51.042 -9.515 1.00 29.48 368 PRO A C 1
ATOM 2927 O O . PRO A 1 368 ? -2.646 50.609 -8.796 1.00 29.48 368 PRO A O 1
ATOM 2930 N N . SER A 1 369 ? -3.447 51.196 -10.847 1.00 26.06 369 SER A N 1
ATOM 2931 C CA . SER A 1 369 ? -2.430 51.872 -11.703 1.00 26.06 369 SER A CA 1
ATOM 2932 C C . SER A 1 369 ? -1.167 52.485 -11.040 1.00 26.06 369 SER A C 1
ATOM 2934 O O . SER A 1 369 ? -1.260 52.970 -9.920 1.00 26.06 369 SER A O 1
ATOM 2936 N N . ASP A 1 370 ? 0.026 52.617 -11.649 1.00 26.62 370 ASP A N 1
ATOM 2937 C CA . ASP A 1 370 ? 0.387 53.040 -13.022 1.00 26.62 370 ASP A CA 1
ATOM 2938 C C . ASP A 1 370 ? 1.936 52.993 -13.242 1.00 26.62 370 ASP A C 1
ATOM 2940 O O . ASP A 1 370 ? 2.662 53.191 -12.272 1.00 26.62 370 ASP A O 1
ATOM 2944 N N . ASN A 1 371 ? 2.383 52.855 -14.513 1.00 26.52 371 ASN A N 1
ATOM 2945 C CA . ASN A 1 371 ? 3.543 53.488 -15.226 1.00 26.52 371 ASN A CA 1
ATOM 2946 C C . ASN A 1 371 ? 5.002 53.417 -14.662 1.00 26.52 371 ASN A C 1
ATOM 2948 O O . ASN A 1 371 ? 5.209 53.458 -13.463 1.00 26.52 371 ASN A O 1
ATOM 2952 N N . THR A 1 372 ? 6.136 53.399 -15.397 1.00 25.03 372 THR A N 1
ATOM 2953 C CA . THR A 1 372 ? 6.558 53.554 -16.819 1.00 25.03 372 THR A CA 1
ATOM 2954 C C . THR A 1 372 ? 8.096 53.370 -16.923 1.00 25.03 372 THR A C 1
ATOM 2956 O O . THR A 1 372 ? 8.786 53.757 -15.985 1.00 25.03 372 THR A O 1
ATOM 2959 N N . SER A 1 373 ? 8.608 52.989 -18.117 1.00 25.48 373 SER A N 1
ATOM 2960 C CA . SER A 1 373 ? 9.959 53.273 -18.710 1.00 25.48 373 SER A CA 1
ATOM 2961 C C . SER A 1 373 ? 11.208 52.652 -18.033 1.00 25.48 373 SER A C 1
ATOM 2963 O O . SER A 1 373 ? 11.221 52.506 -16.824 1.00 25.48 373 SER A O 1
ATOM 2965 N N . SER A 1 374 ? 12.323 52.265 -18.671 1.00 26.78 374 SER A N 1
ATOM 2966 C CA . SER A 1 374 ? 12.920 52.443 -20.012 1.00 26.78 374 SER A CA 1
ATOM 2967 C C . SER A 1 374 ? 14.184 51.555 -20.113 1.00 26.78 374 SER A C 1
ATOM 2969 O O . SER A 1 374 ? 14.903 51.433 -19.123 1.00 26.78 374 SER A O 1
ATOM 2971 N N . ASP A 1 375 ? 14.483 51.022 -21.303 1.00 26.84 375 ASP A N 1
ATOM 2972 C CA . ASP A 1 375 ? 15.790 50.459 -21.724 1.00 26.84 375 ASP A CA 1
ATOM 2973 C C . ASP A 1 375 ? 16.899 51.547 -21.792 1.00 26.84 375 ASP A C 1
ATOM 2975 O O . ASP A 1 375 ? 16.562 52.735 -21.879 1.00 26.84 375 ASP A O 1
ATOM 2979 N N . PRO A 1 376 ? 18.213 51.199 -21.753 1.00 33.88 376 PRO A N 1
ATOM 2980 C CA . PRO A 1 376 ? 18.942 50.812 -22.976 1.00 33.88 376 PRO A CA 1
ATOM 2981 C C . PRO A 1 376 ? 19.997 49.686 -22.844 1.00 33.88 376 PRO A C 1
ATOM 2983 O O . PRO A 1 376 ? 20.497 49.359 -21.770 1.00 33.88 376 PRO A O 1
ATOM 2986 N N . GLU A 1 377 ? 20.333 49.146 -24.022 1.00 24.44 377 GLU A N 1
ATOM 2987 C CA . GLU A 1 377 ? 21.391 48.190 -24.392 1.00 24.44 377 GLU A CA 1
ATOM 2988 C C . GLU A 1 377 ? 22.783 48.447 -23.780 1.00 24.44 377 GLU A C 1
ATOM 2990 O O . GLU A 1 377 ? 23.131 49.593 -23.509 1.00 24.44 377 GLU A O 1
ATOM 2995 N N . VAL A 1 378 ? 23.624 47.391 -23.707 1.00 25.06 378 VAL A N 1
ATOM 2996 C CA . VAL A 1 378 ? 25.022 47.361 -24.222 1.00 25.06 378 VAL A CA 1
AT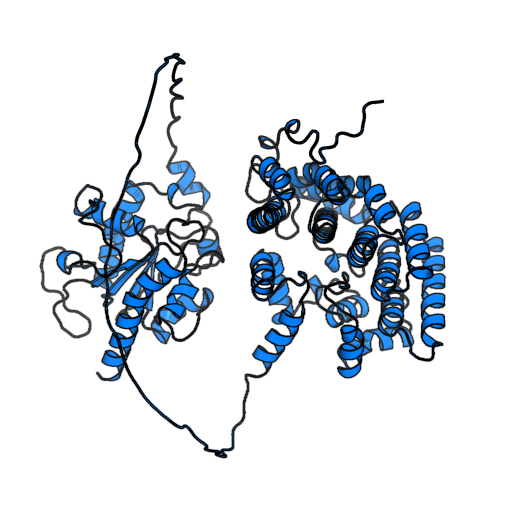OM 2997 C C . VAL A 1 378 ? 25.687 45.971 -24.024 1.00 25.06 378 VAL A C 1
ATOM 2999 O O . VAL A 1 378 ? 25.894 45.501 -22.911 1.00 25.06 378 VAL A O 1
ATOM 3002 N N . SER A 1 379 ? 26.057 45.365 -25.161 1.00 23.36 379 SER A N 1
ATOM 3003 C CA . SER A 1 379 ? 27.321 44.661 -25.493 1.00 23.36 379 SER A CA 1
ATOM 3004 C C . SER A 1 379 ? 27.778 43.334 -24.847 1.00 23.36 379 SER A C 1
ATOM 3006 O O . SER A 1 379 ? 28.077 43.217 -23.664 1.00 23.36 379 SER A O 1
ATOM 3008 N N . ILE A 1 380 ? 28.027 42.377 -25.752 1.00 28.38 380 ILE A N 1
ATOM 3009 C CA . ILE A 1 380 ? 28.735 41.082 -25.637 1.00 28.38 380 ILE A CA 1
ATOM 3010 C C . ILE A 1 380 ? 30.258 41.295 -25.422 1.00 28.38 380 ILE A C 1
ATOM 3012 O O . ILE A 1 380 ? 30.793 42.314 -25.867 1.00 28.38 380 ILE A O 1
ATOM 3016 N N . PRO A 1 381 ? 31.007 40.315 -24.861 1.00 30.39 381 PRO A N 1
ATOM 3017 C CA . PRO A 1 381 ? 31.889 39.539 -25.751 1.00 30.39 381 PRO A CA 1
ATOM 3018 C C . PRO A 1 381 ? 32.016 38.026 -25.444 1.00 30.39 381 PRO A C 1
ATOM 3020 O O . PRO A 1 381 ? 32.060 37.572 -24.305 1.00 30.39 381 PRO A O 1
ATOM 3023 N N . HIS A 1 382 ? 32.172 37.255 -26.526 1.00 27.41 382 HIS A N 1
ATOM 3024 C CA . HIS A 1 382 ? 32.603 35.851 -26.595 1.00 27.41 382 HIS A CA 1
ATOM 3025 C C . HIS A 1 382 ? 34.088 35.639 -26.232 1.00 27.41 382 HIS A C 1
ATOM 3027 O O . HIS A 1 382 ? 34.923 36.366 -26.766 1.00 27.41 382 HIS A O 1
ATOM 3033 N N . ARG A 1 383 ? 34.429 34.546 -25.511 1.00 26.66 383 ARG A N 1
ATOM 3034 C CA . ARG A 1 383 ? 35.631 33.660 -25.671 1.00 26.66 383 ARG A CA 1
ATOM 3035 C C . ARG A 1 383 ? 35.656 32.609 -24.534 1.00 26.66 383 ARG A C 1
ATOM 3037 O O . ARG A 1 383 ? 35.259 32.948 -23.437 1.00 26.66 383 ARG A O 1
ATOM 3044 N N . ALA A 1 384 ? 36.148 31.367 -24.603 1.00 27.39 384 ALA A N 1
ATOM 3045 C CA . ALA A 1 384 ? 36.573 30.441 -25.650 1.00 27.39 384 ALA A CA 1
ATOM 3046 C C . ALA A 1 384 ? 36.672 29.012 -25.071 1.00 27.39 384 ALA A C 1
ATOM 3048 O O . ALA A 1 384 ? 36.962 28.795 -23.897 1.00 27.39 384 ALA A O 1
ATOM 3049 N N . ARG A 1 385 ? 36.528 28.059 -25.992 1.00 26.41 385 ARG A N 1
ATOM 3050 C CA . ARG A 1 385 ? 36.937 26.647 -25.976 1.00 26.41 385 ARG A CA 1
ATOM 3051 C C . ARG A 1 385 ? 38.365 26.428 -25.433 1.00 26.41 385 ARG A C 1
ATOM 3053 O O . ARG A 1 385 ? 39.297 27.086 -25.892 1.00 26.41 385 ARG A O 1
ATOM 3060 N N . ARG A 1 386 ? 38.560 25.397 -24.598 1.00 27.12 386 ARG A N 1
ATOM 3061 C CA . ARG A 1 386 ? 39.854 24.705 -24.420 1.00 27.12 386 ARG A CA 1
ATOM 3062 C C . ARG A 1 386 ? 39.708 23.230 -24.785 1.00 27.12 386 ARG A C 1
ATOM 3064 O O . ARG A 1 386 ? 38.747 22.570 -24.410 1.00 27.12 386 ARG A O 1
ATOM 3071 N N . THR A 1 387 ? 40.680 22.750 -25.546 1.00 24.27 387 THR A N 1
ATOM 3072 C CA . THR A 1 387 ? 40.821 21.390 -26.070 1.00 24.27 387 THR A CA 1
ATOM 3073 C C . THR A 1 387 ? 42.140 20.772 -25.605 1.00 24.27 387 THR A C 1
ATOM 3075 O O . THR A 1 387 ? 43.136 21.494 -25.558 1.00 24.27 387 THR A O 1
ATOM 3078 N N . ARG A 1 388 ? 42.123 19.427 -25.499 1.00 26.52 388 ARG A N 1
ATOM 3079 C CA . ARG A 1 388 ? 43.221 18.431 -25.635 1.00 26.52 388 ARG A CA 1
ATOM 3080 C C . ARG A 1 388 ? 44.108 18.130 -24.407 1.00 26.52 388 ARG A C 1
ATOM 3082 O O . ARG A 1 388 ? 44.228 19.005 -23.559 1.00 26.52 388 ARG A O 1
ATOM 3089 N N . PRO A 1 389 ? 44.783 16.947 -24.345 1.00 33.28 389 PRO A N 1
ATOM 3090 C CA . PRO A 1 389 ? 44.975 15.921 -25.396 1.00 33.28 389 PRO A CA 1
ATOM 3091 C C . PRO A 1 389 ? 44.699 14.450 -24.993 1.00 33.28 389 PRO A C 1
ATOM 3093 O O . PRO A 1 389 ? 44.478 14.118 -23.836 1.00 33.28 389 PRO A O 1
ATOM 3096 N N . ALA A 1 390 ? 44.754 13.577 -26.005 1.00 26.73 390 ALA A N 1
ATOM 3097 C CA . ALA A 1 390 ? 44.815 12.121 -25.906 1.00 26.73 390 ALA A CA 1
ATOM 3098 C C . ALA A 1 390 ? 46.274 11.627 -25.951 1.00 26.73 390 ALA A C 1
ATOM 3100 O O . ALA A 1 390 ? 47.073 12.180 -26.710 1.00 26.73 390 ALA A O 1
ATOM 3101 N N . SER A 1 391 ? 46.586 10.540 -25.236 1.00 29.02 391 SER A N 1
ATOM 3102 C CA . SER A 1 391 ? 47.708 9.650 -25.562 1.00 29.02 391 SER A CA 1
ATOM 3103 C C . SER A 1 391 ? 47.446 8.201 -25.125 1.00 29.02 391 SER A C 1
ATOM 3105 O O . SER A 1 391 ? 46.980 7.938 -24.023 1.00 29.02 391 SER A O 1
ATOM 3107 N N . ASN A 1 392 ? 47.762 7.319 -26.072 1.00 28.16 392 ASN A N 1
ATOM 3108 C CA . ASN A 1 392 ? 47.661 5.862 -26.198 1.00 28.16 392 ASN A CA 1
ATOM 3109 C C . ASN A 1 392 ? 48.004 4.993 -24.971 1.00 28.16 392 ASN A C 1
ATOM 3111 O O . ASN A 1 392 ? 48.958 5.297 -24.265 1.00 28.16 392 ASN A O 1
ATOM 3115 N N . LEU A 1 393 ? 47.382 3.805 -24.871 1.00 27.89 393 LEU A N 1
ATOM 3116 C CA . LEU A 1 393 ? 48.049 2.512 -25.136 1.00 27.89 393 LEU A CA 1
ATOM 3117 C C . LEU A 1 393 ? 47.074 1.319 -25.083 1.00 27.89 393 LEU A C 1
ATOM 3119 O O . LEU A 1 393 ? 46.101 1.290 -24.340 1.00 27.89 393 LEU A O 1
ATOM 3123 N N . CYS A 1 394 ? 47.363 0.364 -25.960 1.00 21.28 394 CYS A N 1
ATOM 3124 C CA . CYS A 1 394 ? 46.626 -0.844 -26.299 1.00 21.28 394 CYS A CA 1
ATOM 3125 C C . CYS A 1 394 ? 46.789 -1.941 -25.230 1.00 21.28 394 CYS A C 1
ATOM 3127 O O . CYS A 1 394 ? 47.904 -2.171 -24.771 1.00 21.28 394 CYS A O 1
ATOM 3129 N N . SER A 1 395 ? 45.725 -2.687 -24.920 1.00 25.23 395 SER A N 1
ATOM 3130 C CA . SER A 1 395 ? 45.852 -4.125 -24.653 1.00 25.23 395 SER A CA 1
ATOM 3131 C C . SER A 1 395 ? 44.557 -4.852 -25.021 1.00 25.23 395 SER A C 1
ATOM 3133 O O . SER A 1 395 ? 43.447 -4.430 -24.708 1.00 25.23 395 SER A O 1
ATOM 3135 N N . SER A 1 396 ? 44.748 -5.909 -25.793 1.00 28.27 396 SER A N 1
ATOM 3136 C CA . SER A 1 396 ? 43.773 -6.835 -26.348 1.00 28.27 396 SER A CA 1
ATOM 3137 C C . SER A 1 396 ? 43.128 -7.711 -25.274 1.00 28.27 396 SER A C 1
ATOM 3139 O O . SER A 1 396 ? 43.842 -8.380 -24.529 1.00 28.27 396 SER A O 1
ATOM 3141 N N . SER A 1 397 ? 41.799 -7.812 -25.274 1.00 26.91 397 SER A N 1
ATOM 3142 C CA . SER A 1 397 ? 41.101 -8.981 -24.735 1.00 26.91 397 SER A CA 1
ATOM 3143 C C . SER A 1 397 ? 39.905 -9.341 -25.619 1.00 26.91 397 SER A C 1
ATOM 3145 O O . SER A 1 397 ? 39.163 -8.493 -26.118 1.00 26.91 397 SER A O 1
ATOM 3147 N N . GLU A 1 398 ? 39.818 -10.631 -25.904 1.00 25.72 398 GLU A N 1
ATOM 3148 C CA . GLU A 1 398 ? 38.967 -11.262 -26.900 1.00 25.72 398 GLU A CA 1
ATOM 3149 C C . GLU A 1 398 ? 37.478 -11.067 -26.579 1.00 25.72 398 GLU A C 1
ATOM 3151 O O . GLU A 1 398 ? 37.000 -11.364 -25.482 1.00 25.72 398 GLU A O 1
ATOM 3156 N N . ARG A 1 399 ? 36.709 -10.586 -27.563 1.00 24.64 399 ARG A N 1
ATOM 3157 C CA . ARG A 1 399 ? 35.245 -10.594 -27.492 1.00 24.64 399 ARG A CA 1
ATOM 3158 C C . ARG A 1 399 ? 34.757 -12.023 -27.694 1.00 24.64 399 ARG A C 1
ATOM 3160 O O . ARG A 1 399 ? 34.641 -12.484 -28.825 1.00 24.64 399 ARG A O 1
ATOM 3167 N N . HIS A 1 400 ? 34.394 -12.692 -26.607 1.00 28.11 400 HIS A N 1
ATOM 3168 C CA . HIS A 1 400 ? 33.488 -13.830 -26.687 1.00 28.11 400 HIS A CA 1
ATOM 3169 C C . HIS A 1 400 ? 32.100 -13.338 -27.120 1.00 28.11 400 HIS A C 1
ATOM 3171 O O . HIS A 1 400 ? 31.300 -12.858 -26.314 1.00 28.11 400 HIS A O 1
ATOM 3177 N N . GLU A 1 401 ? 31.810 -13.470 -28.412 1.00 26.98 401 GLU A N 1
ATOM 3178 C CA . GLU A 1 401 ? 30.454 -13.437 -28.950 1.00 26.98 401 GLU A CA 1
ATOM 3179 C C . GLU A 1 401 ? 29.651 -14.584 -28.314 1.00 26.98 401 GLU A C 1
ATOM 3181 O O . GLU A 1 401 ? 29.726 -15.744 -28.719 1.00 26.98 401 GLU A O 1
ATOM 3186 N N . ARG A 1 402 ? 28.886 -14.282 -27.256 1.00 28.89 402 ARG A N 1
ATOM 3187 C CA . ARG A 1 402 ? 27.868 -15.209 -26.750 1.00 28.89 402 ARG A CA 1
ATOM 3188 C C . ARG A 1 402 ? 26.783 -15.337 -27.816 1.00 28.89 402 ARG A C 1
ATOM 3190 O O . ARG A 1 402 ? 25.958 -14.438 -27.982 1.00 28.89 402 ARG A O 1
ATOM 3197 N N . ALA A 1 403 ? 26.785 -16.469 -28.513 1.00 28.58 403 ALA A N 1
ATOM 3198 C CA . ALA A 1 403 ? 25.739 -16.866 -29.443 1.00 28.58 403 ALA A CA 1
ATOM 3199 C C . ALA A 1 403 ? 24.349 -16.716 -28.792 1.00 28.58 403 ALA A C 1
ATOM 3201 O O . ALA A 1 403 ? 24.026 -17.370 -27.796 1.00 28.58 403 ALA A O 1
ATOM 3202 N N . ARG A 1 404 ? 23.519 -15.827 -29.352 1.00 33.56 404 ARG A N 1
ATOM 3203 C CA . ARG A 1 404 ? 22.113 -15.664 -28.962 1.00 33.56 404 ARG A CA 1
ATOM 3204 C C . ARG A 1 404 ? 21.351 -16.936 -29.332 1.00 33.56 404 ARG A C 1
ATOM 3206 O O . ARG A 1 404 ? 21.203 -17.248 -30.510 1.00 33.56 404 ARG A O 1
ATOM 3213 N N . LYS A 1 405 ? 20.843 -17.653 -28.326 1.00 31.91 405 LYS A N 1
ATOM 3214 C CA . LYS A 1 405 ? 19.889 -18.755 -28.533 1.00 31.91 405 LYS A CA 1
ATOM 3215 C C . LYS A 1 405 ? 18.619 -18.224 -29.228 1.00 31.91 405 LYS A C 1
ATOM 3217 O O . LYS A 1 405 ? 18.201 -17.102 -28.928 1.00 31.91 405 LYS A O 1
ATOM 3222 N N . PRO A 1 406 ? 18.000 -18.997 -30.137 1.00 32.22 406 PRO A N 1
ATOM 3223 C CA . PRO A 1 406 ? 16.872 -18.533 -30.938 1.00 32.22 406 PRO A CA 1
ATOM 3224 C C . PRO A 1 406 ? 15.662 -18.188 -30.059 1.00 32.22 406 PRO A C 1
ATOM 3226 O O . PRO A 1 406 ? 15.286 -18.922 -29.144 1.00 32.22 406 PRO A O 1
ATOM 3229 N N . HIS A 1 407 ? 15.073 -17.025 -30.334 1.00 41.81 407 HIS A N 1
ATOM 3230 C CA . HIS A 1 407 ? 13.977 -16.433 -29.576 1.00 41.81 407 HIS A CA 1
ATOM 3231 C C . HIS A 1 407 ? 12.665 -17.137 -29.944 1.00 41.81 407 HIS A C 1
ATOM 3233 O O . HIS A 1 407 ? 12.131 -16.924 -31.029 1.00 41.81 407 HIS A O 1
ATOM 3239 N N . ASN A 1 408 ? 12.143 -18.000 -29.069 1.00 44.56 408 ASN A N 1
ATOM 3240 C CA . ASN A 1 408 ? 10.893 -18.709 -29.344 1.00 44.56 408 ASN A CA 1
ATOM 3241 C C . ASN A 1 408 ? 9.682 -17.767 -29.161 1.00 44.56 408 ASN A C 1
ATOM 3243 O O . ASN A 1 408 ? 9.142 -17.623 -28.062 1.00 44.56 408 ASN A O 1
ATOM 3247 N N . SER A 1 409 ? 9.285 -17.088 -30.239 1.00 50.34 409 SER A N 1
ATOM 3248 C CA . SER A 1 409 ? 8.169 -16.132 -30.289 1.00 50.34 409 SER A CA 1
ATOM 3249 C C . SER A 1 409 ? 6.822 -16.762 -29.908 1.00 50.34 409 SER A C 1
ATOM 3251 O O . SER A 1 409 ? 6.021 -16.118 -29.233 1.00 50.34 409 SER A O 1
ATOM 3253 N N . GLN A 1 410 ? 6.592 -18.039 -30.233 1.00 47.50 410 GLN A N 1
ATOM 3254 C CA . GLN A 1 410 ? 5.343 -18.745 -29.910 1.00 47.50 410 GLN A CA 1
ATOM 3255 C C . GLN A 1 410 ? 5.140 -18.962 -28.405 1.00 47.50 410 GLN A C 1
ATOM 3257 O O . GLN A 1 410 ? 4.011 -18.890 -27.919 1.00 47.50 410 GLN A O 1
ATOM 3262 N N . ALA A 1 411 ? 6.218 -19.182 -27.647 1.00 48.62 411 ALA A N 1
ATOM 3263 C CA . ALA A 1 411 ? 6.133 -19.321 -26.193 1.00 48.62 411 ALA A CA 1
ATOM 3264 C C . ALA A 1 411 ? 5.703 -18.005 -25.515 1.00 48.62 411 ALA A C 1
ATOM 3266 O O . ALA A 1 411 ? 4.954 -18.026 -24.540 1.00 48.62 411 ALA A O 1
ATOM 3267 N N . ARG A 1 412 ? 6.115 -16.851 -26.065 1.00 55.81 412 ARG A N 1
ATOM 3268 C CA . ARG A 1 412 ? 5.718 -15.519 -25.569 1.00 55.81 412 ARG A CA 1
ATOM 3269 C C . ARG A 1 412 ? 4.251 -15.203 -25.839 1.00 55.81 412 ARG A C 1
ATOM 3271 O O . ARG A 1 412 ? 3.595 -14.638 -24.971 1.00 55.81 412 ARG A O 1
ATOM 3278 N N . VAL A 1 413 ? 3.735 -15.611 -26.998 1.00 59.56 413 VAL A N 1
ATOM 3279 C CA . VAL A 1 413 ? 2.318 -15.433 -27.356 1.00 59.56 413 VAL A CA 1
ATOM 3280 C C . VAL A 1 413 ? 1.405 -16.220 -26.407 1.00 59.56 413 VAL A C 1
ATOM 3282 O O . VAL A 1 413 ? 0.380 -15.701 -25.977 1.00 59.56 413 VAL A O 1
ATOM 3285 N N . LYS A 1 414 ? 1.798 -17.439 -26.005 1.00 66.31 414 LYS A N 1
ATOM 3286 C CA . LYS A 1 414 ? 1.005 -18.283 -25.089 1.00 66.31 414 LYS A CA 1
ATOM 3287 C C . LYS A 1 414 ? 1.020 -17.817 -23.629 1.00 66.31 414 LYS A C 1
ATOM 3289 O O . LYS A 1 414 ? 0.080 -18.116 -22.900 1.00 66.31 414 LYS A O 1
ATOM 3294 N N . LYS A 1 415 ? 2.053 -17.080 -23.200 1.00 74.62 415 LYS A N 1
ATOM 3295 C CA . LYS A 1 415 ? 2.270 -16.709 -21.789 1.00 74.62 415 LYS A CA 1
ATOM 3296 C C . LYS A 1 415 ? 1.106 -15.918 -21.176 1.00 74.62 415 LYS A C 1
ATOM 3298 O O . LYS A 1 415 ? 0.770 -16.151 -20.022 1.00 74.62 415 LYS A O 1
ATOM 3303 N N . TYR A 1 416 ? 0.479 -15.029 -21.947 1.00 81.88 416 TYR A N 1
ATOM 3304 C CA . TYR A 1 416 ? -0.623 -14.173 -21.478 1.00 81.88 416 TYR A CA 1
ATOM 3305 C C . TYR A 1 416 ? -1.942 -14.437 -22.207 1.00 81.88 416 TYR A C 1
ATOM 3307 O O . TYR A 1 416 ? -2.853 -13.622 -22.143 1.00 81.88 416 TYR A O 1
ATOM 3315 N N . ALA A 1 417 ? -2.061 -15.573 -22.901 1.00 76.94 417 ALA A N 1
ATOM 3316 C CA . ALA A 1 417 ? -3.267 -15.911 -23.660 1.00 76.94 417 ALA A CA 1
ATOM 3317 C C . ALA A 1 417 ? -4.515 -16.106 -22.775 1.00 76.94 417 ALA A C 1
ATOM 3319 O O . ALA A 1 417 ? -5.626 -16.112 -23.288 1.00 76.94 417 ALA A O 1
ATOM 3320 N N . HIS A 1 418 ? -4.328 -16.277 -21.462 1.00 82.38 418 HIS A N 1
ATOM 3321 C CA . HIS A 1 418 ? -5.402 -16.370 -20.474 1.00 82.38 418 HIS A CA 1
ATOM 3322 C C . HIS A 1 418 ? -5.978 -15.002 -20.072 1.00 82.38 418 HIS A C 1
ATOM 3324 O O . HIS A 1 418 ? -7.035 -14.964 -19.449 1.00 82.38 418 HIS A O 1
ATOM 3330 N N . LEU A 1 419 ? -5.293 -13.894 -20.383 1.00 81.38 419 LEU A N 1
ATOM 3331 C CA . LEU A 1 419 ? -5.794 -12.553 -20.087 1.00 81.38 419 LEU A CA 1
ATOM 3332 C C . LEU A 1 419 ? -6.852 -12.144 -21.119 1.00 81.38 419 LEU A C 1
ATOM 3334 O O . LEU A 1 419 ? -6.700 -12.462 -22.304 1.00 81.38 419 LEU A O 1
ATOM 3338 N N . PRO A 1 420 ? -7.905 -11.423 -20.699 1.00 80.50 420 PRO A N 1
ATOM 3339 C CA . PRO A 1 420 ? -8.927 -10.965 -21.623 1.00 80.50 420 PRO A CA 1
ATOM 3340 C C . PRO A 1 420 ? -8.346 -9.937 -22.603 1.00 80.50 420 PRO A C 1
ATOM 3342 O O . PRO A 1 420 ? -7.418 -9.184 -22.294 1.00 80.50 420 PRO A O 1
ATOM 3345 N N . LEU A 1 421 ? -8.898 -9.917 -23.816 1.00 85.06 421 LEU A N 1
ATOM 3346 C CA . LEU A 1 421 ? -8.607 -8.860 -24.779 1.00 85.06 421 LEU A CA 1
ATOM 3347 C C . LEU A 1 421 ? -9.304 -7.576 -24.334 1.00 85.06 421 LEU A C 1
ATOM 3349 O O . LEU A 1 421 ? -10.444 -7.612 -23.873 1.00 85.06 421 LEU A O 1
ATOM 3353 N N . LEU A 1 422 ? -8.630 -6.443 -24.517 1.00 88.38 422 LEU A N 1
ATOM 3354 C CA . LEU A 1 422 ? -9.232 -5.149 -24.232 1.00 88.38 422 LEU A CA 1
ATOM 3355 C C . LEU A 1 422 ? -10.294 -4.828 -25.289 1.00 88.38 422 LEU A C 1
ATOM 3357 O O . LEU A 1 422 ? -10.053 -4.990 -26.488 1.00 88.38 422 LEU A O 1
ATOM 3361 N N . ARG A 1 423 ? -11.461 -4.366 -24.840 1.00 88.38 423 ARG A N 1
ATOM 3362 C CA . ARG A 1 423 ? -12.530 -3.915 -25.728 1.00 88.38 423 ARG A CA 1
ATOM 3363 C C . ARG A 1 423 ? -12.122 -2.599 -26.389 1.00 88.38 423 ARG A C 1
ATOM 3365 O O . ARG A 1 423 ? -11.694 -1.671 -25.715 1.00 88.38 423 ARG A O 1
ATOM 3372 N N . ASP A 1 424 ? -12.291 -2.514 -27.704 1.00 91.69 424 ASP A N 1
ATOM 3373 C CA . ASP A 1 424 ? -12.165 -1.236 -28.400 1.00 91.69 424 ASP A CA 1
ATOM 3374 C C . ASP A 1 424 ? -13.372 -0.345 -28.094 1.00 91.69 424 ASP A C 1
ATOM 3376 O O . ASP A 1 424 ? -14.527 -0.777 -28.186 1.00 91.69 424 ASP A O 1
ATOM 3380 N N . THR A 1 425 ? -13.096 0.929 -27.851 1.00 94.94 425 THR A N 1
ATOM 3381 C CA . THR A 1 425 ? -14.105 1.975 -27.729 1.00 94.94 425 THR A CA 1
ATOM 3382 C C . THR A 1 425 ? -14.153 2.739 -29.048 1.00 94.94 425 THR A C 1
ATOM 3384 O O . THR A 1 425 ? -13.561 3.806 -29.198 1.00 94.94 425 THR A O 1
ATOM 3387 N N . LEU A 1 426 ? -14.809 2.149 -30.050 1.00 93.56 426 LEU A N 1
ATOM 3388 C CA . LEU A 1 426 ? -14.939 2.716 -31.393 1.00 93.56 426 LEU A CA 1
ATOM 3389 C C . LEU A 1 426 ? -16.408 2.781 -31.803 1.00 93.56 426 LEU A C 1
ATOM 3391 O O . LEU A 1 426 ? -17.076 1.758 -31.948 1.00 93.56 426 LEU A O 1
ATOM 3395 N N . VAL A 1 427 ? -16.890 4.000 -32.022 1.00 90.19 427 VAL A N 1
ATOM 3396 C CA . VAL A 1 427 ? -18.222 4.301 -32.554 1.00 90.19 427 VAL A CA 1
ATOM 3397 C C . VAL A 1 427 ? -18.091 5.355 -33.661 1.00 90.19 427 VAL A C 1
ATOM 3399 O O . VAL A 1 427 ? -17.051 6.009 -33.753 1.00 90.19 427 VAL A O 1
ATOM 3402 N N . PRO A 1 428 ? -19.094 5.528 -34.535 1.00 89.69 428 PRO A N 1
ATOM 3403 C CA . PRO A 1 428 ? -19.095 6.632 -35.493 1.00 89.69 428 PRO A CA 1
ATOM 3404 C C . PRO A 1 428 ? -19.044 8.009 -34.808 1.00 89.69 428 PRO A C 1
ATOM 3406 O O . PRO A 1 428 ? -19.440 8.151 -33.653 1.00 89.69 428 PRO A O 1
ATOM 3409 N N . ASN A 1 429 ? -18.632 9.042 -35.550 1.00 88.88 429 ASN A N 1
ATOM 3410 C CA . ASN A 1 429 ? -18.644 10.454 -35.130 1.00 88.88 429 ASN A CA 1
ATOM 3411 C C . ASN A 1 429 ? -17.692 10.833 -33.979 1.00 88.88 429 ASN A C 1
ATOM 3413 O O . ASN A 1 429 ? -17.897 11.852 -33.316 1.00 88.88 429 ASN A O 1
ATOM 3417 N N . LEU A 1 430 ? -16.612 10.088 -33.753 1.00 96.00 430 LEU A N 1
ATOM 3418 C CA . LEU A 1 430 ? -15.587 10.473 -32.775 1.00 96.00 430 LEU A CA 1
ATOM 3419 C C . LEU A 1 430 ? -14.730 11.653 -33.274 1.00 96.00 430 LEU A C 1
ATOM 3421 O O . LEU A 1 430 ? -14.392 11.737 -34.453 1.00 96.00 430 LEU A O 1
ATOM 3425 N N . ILE A 1 431 ? -14.372 12.570 -32.374 1.00 97.62 431 ILE A N 1
ATOM 3426 C CA . ILE A 1 431 ? -13.390 13.642 -32.610 1.00 97.62 431 ILE A CA 1
ATOM 3427 C C . ILE A 1 431 ? -11.985 13.048 -32.669 1.00 97.62 431 ILE A C 1
ATOM 3429 O O . ILE A 1 431 ? -11.213 13.370 -33.565 1.00 97.62 431 ILE A O 1
ATOM 3433 N N . CYS A 1 432 ? -11.643 12.182 -31.714 1.00 98.38 432 CYS A N 1
ATOM 3434 C CA . CYS A 1 432 ? -10.305 11.614 -31.614 1.00 98.38 432 CYS A CA 1
ATOM 3435 C C . CYS A 1 432 ? -10.352 10.167 -31.122 1.00 98.38 432 CYS A C 1
ATOM 3437 O O . CYS A 1 432 ? -11.062 9.851 -30.166 1.00 98.38 432 CYS A O 1
ATOM 3439 N N . VAL A 1 433 ? -9.564 9.300 -31.756 1.00 98.69 433 VAL A N 1
ATOM 3440 C CA . VAL A 1 433 ? -9.286 7.943 -31.275 1.00 98.69 433 VAL A CA 1
ATOM 3441 C C . VAL A 1 433 ? -7.842 7.858 -30.801 1.00 98.69 433 VAL A C 1
ATOM 3443 O O . VAL A 1 433 ? -6.914 8.130 -31.562 1.00 98.69 433 VAL A O 1
ATOM 3446 N N . PHE A 1 434 ? -7.647 7.428 -29.559 1.00 98.62 434 PHE A N 1
ATOM 3447 C CA . PHE A 1 434 ? -6.336 7.170 -28.980 1.00 98.62 434 PHE A CA 1
ATOM 3448 C C . PHE A 1 434 ? -5.904 5.734 -29.268 1.00 98.62 434 PHE A C 1
ATOM 3450 O O . PHE A 1 434 ? -6.621 4.775 -28.974 1.00 98.62 434 PHE A O 1
ATOM 3457 N N . VAL A 1 435 ? -4.720 5.588 -29.857 1.00 98.56 435 VAL A N 1
ATOM 3458 C CA . VAL A 1 435 ? -4.160 4.295 -30.249 1.00 98.56 435 VAL A CA 1
ATOM 3459 C C . VAL A 1 435 ? -2.968 3.981 -29.361 1.00 98.56 435 VAL A C 1
ATOM 3461 O O . VAL A 1 435 ? -1.934 4.648 -29.437 1.00 98.56 435 VAL A O 1
ATOM 3464 N N . GLY A 1 436 ? -3.114 2.961 -28.519 1.00 97.00 436 GLY A N 1
ATOM 3465 C CA . GLY A 1 436 ? -2.024 2.370 -27.748 1.00 97.00 436 GLY A CA 1
ATOM 3466 C C . GLY A 1 436 ? -1.243 1.322 -28.547 1.00 97.00 436 GLY A C 1
ATOM 3467 O O . GLY A 1 436 ? -1.644 0.902 -29.635 1.00 97.00 436 GLY A O 1
ATOM 3468 N N . MET A 1 437 ? -0.095 0.895 -28.013 1.00 94.75 437 MET A N 1
ATOM 3469 C CA . MET A 1 437 ? 0.699 -0.164 -28.643 1.00 94.75 437 MET A CA 1
ATOM 3470 C C . MET A 1 437 ? -0.013 -1.511 -28.509 1.00 94.75 437 MET A C 1
ATOM 3472 O O . MET A 1 437 ? -0.366 -2.134 -29.509 1.00 94.75 437 MET A O 1
ATOM 3476 N N . ASN A 1 438 ? -0.223 -1.933 -27.266 1.00 94.38 438 ASN A N 1
ATOM 3477 C CA . ASN A 1 438 ? -0.944 -3.128 -26.867 1.00 94.38 438 ASN A CA 1
ATOM 3478 C C . ASN A 1 438 ? -1.330 -3.025 -25.382 1.00 94.38 438 ASN A C 1
ATOM 3480 O O . ASN A 1 438 ? -0.708 -2.243 -24.653 1.00 94.38 438 ASN A O 1
ATOM 3484 N N . PRO A 1 439 ? -2.312 -3.808 -24.902 1.00 91.56 439 PRO A N 1
ATOM 3485 C CA . PRO A 1 439 ? -2.639 -3.836 -23.483 1.00 91.56 439 PRO A CA 1
ATOM 3486 C C . PRO A 1 439 ? -1.448 -4.324 -22.642 1.00 91.56 439 PRO A C 1
ATOM 3488 O O . PRO A 1 439 ? -0.898 -5.401 -22.886 1.00 91.56 439 PRO A O 1
ATOM 3491 N N . GLY A 1 440 ? -1.071 -3.550 -21.622 1.00 89.62 440 GLY A N 1
ATOM 3492 C CA . GLY A 1 440 ? -0.240 -4.062 -20.530 1.00 89.62 440 GLY A CA 1
ATOM 3493 C C . GLY A 1 440 ? -0.992 -5.135 -19.735 1.00 89.62 440 GLY A C 1
ATOM 3494 O O . GLY A 1 440 ? -2.217 -5.203 -19.822 1.00 89.62 440 GLY A O 1
ATOM 3495 N N . ILE A 1 441 ? -0.296 -5.940 -18.925 1.00 88.19 441 ILE A N 1
ATOM 3496 C CA . ILE A 1 441 ? -0.941 -6.979 -18.093 1.00 88.19 441 ILE A CA 1
ATOM 34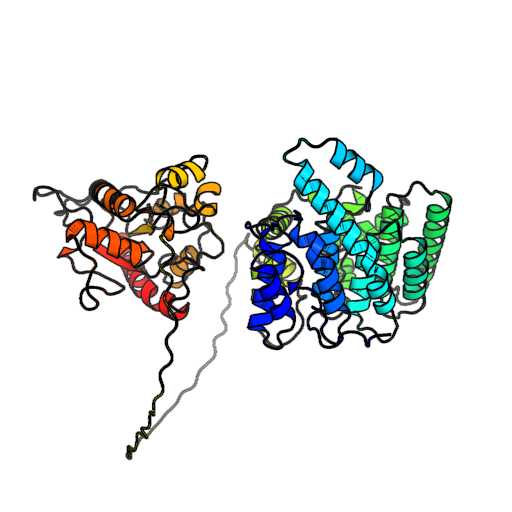97 C C . ILE A 1 441 ? -2.083 -6.384 -17.259 1.00 88.19 441 ILE A C 1
ATOM 3499 O O . ILE A 1 441 ? -3.196 -6.885 -17.328 1.00 88.19 441 ILE A O 1
ATOM 3503 N N . GLN A 1 442 ? -1.843 -5.280 -16.547 1.00 82.88 442 GLN A N 1
ATOM 3504 C CA . GLN A 1 442 ? -2.866 -4.653 -15.703 1.00 82.88 442 GLN A CA 1
ATOM 3505 C C . GLN A 1 442 ? -4.013 -4.033 -16.508 1.00 82.88 442 GLN A C 1
ATOM 3507 O O . GLN A 1 442 ? -5.165 -4.196 -16.135 1.00 82.88 442 GLN A O 1
ATOM 3512 N N . THR A 1 443 ? -3.722 -3.386 -17.641 1.00 86.88 443 THR A N 1
ATOM 3513 C CA . THR A 1 443 ? -4.746 -2.889 -18.579 1.00 86.88 443 THR A CA 1
ATOM 3514 C C . THR A 1 443 ? -5.635 -4.024 -19.087 1.00 86.88 443 THR A C 1
ATOM 3516 O O . THR A 1 443 ? -6.846 -3.863 -19.167 1.00 86.88 443 THR A O 1
ATOM 3519 N N . ALA A 1 444 ? -5.050 -5.183 -19.403 1.00 87.94 444 ALA A N 1
ATOM 3520 C CA . ALA A 1 444 ? -5.809 -6.359 -19.806 1.00 87.94 444 ALA A CA 1
ATOM 3521 C C . ALA A 1 444 ? -6.639 -6.911 -18.638 1.00 87.94 444 ALA A C 1
ATOM 3523 O O . ALA A 1 444 ? -7.839 -7.079 -18.787 1.00 87.94 444 ALA A O 1
ATOM 3524 N N . THR A 1 445 ? -6.035 -7.132 -17.467 1.00 88.81 445 THR A N 1
ATOM 3525 C CA . THR A 1 445 ? -6.724 -7.677 -16.285 1.00 88.81 445 THR A CA 1
ATOM 3526 C C . THR A 1 445 ? -7.874 -6.791 -15.808 1.00 88.81 445 THR A C 1
ATOM 3528 O O . THR A 1 445 ? -8.939 -7.313 -15.495 1.00 88.81 445 THR A O 1
ATOM 3531 N N . ALA A 1 446 ? -7.675 -5.470 -15.769 1.00 87.50 446 ALA A N 1
ATOM 3532 C CA . ALA A 1 446 ? -8.706 -4.512 -15.374 1.00 87.50 446 ALA A CA 1
ATOM 3533 C C . ALA A 1 446 ? -9.802 -4.357 -16.438 1.00 87.50 446 ALA A C 1
ATOM 3535 O O . ALA A 1 446 ? -10.906 -3.944 -16.118 1.00 87.50 446 ALA A O 1
ATOM 3536 N N . GLY A 1 447 ? -9.504 -4.673 -17.702 1.00 93.44 447 GLY A N 1
ATOM 3537 C CA . GLY A 1 447 ? -10.443 -4.490 -18.808 1.00 93.44 447 GLY A CA 1
ATOM 3538 C C . GLY A 1 447 ? -10.627 -3.033 -19.245 1.00 93.44 447 GLY A C 1
ATOM 3539 O O . GLY A 1 447 ? -11.507 -2.777 -20.061 1.00 93.44 447 GLY A O 1
ATOM 3540 N N . HIS A 1 448 ? -9.777 -2.119 -18.763 1.00 96.06 448 HIS A N 1
ATOM 3541 C CA . HIS A 1 448 ? -9.867 -0.678 -19.002 1.00 96.06 448 HIS A CA 1
ATOM 3542 C C . HIS A 1 448 ? -8.585 -0.105 -19.617 1.00 96.06 448 HIS A C 1
ATOM 3544 O O . HIS A 1 448 ? -7.461 -0.425 -19.206 1.00 96.06 448 HIS A O 1
ATOM 3550 N N . ALA A 1 449 ? -8.740 0.761 -20.618 1.00 95.38 449 ALA A N 1
ATOM 3551 C CA . ALA A 1 449 ? -7.656 1.380 -21.361 1.00 95.38 449 ALA A CA 1
ATOM 3552 C C . ALA A 1 449 ? -6.747 2.211 -20.446 1.00 95.38 449 ALA A C 1
ATOM 3554 O O . ALA A 1 449 ? -7.186 3.050 -19.663 1.00 95.38 449 ALA A O 1
ATOM 3555 N N . TYR A 1 450 ? -5.436 1.991 -20.575 1.00 95.12 450 TYR A N 1
ATOM 3556 C CA . TYR A 1 450 ? -4.411 2.715 -19.818 1.00 95.12 450 TYR A CA 1
ATOM 3557 C C . TYR A 1 450 ? -4.568 2.632 -18.284 1.00 95.12 450 TYR A C 1
ATOM 3559 O O . TYR A 1 450 ? -4.074 3.507 -17.584 1.00 95.12 450 TYR A O 1
ATOM 3567 N N . ALA A 1 451 ? -5.186 1.566 -17.758 1.00 91.62 451 ALA A N 1
ATOM 3568 C CA . ALA A 1 451 ? -5.471 1.401 -16.324 1.00 91.62 451 ALA A CA 1
ATOM 3569 C C . ALA A 1 451 ? -4.254 1.182 -15.402 1.00 91.62 451 ALA A C 1
ATOM 3571 O O . ALA A 1 451 ? -4.416 1.067 -14.194 1.00 91.62 451 ALA A O 1
ATOM 3572 N N . HIS A 1 452 ? -3.032 1.082 -15.934 1.00 88.56 452 HIS A N 1
ATOM 3573 C CA . HIS A 1 452 ? -1.854 0.926 -15.077 1.00 88.56 452 HIS A CA 1
ATOM 3574 C C . HIS A 1 452 ? -1.559 2.253 -14.339 1.00 88.56 452 HIS A C 1
ATOM 3576 O O . HIS A 1 452 ? -1.463 3.274 -15.021 1.00 88.56 452 HIS A O 1
ATOM 3582 N N . PRO A 1 453 ? -1.317 2.276 -13.014 1.00 81.31 453 PRO A N 1
ATOM 3583 C CA . PRO A 1 453 ? -1.181 3.516 -12.231 1.00 81.31 453 PRO A CA 1
ATOM 3584 C C . PRO A 1 453 ? -0.030 4.424 -12.680 1.00 81.31 453 PRO A C 1
ATOM 3586 O O . PRO A 1 453 ? -0.153 5.646 -12.729 1.00 81.31 453 PRO A O 1
ATOM 3589 N N . SER A 1 454 ? 1.092 3.827 -13.099 1.00 84.94 454 SER A N 1
ATOM 3590 C CA . SER A 1 454 ? 2.216 4.575 -13.684 1.00 84.94 454 SER A CA 1
ATOM 3591 C C . SER A 1 454 ? 1.935 5.140 -15.086 1.00 84.94 454 SER A C 1
ATOM 3593 O O . SER A 1 454 ? 2.800 5.780 -15.679 1.00 84.94 454 SER A O 1
ATOM 3595 N N . ASN A 1 455 ? 0.760 4.887 -15.672 1.00 92.00 455 ASN A N 1
ATOM 3596 C CA . ASN A 1 455 ? 0.386 5.425 -16.970 1.00 92.00 455 ASN A CA 1
ATOM 3597 C C . ASN A 1 455 ? -0.192 6.838 -16.821 1.00 92.00 455 ASN A C 1
ATOM 3599 O O . ASN A 1 455 ? -1.216 7.065 -16.184 1.00 92.00 455 ASN A O 1
ATOM 3603 N N . HIS A 1 456 ? 0.437 7.807 -17.472 1.00 94.81 456 HIS A N 1
ATOM 3604 C CA . HIS A 1 456 ? 0.037 9.207 -17.412 1.00 94.81 456 HIS A CA 1
ATOM 3605 C C . HIS A 1 456 ? -1.068 9.585 -18.408 1.00 94.81 456 HIS A C 1
ATOM 3607 O O . HIS A 1 456 ? -1.363 10.770 -18.522 1.00 94.81 456 HIS A O 1
ATOM 3613 N N . PHE A 1 457 ? -1.676 8.637 -19.134 1.00 97.50 457 PHE A N 1
ATOM 3614 C CA . PHE A 1 457 ? -2.673 8.923 -20.175 1.00 97.50 457 PHE A CA 1
ATOM 3615 C C . PHE A 1 457 ? -3.819 9.787 -19.650 1.00 97.50 457 PHE A C 1
ATOM 3617 O O . PHE A 1 457 ? -4.031 10.882 -20.156 1.00 97.50 457 PHE A O 1
ATOM 3624 N N . TRP A 1 458 ? -4.493 9.350 -18.585 1.00 97.62 458 TRP A N 1
ATOM 3625 C CA . TRP A 1 458 ? -5.643 10.057 -18.016 1.00 97.62 458 TRP A CA 1
ATOM 3626 C C . TRP A 1 458 ? -5.285 11.437 -17.460 1.00 97.62 458 TRP A C 1
ATOM 3628 O O . TRP A 1 458 ? -6.067 12.380 -17.565 1.00 97.62 458 TRP A O 1
ATOM 3638 N N . ARG A 1 459 ? -4.068 11.581 -16.917 1.00 96.56 459 ARG A N 1
ATOM 3639 C CA . ARG A 1 459 ? -3.537 12.881 -16.492 1.00 96.56 459 ARG A CA 1
ATOM 3640 C C . ARG A 1 459 ? -3.316 13.794 -17.696 1.00 96.56 459 ARG A C 1
ATOM 3642 O O . ARG A 1 459 ? -3.824 14.903 -17.682 1.00 96.56 459 ARG A O 1
ATOM 3649 N N . LEU A 1 460 ? -2.591 13.331 -18.713 1.00 97.56 460 LEU A N 1
ATOM 3650 C CA . LEU A 1 460 ? -2.247 14.116 -19.904 1.00 97.56 460 LEU A CA 1
ATOM 3651 C C . LEU A 1 460 ? -3.476 14.455 -20.754 1.00 97.56 460 LEU A C 1
ATOM 3653 O O . LEU A 1 460 ? -3.541 15.530 -21.346 1.00 97.56 460 LEU A O 1
ATOM 3657 N N . LEU A 1 461 ? -4.477 13.576 -20.779 1.00 97.75 461 LEU A N 1
ATOM 3658 C CA . LEU A 1 461 ? -5.767 13.830 -21.409 1.00 97.75 461 LEU A CA 1
ATOM 3659 C C . LEU A 1 461 ? -6.467 15.027 -20.745 1.00 97.75 461 LEU A C 1
ATOM 3661 O O . LEU A 1 461 ? -6.891 15.955 -21.428 1.00 97.75 461 LEU A O 1
ATOM 3665 N N . HIS A 1 462 ? -6.498 15.063 -19.415 1.00 98.06 462 HIS A N 1
ATOM 3666 C CA . HIS A 1 462 ? -7.071 16.183 -18.676 1.00 98.06 462 HIS A CA 1
ATOM 3667 C C . HIS A 1 462 ? -6.224 17.455 -18.763 1.00 98.06 462 HIS A C 1
ATOM 3669 O O . HIS A 1 462 ? -6.735 18.501 -19.147 1.00 98.06 462 HIS A O 1
ATOM 3675 N N . THR A 1 463 ? -4.927 17.386 -18.453 1.00 96.69 463 THR A N 1
ATOM 3676 C CA . THR A 1 463 ? -4.075 18.584 -18.382 1.00 96.69 463 THR A CA 1
ATOM 3677 C C . THR A 1 463 ? -3.882 19.256 -19.737 1.00 96.69 463 THR A C 1
ATOM 3679 O O . THR A 1 463 ? -3.664 20.462 -19.780 1.00 96.69 463 THR A O 1
ATOM 3682 N N . SER A 1 464 ? -4.028 18.516 -20.841 1.00 96.56 464 SER A N 1
ATOM 3683 C CA . SER A 1 464 ? -4.050 19.106 -22.184 1.00 96.56 464 SER A CA 1
ATOM 3684 C C . SER A 1 464 ? -5.354 19.812 -22.544 1.00 96.56 464 SER A C 1
ATOM 3686 O O . SER A 1 464 ? -5.392 20.535 -23.536 1.00 96.56 464 SER A O 1
ATOM 3688 N N . GLY A 1 465 ? -6.425 19.599 -21.777 1.00 96.12 465 GLY A N 1
ATOM 3689 C CA . GLY A 1 465 ? -7.759 20.100 -22.087 1.00 96.12 465 GLY A CA 1
ATOM 3690 C C . GLY A 1 465 ? -8.565 19.197 -23.026 1.00 96.12 465 GLY A C 1
ATOM 3691 O O . GLY A 1 465 ? -9.642 19.594 -23.474 1.00 96.12 465 GLY A O 1
ATOM 3692 N N . CYS A 1 466 ? -8.092 17.975 -23.317 1.00 97.12 466 CYS A N 1
ATOM 3693 C CA . CYS A 1 466 ? -8.894 16.981 -24.037 1.00 97.12 466 CYS A CA 1
ATOM 3694 C C . CYS A 1 466 ? -10.121 16.543 -23.223 1.00 97.12 466 CYS A C 1
ATOM 3696 O O . CYS A 1 466 ? -11.136 16.190 -23.818 1.00 97.12 466 CYS A O 1
ATOM 3698 N N . THR A 1 467 ? -10.067 16.593 -21.894 1.00 97.38 467 THR A N 1
ATOM 3699 C CA . THR A 1 467 ? -11.222 16.457 -20.992 1.00 97.38 467 THR A CA 1
ATOM 3700 C C . THR A 1 467 ? -11.232 17.618 -20.000 1.00 97.38 467 THR A C 1
ATOM 3702 O O . THR A 1 467 ? -10.191 18.204 -19.717 1.00 97.38 467 THR A O 1
ATOM 3705 N N . ASP A 1 468 ? -12.409 17.979 -19.496 1.00 95.12 468 ASP A N 1
ATOM 3706 C CA . ASP A 1 468 ? -12.611 19.066 -18.522 1.00 95.12 468 ASP A CA 1
ATOM 3707 C C . ASP A 1 468 ? -12.302 18.651 -17.074 1.00 95.12 468 ASP A C 1
ATOM 3709 O O . ASP A 1 468 ? -12.075 19.497 -16.215 1.00 95.12 468 ASP A O 1
ATOM 3713 N N . ARG A 1 469 ? -12.252 17.342 -16.820 1.00 96.69 469 ARG A N 1
ATOM 3714 C CA . ARG A 1 469 ? -11.769 16.727 -15.583 1.00 96.69 469 ARG A CA 1
ATOM 3715 C C . ARG A 1 469 ? -10.873 15.534 -15.883 1.00 96.69 469 ARG A C 1
ATOM 3717 O O . ARG A 1 469 ? -10.865 14.996 -16.996 1.00 96.69 469 ARG A O 1
ATOM 3724 N N . ARG A 1 470 ? -10.149 15.066 -14.868 1.00 96.50 470 ARG A N 1
ATOM 3725 C CA . ARG A 1 470 ? -9.448 13.782 -14.942 1.00 96.50 470 ARG A CA 1
ATOM 3726 C C . ARG A 1 470 ? -10.466 12.647 -14.866 1.00 96.50 470 ARG A C 1
ATOM 3728 O O . ARG A 1 470 ? -11.086 12.450 -13.827 1.00 96.50 470 ARG A O 1
ATOM 3735 N N . CYS A 1 471 ? -10.637 11.939 -15.978 1.00 93.88 471 CYS A N 1
ATOM 3736 C CA . CYS A 1 471 ? -11.440 10.720 -16.030 1.00 93.88 471 CYS A CA 1
ATOM 3737 C C . CYS A 1 471 ? -10.657 9.541 -15.438 1.00 93.88 471 CYS A C 1
ATOM 3739 O O . CYS A 1 471 ? -9.420 9.536 -15.463 1.00 93.88 471 CYS A O 1
ATOM 3741 N N . LEU A 1 472 ? -11.383 8.565 -14.908 1.00 93.81 472 LEU A N 1
ATOM 3742 C CA . LEU A 1 472 ? -10.856 7.299 -14.420 1.00 93.81 472 LEU A CA 1
ATOM 3743 C C . LEU A 1 472 ? -10.772 6.272 -15.564 1.00 93.81 472 LEU A C 1
ATOM 3745 O O . LEU A 1 472 ? -11.525 6.387 -16.534 1.00 93.81 472 LEU A O 1
ATOM 3749 N N . PRO A 1 473 ? -9.884 5.263 -15.473 1.00 95.56 473 PRO A N 1
ATOM 3750 C CA . PRO A 1 473 ? -9.829 4.172 -16.446 1.00 95.56 473 PRO A CA 1
ATOM 3751 C C . PRO A 1 473 ? -11.179 3.503 -16.705 1.00 95.56 473 PRO A C 1
ATOM 3753 O O . PRO A 1 473 ? -11.481 3.180 -17.849 1.00 95.56 473 PRO A O 1
ATOM 3756 N N . GLU A 1 474 ? -11.996 3.348 -15.664 1.00 96.12 474 GLU A N 1
ATOM 3757 C CA . GLU A 1 474 ? -13.315 2.712 -15.704 1.00 96.12 474 GLU A CA 1
ATOM 3758 C C . GLU A 1 474 ? -14.311 3.452 -16.611 1.00 96.12 474 GLU A C 1
ATOM 3760 O O . GLU A 1 474 ? -15.294 2.871 -17.066 1.00 96.12 474 GLU A O 1
ATOM 3765 N N . GLU A 1 475 ? -14.036 4.725 -16.907 1.00 94.12 475 GLU A N 1
ATOM 3766 C CA . GLU A 1 475 ? -14.860 5.601 -17.744 1.00 94.12 475 GLU A CA 1
ATOM 3767 C C . GLU A 1 475 ? -14.448 5.557 -19.228 1.00 94.12 475 GLU A C 1
ATOM 3769 O O . GLU A 1 475 ? -14.976 6.307 -20.053 1.00 94.12 475 GLU A O 1
ATOM 3774 N N . ASP A 1 476 ? -13.503 4.691 -19.610 1.00 94.31 476 ASP A N 1
ATOM 3775 C CA . ASP A 1 476 ? -13.048 4.551 -20.996 1.00 94.31 476 ASP A CA 1
ATOM 3776 C C . ASP A 1 476 ? -14.164 4.157 -21.971 1.00 94.31 476 ASP A C 1
ATOM 3778 O O . ASP A 1 476 ? -14.164 4.605 -23.119 1.00 94.31 476 ASP A O 1
ATOM 3782 N N . GLY A 1 477 ? -15.142 3.376 -21.512 1.00 92.88 477 GLY A N 1
ATOM 3783 C CA . GLY A 1 477 ? -16.351 3.041 -22.260 1.00 92.88 477 GLY A CA 1
ATOM 3784 C C . GLY A 1 477 ? -17.311 4.220 -22.461 1.00 92.88 477 GLY A C 1
ATOM 3785 O O . GLY A 1 477 ? -18.056 4.225 -23.444 1.00 92.88 477 GLY A O 1
ATOM 3786 N N . ASP A 1 478 ? -17.259 5.228 -21.586 1.00 94.50 478 ASP A N 1
ATOM 3787 C CA . ASP A 1 478 ? -18.151 6.394 -21.592 1.00 94.50 478 ASP A CA 1
ATOM 3788 C C . ASP A 1 478 ? -17.569 7.592 -22.361 1.00 94.50 478 ASP A C 1
ATOM 3790 O O . ASP A 1 478 ? -18.309 8.496 -22.765 1.00 94.50 478 ASP A O 1
ATOM 3794 N N . LEU A 1 479 ? -16.259 7.586 -22.649 1.00 95.25 479 LEU A N 1
ATOM 3795 C CA . LEU A 1 479 ? -15.581 8.629 -23.429 1.00 95.25 479 LEU A CA 1
ATOM 3796 C C . LEU A 1 479 ? -16.270 9.001 -24.758 1.00 95.25 479 LEU A C 1
ATOM 3798 O O . LEU A 1 479 ? -16.275 10.191 -25.100 1.00 95.25 479 LEU A O 1
ATOM 3802 N N . PRO A 1 480 ? -16.883 8.074 -25.522 1.00 96.06 480 PRO A N 1
ATOM 3803 C CA . PRO A 1 480 ? -17.613 8.439 -26.728 1.00 96.06 480 PRO A CA 1
ATOM 3804 C C . PRO A 1 480 ? -18.792 9.353 -26.449 1.00 96.06 480 PRO A C 1
ATOM 3806 O O . PRO A 1 480 ? -19.017 10.306 -27.191 1.00 96.06 480 PRO A O 1
ATOM 3809 N N . HIS A 1 481 ? -19.538 9.063 -25.384 1.00 92.75 481 HIS A N 1
ATOM 3810 C CA . HIS A 1 481 ? -20.730 9.815 -25.032 1.00 92.75 481 HIS A CA 1
ATOM 3811 C C . HIS A 1 481 ? -20.366 11.165 -24.415 1.00 92.75 481 HIS A C 1
ATOM 3813 O O . HIS A 1 481 ? -20.925 12.187 -24.807 1.00 92.75 481 HIS A O 1
ATOM 3819 N N . LEU A 1 482 ? -19.406 11.166 -23.492 1.00 92.31 482 LEU A N 1
ATOM 3820 C CA . LEU A 1 482 ? -19.028 12.355 -22.734 1.00 92.31 482 LEU A CA 1
ATOM 3821 C C . LEU A 1 482 ? -18.191 13.337 -23.562 1.00 92.31 482 LEU A C 1
ATOM 3823 O O . LEU A 1 482 ? -18.330 14.550 -23.433 1.00 92.31 482 LEU A O 1
ATOM 3827 N N . TYR A 1 483 ? -17.317 12.814 -24.423 1.00 96.25 483 TYR A N 1
ATOM 3828 C CA . TYR A 1 483 ? -16.220 13.591 -25.001 1.00 96.25 483 TYR A CA 1
ATOM 3829 C C . TYR A 1 483 ? -16.031 13.393 -26.506 1.00 96.25 483 TYR A C 1
ATOM 3831 O O . TYR A 1 483 ? -15.139 14.034 -27.078 1.00 96.25 483 TYR A O 1
ATOM 3839 N N . ALA A 1 484 ? -16.844 12.540 -27.144 1.00 96.44 484 ALA A N 1
ATOM 3840 C CA . ALA A 1 484 ? -16.655 12.072 -28.517 1.00 96.44 484 ALA A CA 1
ATOM 3841 C C . ALA A 1 484 ? -15.241 11.511 -28.743 1.00 96.44 484 ALA A C 1
ATOM 3843 O O . ALA A 1 484 ? -14.609 11.771 -29.767 1.00 96.44 484 ALA A O 1
ATOM 3844 N N . MET A 1 485 ? -14.726 10.757 -27.772 1.00 97.94 485 MET A N 1
ATOM 3845 C CA . MET A 1 485 ? -13.394 10.152 -27.812 1.00 97.94 485 MET A CA 1
ATOM 3846 C C . MET A 1 485 ? -13.458 8.635 -27.706 1.00 97.94 485 MET A C 1
ATOM 3848 O O . MET A 1 485 ? -14.405 8.092 -27.155 1.00 97.94 485 MET A O 1
ATOM 3852 N N . GLY A 1 486 ? -12.458 7.954 -28.256 1.00 97.31 486 GLY A N 1
ATOM 3853 C CA . GLY A 1 486 ? -12.399 6.496 -28.242 1.00 97.31 486 GLY A CA 1
ATOM 3854 C C . GLY A 1 486 ? -10.983 5.949 -28.151 1.00 97.31 486 GLY A C 1
ATOM 3855 O O . GLY A 1 486 ? -10.003 6.695 -28.185 1.00 97.31 486 GLY A O 1
ATOM 3856 N N . ASN A 1 487 ? -10.877 4.627 -28.047 1.00 97.50 487 ASN A N 1
ATOM 3857 C CA . ASN A 1 487 ? -9.646 3.929 -27.688 1.00 97.50 487 ASN A CA 1
ATOM 3858 C C . ASN A 1 487 ? -9.531 2.631 -28.500 1.00 97.50 487 ASN A C 1
ATOM 3860 O O . ASN A 1 487 ? -10.511 1.912 -28.690 1.00 97.50 487 ASN A O 1
ATOM 3864 N N . THR A 1 488 ? -8.324 2.307 -28.960 1.00 97.56 488 THR A N 1
ATOM 3865 C CA . THR A 1 488 ? -7.968 1.005 -29.557 1.00 97.56 488 THR A CA 1
ATOM 3866 C C . THR A 1 488 ? -6.471 0.757 -29.350 1.00 97.56 488 THR A C 1
ATOM 3868 O O . THR A 1 488 ? -5.728 1.643 -28.929 1.00 97.56 488 THR A O 1
ATOM 3871 N N . ASN A 1 489 ? -5.990 -0.437 -29.686 1.00 97.06 489 ASN A N 1
ATOM 3872 C CA . ASN A 1 489 ? -4.557 -0.727 -29.778 1.00 97.06 489 ASN A CA 1
ATOM 3873 C C . ASN A 1 489 ? -4.145 -1.139 -31.195 1.00 97.06 489 ASN A C 1
ATOM 3875 O O . ASN A 1 489 ? -4.976 -1.632 -31.962 1.00 97.06 489 ASN A O 1
ATOM 3879 N N . LEU A 1 490 ? -2.858 -0.964 -31.523 1.00 96.06 490 LEU A N 1
ATOM 3880 C CA . LEU A 1 490 ? -2.272 -1.511 -32.751 1.00 96.06 490 LEU A CA 1
ATOM 3881 C C . LEU A 1 490 ? -2.222 -3.044 -32.694 1.00 96.06 490 LEU A C 1
ATOM 3883 O O . LEU A 1 490 ? -2.553 -3.712 -33.667 1.00 96.06 490 LEU A O 1
ATOM 3887 N N . VAL A 1 491 ? -1.833 -3.600 -31.544 1.00 94.44 491 VAL A N 1
ATOM 3888 C CA . VAL A 1 491 ? -1.769 -5.042 -31.294 1.00 94.44 491 VAL A CA 1
ATOM 3889 C C . VAL A 1 491 ? -2.722 -5.394 -30.154 1.00 94.44 491 VAL A C 1
ATOM 3891 O O . VAL A 1 491 ? -2.639 -4.833 -29.066 1.00 94.44 491 VAL A O 1
ATOM 3894 N N . GLY A 1 492 ? -3.637 -6.337 -30.390 1.00 86.00 492 GLY A N 1
ATOM 3895 C CA . GLY A 1 492 ? -4.642 -6.728 -29.391 1.00 86.00 492 GLY A CA 1
ATOM 3896 C C . GLY A 1 492 ? -4.097 -7.595 -28.253 1.00 86.00 492 GLY A C 1
ATOM 3897 O O . GLY A 1 492 ? -4.683 -7.635 -27.175 1.00 86.00 492 GLY A O 1
ATOM 3898 N N . ARG A 1 493 ? -2.974 -8.290 -28.471 1.00 89.50 493 ARG A N 1
ATOM 3899 C CA . ARG A 1 493 ? -2.418 -9.244 -27.507 1.00 89.50 493 ARG A CA 1
ATOM 3900 C C . ARG A 1 493 ? -1.792 -8.536 -26.293 1.00 89.50 493 ARG A C 1
ATOM 3902 O O . ARG A 1 493 ? -0.901 -7.700 -26.475 1.00 89.50 493 ARG A O 1
ATOM 3909 N N . PRO A 1 494 ? -2.141 -8.944 -25.060 1.00 89.19 494 PRO A N 1
ATOM 3910 C CA . PRO A 1 494 ? -1.470 -8.444 -23.871 1.00 89.19 494 PRO A CA 1
ATOM 3911 C C . PRO A 1 494 ? 0.013 -8.836 -23.800 1.00 89.19 494 PRO A C 1
ATOM 3913 O O . PRO A 1 494 ? 0.414 -9.950 -24.162 1.00 89.19 494 PRO A O 1
ATOM 3916 N N . SER A 1 495 ? 0.843 -7.928 -23.295 1.00 84.81 495 SER A N 1
ATOM 3917 C CA . SER A 1 495 ? 2.226 -8.229 -22.919 1.00 84.81 495 SER A CA 1
ATOM 3918 C C . SER A 1 495 ? 2.668 -7.380 -21.732 1.00 84.81 495 SER A C 1
ATOM 3920 O O . SER A 1 495 ? 2.078 -6.348 -21.427 1.00 84.81 495 SER A O 1
ATOM 3922 N N . ARG A 1 496 ? 3.728 -7.811 -21.043 1.00 80.12 496 ARG A N 1
ATOM 3923 C CA . ARG A 1 496 ? 4.299 -7.033 -19.934 1.00 80.12 496 ARG A CA 1
ATOM 3924 C C . ARG A 1 496 ? 5.027 -5.786 -20.429 1.00 80.12 496 ARG A C 1
ATOM 3926 O O . ARG A 1 496 ? 4.903 -4.719 -19.845 1.00 80.12 496 ARG A O 1
ATOM 3933 N N . THR A 1 497 ? 5.798 -5.930 -21.504 1.00 77.31 497 THR A N 1
ATOM 3934 C CA . THR A 1 497 ? 6.538 -4.837 -22.139 1.00 77.31 497 THR A CA 1
ATOM 3935 C C . THR A 1 497 ? 6.331 -4.872 -23.647 1.00 77.31 497 THR A C 1
ATOM 3937 O O . THR A 1 497 ? 6.142 -5.935 -24.248 1.00 77.31 497 THR A O 1
ATOM 3940 N N . THR A 1 498 ? 6.427 -3.710 -24.290 1.00 81.00 498 THR A N 1
ATOM 3941 C CA . THR A 1 498 ? 6.319 -3.587 -25.754 1.00 81.00 498 THR A CA 1
ATOM 3942 C C . THR A 1 498 ? 7.448 -4.321 -26.487 1.00 81.00 498 THR A C 1
ATOM 3944 O O . THR A 1 498 ? 7.267 -4.766 -27.615 1.00 81.00 498 THR A O 1
ATOM 3947 N N . SER A 1 499 ? 8.591 -4.549 -25.828 1.00 83.19 499 SER A N 1
ATOM 3948 C CA . SER A 1 499 ? 9.705 -5.362 -26.344 1.00 83.19 499 SER A CA 1
ATOM 3949 C C . SER A 1 499 ? 9.382 -6.856 -26.500 1.00 83.19 499 SER A C 1
ATOM 3951 O O . SER A 1 499 ? 10.140 -7.588 -27.138 1.00 83.19 499 SER A O 1
ATOM 3953 N N . GLU A 1 500 ? 8.267 -7.326 -25.932 1.00 83.00 500 GLU A N 1
ATOM 3954 C CA . GLU A 1 500 ? 7.756 -8.687 -26.127 1.00 83.00 500 GLU A CA 1
ATOM 3955 C C . GLU A 1 500 ? 6.892 -8.822 -27.399 1.00 83.00 500 GLU A C 1
ATOM 3957 O O . GLU A 1 500 ? 6.491 -9.940 -27.736 1.00 83.00 500 GLU A O 1
ATOM 3962 N N . LEU A 1 501 ? 6.626 -7.721 -28.115 1.00 85.12 501 LEU A N 1
ATOM 3963 C CA . LEU A 1 501 ? 5.989 -7.725 -29.432 1.00 85.12 501 LEU A CA 1
ATOM 3964 C C . LEU A 1 501 ? 7.038 -7.839 -30.539 1.00 85.12 501 LEU A C 1
ATOM 3966 O O . LEU A 1 501 ? 8.084 -7.186 -30.507 1.00 85.12 501 LEU A O 1
ATOM 3970 N N . SER A 1 502 ? 6.753 -8.650 -31.556 1.00 84.44 502 SER A N 1
ATOM 3971 C CA . SER A 1 502 ? 7.630 -8.722 -32.728 1.00 84.44 502 SER A CA 1
ATOM 3972 C C . SER A 1 502 ? 7.364 -7.568 -33.703 1.00 84.44 502 SER A C 1
ATOM 3974 O O . SER A 1 502 ? 6.265 -7.017 -33.757 1.00 84.44 502 SER A O 1
ATOM 3976 N N . LYS A 1 503 ? 8.361 -7.212 -34.528 1.00 81.88 503 LYS A N 1
ATOM 3977 C CA . LYS A 1 503 ? 8.166 -6.244 -35.627 1.00 81.88 503 LYS A CA 1
ATOM 3978 C C . LYS A 1 503 ? 7.071 -6.689 -36.599 1.00 81.88 503 LYS A C 1
ATOM 3980 O O . LYS A 1 503 ? 6.323 -5.844 -37.073 1.00 81.88 503 LYS A O 1
ATOM 3985 N N . GLN A 1 504 ? 6.982 -7.994 -36.852 1.00 80.00 504 GLN A N 1
ATOM 3986 C CA . GLN A 1 504 ? 5.959 -8.589 -37.705 1.00 80.00 504 GLN A CA 1
ATOM 3987 C C . GLN A 1 504 ? 4.561 -8.413 -37.103 1.00 80.00 504 GLN A C 1
ATOM 3989 O O . GLN A 1 504 ? 3.680 -7.904 -37.776 1.00 80.00 504 GLN A O 1
ATOM 3994 N N . GLU A 1 505 ? 4.387 -8.732 -35.821 1.00 83.38 505 GLU A N 1
ATOM 3995 C CA . GLU A 1 505 ? 3.107 -8.586 -35.111 1.00 83.38 505 GLU A CA 1
ATOM 3996 C C . GLU A 1 505 ? 2.614 -7.129 -35.108 1.00 83.38 505 GLU A C 1
ATOM 3998 O O . GLU A 1 505 ? 1.439 -6.861 -35.342 1.00 83.38 505 GLU A O 1
ATOM 4003 N N . MET A 1 506 ? 3.522 -6.166 -34.915 1.00 87.69 506 MET A N 1
ATOM 4004 C CA . MET A 1 506 ? 3.186 -4.744 -35.032 1.00 87.69 506 MET A CA 1
ATOM 4005 C C . MET A 1 506 ? 2.805 -4.342 -36.467 1.00 87.69 506 MET A C 1
ATOM 4007 O O . MET A 1 506 ? 1.877 -3.558 -36.643 1.00 87.69 506 MET A O 1
ATOM 4011 N N . ALA A 1 507 ? 3.493 -4.873 -37.483 1.00 80.38 507 ALA A N 1
ATOM 4012 C CA . ALA A 1 507 ? 3.189 -4.598 -38.890 1.00 80.38 507 ALA A CA 1
ATOM 4013 C C . ALA A 1 507 ? 1.859 -5.229 -39.342 1.00 80.38 507 ALA A C 1
ATOM 4015 O O . ALA A 1 507 ? 1.138 -4.631 -40.132 1.00 80.38 507 ALA A O 1
ATOM 4016 N N . GLU A 1 508 ? 1.509 -6.406 -38.817 1.00 83.81 508 GLU A N 1
ATOM 4017 C CA . GLU A 1 508 ? 0.219 -7.074 -39.043 1.00 83.81 508 GLU A CA 1
ATOM 4018 C C . GLU A 1 508 ? -0.948 -6.312 -38.392 1.00 83.81 508 GLU A C 1
ATOM 4020 O O . GLU A 1 508 ? -2.066 -6.332 -38.906 1.00 83.81 508 GLU A O 1
ATOM 4025 N N . GLY A 1 509 ? -0.690 -5.583 -37.300 1.00 90.81 509 GLY A N 1
ATOM 4026 C CA . GLY A 1 509 ? -1.676 -4.717 -36.648 1.00 90.81 509 GLY A CA 1
ATOM 4027 C C . GLY A 1 509 ? -2.060 -3.473 -37.459 1.00 90.81 509 GLY A C 1
ATOM 4028 O O . GLY A 1 509 ? -3.194 -3.000 -37.369 1.00 90.81 509 GLY A O 1
ATOM 4029 N N . THR A 1 510 ? -1.156 -2.947 -38.292 1.00 93.94 510 THR A N 1
ATOM 4030 C CA . THR A 1 510 ? -1.399 -1.730 -39.086 1.00 93.94 510 THR A CA 1
ATOM 4031 C C . THR A 1 510 ? -2.576 -1.835 -40.065 1.00 93.94 510 THR A C 1
ATOM 4033 O O . THR A 1 510 ? -3.449 -0.970 -39.990 1.00 93.94 510 THR A O 1
ATOM 4036 N N . PRO A 1 511 ? -2.685 -2.848 -40.948 1.00 90.69 511 PRO A N 1
ATOM 4037 C CA . PRO A 1 511 ? -3.828 -2.952 -41.859 1.00 90.69 511 PRO A CA 1
ATOM 4038 C C . PRO A 1 511 ? -5.162 -3.132 -41.117 1.00 90.69 511 PRO A C 1
ATOM 4040 O O . PRO A 1 511 ? -6.190 -2.637 -41.572 1.00 90.69 511 PRO A O 1
ATOM 4043 N N . ILE A 1 512 ? -5.152 -3.780 -39.947 1.00 93.88 512 ILE A N 1
ATOM 4044 C CA . ILE A 1 512 ? -6.343 -3.922 -39.095 1.00 93.88 512 ILE A CA 1
ATOM 4045 C C . ILE A 1 512 ? -6.764 -2.556 -38.544 1.00 93.88 512 ILE A C 1
ATOM 4047 O O . ILE A 1 512 ? -7.949 -2.217 -38.554 1.00 93.88 512 ILE A O 1
ATOM 4051 N N . LEU A 1 513 ? -5.802 -1.757 -38.077 1.00 96.94 513 LEU A N 1
ATOM 4052 C CA . LEU A 1 513 ? -6.061 -0.400 -37.609 1.00 96.94 513 LEU A CA 1
ATOM 4053 C C . LEU A 1 513 ? -6.581 0.498 -38.742 1.00 96.94 513 LEU A C 1
ATOM 4055 O O . LEU A 1 513 ? -7.584 1.177 -38.549 1.00 96.94 513 LEU A O 1
ATOM 4059 N N . GLU A 1 514 ? -5.960 0.467 -39.925 1.00 95.44 514 GLU A N 1
ATOM 4060 C CA . GLU A 1 514 ? -6.427 1.188 -41.122 1.00 95.44 514 GLU A CA 1
ATOM 4061 C C . GLU A 1 514 ? -7.900 0.860 -41.432 1.00 95.44 514 GLU A C 1
ATOM 4063 O O . GLU A 1 514 ? -8.704 1.757 -41.689 1.00 95.44 514 GLU A O 1
ATOM 4068 N N . ASP A 1 515 ? -8.285 -0.416 -41.339 1.00 93.12 515 ASP A N 1
ATOM 4069 C CA . ASP A 1 515 ? -9.659 -0.866 -41.580 1.00 93.12 515 ASP A CA 1
ATOM 4070 C C . ASP A 1 515 ? -10.641 -0.386 -40.502 1.00 93.12 515 ASP A C 1
ATOM 4072 O O . ASP A 1 515 ? -11.743 0.058 -40.836 1.00 93.12 515 ASP A O 1
ATOM 4076 N N . LYS A 1 516 ? -10.244 -0.399 -39.222 1.00 95.06 516 LYS A N 1
ATOM 4077 C CA . LYS A 1 516 ? -11.049 0.178 -38.131 1.00 95.06 516 LYS A CA 1
ATOM 4078 C C . LYS A 1 516 ? -11.290 1.672 -38.356 1.00 95.06 516 LYS A C 1
ATOM 4080 O O . LYS A 1 516 ? -12.427 2.129 -38.265 1.00 95.06 516 LYS A O 1
ATOM 4085 N N . ILE A 1 517 ? -10.245 2.429 -38.682 1.00 97.12 517 ILE A N 1
ATOM 4086 C CA . ILE A 1 517 ? -10.341 3.883 -38.852 1.00 97.12 517 ILE A CA 1
ATOM 4087 C C . ILE A 1 517 ? -11.149 4.248 -40.099 1.00 97.12 517 ILE A C 1
ATOM 4089 O O . ILE A 1 517 ? -11.990 5.139 -40.022 1.00 97.12 517 ILE A O 1
ATOM 4093 N N . ARG A 1 518 ? -11.007 3.504 -41.203 1.00 93.38 518 ARG A N 1
ATOM 4094 C CA . ARG A 1 518 ? -11.877 3.664 -42.382 1.00 93.38 518 ARG A CA 1
ATOM 4095 C C . ARG A 1 518 ? -13.344 3.380 -42.062 1.00 93.38 518 ARG A C 1
ATOM 4097 O O . ARG A 1 518 ? -14.225 4.054 -42.580 1.00 93.38 518 ARG A O 1
ATOM 4104 N N . ARG A 1 519 ? -13.616 2.392 -41.202 1.00 93.00 519 ARG A N 1
ATOM 4105 C CA . ARG A 1 519 ? -14.982 2.015 -40.815 1.00 93.00 519 ARG A CA 1
ATOM 4106 C C . ARG A 1 519 ? -15.656 3.052 -39.918 1.00 93.00 519 ARG A C 1
ATOM 4108 O O . ARG A 1 519 ? -16.817 3.370 -40.145 1.00 93.00 519 ARG A O 1
ATOM 4115 N N . TYR A 1 520 ? -14.960 3.529 -38.886 1.00 94.06 520 TYR A N 1
ATOM 4116 C CA . TYR A 1 520 ? -15.547 4.409 -37.866 1.00 94.06 520 TYR A CA 1
ATOM 4117 C C . TYR A 1 520 ? -15.354 5.906 -38.145 1.00 94.06 520 TYR A C 1
ATOM 4119 O O . TYR A 1 520 ? -16.043 6.720 -37.534 1.00 94.06 520 TYR A O 1
ATOM 4127 N N . LYS A 1 521 ? -14.456 6.257 -39.075 1.00 94.50 521 LYS A N 1
ATOM 4128 C CA . LYS A 1 521 ? -14.207 7.616 -39.586 1.00 94.50 521 LYS A CA 1
ATOM 4129 C C . LYS A 1 521 ? -14.091 8.689 -38.486 1.00 94.50 521 LYS A C 1
ATOM 4131 O O . LYS A 1 521 ? -14.826 9.676 -38.529 1.00 94.50 521 LYS A O 1
ATOM 4136 N N . PRO A 1 522 ? -13.213 8.512 -37.475 1.00 96.81 522 PRO A N 1
ATOM 4137 C CA . PRO A 1 522 ? -12.959 9.569 -36.500 1.00 96.81 522 PRO A CA 1
ATOM 4138 C C . PRO A 1 522 ? -12.266 10.760 -37.171 1.00 96.81 522 PRO A C 1
ATOM 4140 O O . PRO A 1 522 ? -11.479 10.565 -38.089 1.00 96.81 522 PRO A O 1
ATOM 4143 N N . GLU A 1 523 ? -12.486 11.986 -36.699 1.00 96.50 523 GLU A N 1
ATOM 4144 C CA . GLU A 1 523 ? -11.832 13.160 -37.307 1.00 96.50 523 GLU A CA 1
ATOM 4145 C C . GLU A 1 523 ? -10.298 13.108 -37.176 1.00 96.50 523 GLU A C 1
ATOM 4147 O O . GLU A 1 523 ? -9.576 13.466 -38.111 1.00 96.50 523 GLU A O 1
ATOM 4152 N N . ALA A 1 524 ? -9.798 12.611 -36.041 1.00 98.38 524 ALA A N 1
ATOM 4153 C CA . ALA A 1 524 ? -8.376 12.425 -35.788 1.00 98.38 524 ALA A CA 1
ATOM 4154 C C . ALA A 1 524 ? -8.047 11.083 -35.116 1.00 98.38 524 ALA A C 1
ATOM 4156 O O . ALA A 1 524 ? -8.861 10.464 -34.425 1.00 98.38 524 ALA A O 1
ATOM 4157 N N . VAL A 1 525 ? -6.795 10.665 -35.288 1.00 98.75 525 VAL A N 1
ATOM 4158 C CA . VAL A 1 525 ? -6.167 9.542 -34.593 1.00 98.75 525 VAL A CA 1
ATOM 4159 C C . VAL A 1 525 ? -4.920 10.038 -33.875 1.00 98.75 525 VAL A C 1
ATOM 4161 O O . VAL A 1 525 ? -4.026 10.611 -34.494 1.00 98.75 525 VAL A O 1
ATOM 4164 N N . CYS A 1 526 ? -4.843 9.782 -32.572 1.00 98.75 526 CYS A N 1
ATOM 4165 C CA . CYS A 1 526 ? -3.683 10.084 -31.747 1.00 98.75 526 CYS A CA 1
ATOM 4166 C C . CYS A 1 526 ? -2.910 8.802 -31.423 1.00 98.75 526 CYS A C 1
ATOM 4168 O O . CYS A 1 526 ? -3.379 7.948 -30.668 1.00 98.75 526 CYS A O 1
ATOM 4170 N N . PHE A 1 527 ? -1.700 8.671 -31.963 1.00 98.62 527 PHE A N 1
ATOM 4171 C CA . PHE A 1 527 ? -0.771 7.616 -31.573 1.00 98.62 527 PHE A CA 1
ATOM 4172 C C . PHE A 1 527 ? -0.115 7.958 -30.239 1.00 98.62 527 PHE A C 1
ATOM 4174 O O . PHE A 1 527 ? 0.676 8.898 -30.149 1.00 98.62 527 PHE A O 1
ATOM 4181 N N . VAL A 1 528 ? -0.399 7.161 -29.209 1.00 97.62 528 VAL A N 1
ATOM 4182 C CA . VAL A 1 528 ? 0.090 7.355 -27.836 1.00 97.62 528 VAL A CA 1
ATOM 4183 C C . VAL A 1 528 ? 1.504 6.774 -27.685 1.00 97.62 528 VAL A C 1
ATOM 4185 O O . VAL A 1 528 ? 1.761 5.845 -26.918 1.00 97.62 528 VAL A O 1
ATOM 4188 N N . GLY A 1 529 ? 2.433 7.291 -28.491 1.00 94.69 529 GLY A N 1
ATOM 4189 C CA . GLY A 1 529 ? 3.843 6.918 -28.486 1.00 94.69 529 GLY A CA 1
ATOM 4190 C C . GLY A 1 529 ? 4.458 6.745 -29.876 1.00 94.69 529 GLY A C 1
ATOM 4191 O O . GLY A 1 529 ? 3.878 6.144 -30.781 1.00 94.69 529 GLY A O 1
ATOM 4192 N N . LYS A 1 530 ? 5.713 7.194 -30.006 1.00 94.19 530 LYS A N 1
ATOM 4193 C CA . LYS A 1 530 ? 6.524 7.141 -31.237 1.00 94.19 530 LYS A CA 1
ATOM 4194 C C . LYS A 1 530 ? 6.611 5.752 -31.879 1.00 94.19 530 LYS A C 1
ATOM 4196 O O . LYS A 1 530 ? 6.499 5.644 -33.094 1.00 94.19 530 LYS A O 1
ATOM 4201 N N . GLY A 1 531 ? 6.779 4.694 -31.084 1.00 92.50 531 GLY A N 1
ATOM 4202 C CA . GLY A 1 531 ? 6.960 3.333 -31.609 1.00 92.50 531 GLY A CA 1
ATOM 4203 C C . GLY A 1 531 ? 5.757 2.803 -32.401 1.00 92.50 531 GLY A C 1
ATOM 4204 O O . GLY A 1 531 ? 5.921 1.976 -33.295 1.00 92.50 531 GLY A O 1
ATOM 4205 N N . ILE A 1 532 ? 4.556 3.315 -32.116 1.00 95.69 532 ILE A N 1
ATOM 4206 C CA . ILE A 1 532 ? 3.333 2.959 -32.843 1.00 95.69 532 ILE A CA 1
ATOM 4207 C C . ILE A 1 532 ? 3.368 3.590 -34.236 1.00 95.69 532 ILE A C 1
ATOM 4209 O O . ILE A 1 532 ? 3.119 2.915 -35.233 1.00 95.69 532 ILE A O 1
ATOM 4213 N N . TRP A 1 533 ? 3.764 4.862 -34.308 1.00 96.44 533 TRP A N 1
ATOM 4214 C CA . TRP A 1 533 ? 3.952 5.563 -35.573 1.00 96.44 533 TRP A CA 1
ATOM 4215 C C . TRP A 1 533 ? 5.042 4.918 -36.431 1.00 96.44 533 TRP A C 1
ATOM 4217 O O . TRP A 1 533 ? 4.836 4.690 -37.617 1.00 96.44 533 TRP A O 1
ATOM 4227 N N . GLU A 1 534 ? 6.167 4.523 -35.831 1.00 94.19 534 GLU A N 1
ATOM 4228 C CA . GLU A 1 534 ? 7.229 3.790 -36.532 1.00 94.19 534 GLU A CA 1
ATOM 4229 C C . GLU A 1 534 ? 6.740 2.445 -37.094 1.00 94.19 534 GLU A C 1
ATOM 4231 O O . GLU A 1 534 ? 7.150 2.041 -38.181 1.00 94.19 534 GLU A O 1
ATOM 4236 N N . ALA A 1 535 ? 5.844 1.744 -36.391 1.00 94.19 535 ALA A N 1
ATOM 4237 C CA . ALA A 1 535 ? 5.244 0.515 -36.905 1.00 94.19 535 ALA A CA 1
ATOM 4238 C C . ALA A 1 535 ? 4.380 0.770 -38.150 1.00 94.19 535 ALA A C 1
ATOM 4240 O O . ALA A 1 535 ? 4.554 0.074 -39.151 1.00 94.19 535 ALA A O 1
ATOM 4241 N N . VAL A 1 536 ? 3.523 1.797 -38.111 1.00 95.44 536 VAL A N 1
ATOM 4242 C CA . VAL A 1 536 ? 2.705 2.213 -39.262 1.00 95.44 536 VAL A CA 1
ATOM 4243 C C . VAL A 1 536 ? 3.588 2.652 -40.430 1.00 95.44 536 VAL A C 1
ATOM 4245 O O . VAL A 1 536 ? 3.386 2.212 -41.561 1.00 95.44 536 VAL A O 1
ATOM 4248 N N . TRP A 1 537 ? 4.617 3.453 -40.153 1.00 94.94 537 TRP A N 1
ATOM 4249 C CA . TRP A 1 537 ? 5.565 3.935 -41.153 1.00 94.94 537 TRP A CA 1
ATOM 4250 C C . TRP A 1 537 ? 6.293 2.784 -41.852 1.00 94.94 537 TRP A C 1
ATOM 4252 O O . TRP A 1 537 ? 6.366 2.745 -43.078 1.00 94.94 537 TRP A O 1
ATOM 4262 N N . ARG A 1 538 ? 6.770 1.789 -41.094 1.00 93.12 538 ARG A N 1
ATOM 4263 C CA . ARG A 1 538 ? 7.393 0.587 -41.667 1.00 93.12 538 ARG A CA 1
ATOM 4264 C C . ARG A 1 538 ? 6.451 -0.206 -42.550 1.00 93.12 538 ARG A C 1
ATOM 4266 O O . ARG A 1 538 ? 6.897 -0.726 -43.566 1.00 93.12 538 ARG A O 1
ATOM 4273 N N . TRP A 1 539 ? 5.185 -0.326 -42.167 1.00 93.81 539 TRP A N 1
ATOM 4274 C CA . TRP A 1 539 ? 4.208 -1.030 -42.988 1.00 93.81 539 TRP A CA 1
ATOM 4275 C C . TRP A 1 539 ? 3.954 -0.297 -44.315 1.00 93.81 539 TRP A C 1
ATOM 4277 O O . TRP A 1 539 ? 3.911 -0.941 -45.359 1.00 93.81 539 TRP A O 1
ATOM 4287 N N . ARG A 1 540 ? 3.879 1.043 -44.298 1.00 92.19 540 ARG A N 1
ATOM 4288 C CA . ARG A 1 540 ? 3.677 1.865 -45.507 1.00 92.19 540 ARG A CA 1
ATOM 4289 C C . ARG A 1 540 ? 4.904 1.927 -46.419 1.00 92.19 540 ARG A C 1
ATOM 4291 O O . ARG A 1 540 ? 4.771 1.839 -47.635 1.00 92.19 540 ARG A O 1
ATOM 4298 N N . TYR A 1 541 ? 6.089 2.095 -45.835 1.00 93.88 541 TYR A N 1
ATOM 4299 C CA . TYR A 1 541 ? 7.303 2.484 -46.561 1.00 93.88 541 TYR A CA 1
ATOM 4300 C C . TYR A 1 541 ? 8.423 1.433 -46.530 1.00 93.88 541 TYR A C 1
ATOM 4302 O O . TYR A 1 541 ? 9.475 1.637 -47.131 1.00 93.88 541 TYR A O 1
ATOM 4310 N N . GLY A 1 542 ? 8.244 0.323 -45.810 1.00 93.25 542 GLY A N 1
ATOM 4311 C CA . GLY A 1 542 ? 9.225 -0.765 -45.712 1.00 93.25 542 GLY A CA 1
ATOM 4312 C C . GLY A 1 542 ? 10.481 -0.448 -44.886 1.00 93.25 542 GLY A C 1
ATOM 4313 O O . GLY A 1 542 ? 11.400 -1.264 -44.838 1.00 93.25 542 GLY A O 1
ATOM 4314 N N . ARG A 1 543 ? 10.549 0.717 -44.228 1.00 93.31 543 ARG A N 1
ATOM 4315 C CA . ARG A 1 543 ? 11.702 1.190 -43.434 1.00 93.31 543 ARG A CA 1
ATOM 4316 C C . ARG A 1 543 ? 11.256 2.024 -42.237 1.00 93.31 543 ARG A C 1
ATOM 4318 O O . ARG A 1 543 ? 10.101 2.415 -42.182 1.00 93.31 543 ARG A O 1
ATOM 4325 N N . ASP A 1 544 ? 12.150 2.304 -41.291 1.00 90.56 544 ASP A N 1
ATOM 4326 C CA . ASP A 1 544 ? 11.884 3.274 -40.217 1.00 90.56 544 ASP A CA 1
ATOM 4327 C C . ASP A 1 544 ? 11.963 4.728 -40.772 1.00 90.56 544 ASP A C 1
ATOM 4329 O O . ASP A 1 544 ? 12.661 4.964 -41.772 1.00 90.56 544 ASP A O 1
ATOM 4333 N N . PRO A 1 545 ? 11.250 5.705 -40.173 1.00 93.25 545 PRO A N 1
ATOM 4334 C CA . PRO A 1 545 ? 11.346 7.114 -40.567 1.00 93.25 545 PRO A CA 1
ATOM 4335 C C . PRO A 1 545 ? 12.728 7.692 -40.235 1.00 93.25 545 PRO A C 1
ATOM 4337 O O . PRO A 1 545 ? 13.335 7.331 -39.221 1.00 93.25 545 PRO A O 1
ATOM 4340 N N . THR A 1 546 ? 13.227 8.616 -41.060 1.00 94.69 546 THR A N 1
ATOM 4341 C CA . THR A 1 546 ? 14.429 9.390 -40.716 1.00 94.69 546 THR A CA 1
ATOM 4342 C C . THR A 1 546 ? 14.125 10.422 -39.624 1.00 94.69 546 THR A C 1
ATOM 4344 O O . THR A 1 546 ? 12.976 10.630 -39.227 1.00 94.69 546 THR A O 1
ATOM 4347 N N . LYS A 1 547 ? 15.165 11.088 -39.104 1.00 89.62 547 LYS A N 1
ATOM 4348 C CA . LYS A 1 547 ? 14.989 12.139 -38.088 1.00 89.62 547 LYS A CA 1
ATOM 4349 C C . LYS A 1 547 ? 14.218 13.342 -38.629 1.00 89.62 547 LYS A C 1
ATOM 4351 O O . LYS A 1 547 ? 13.521 13.992 -37.867 1.00 89.62 547 LYS A O 1
ATOM 4356 N N . GLU A 1 548 ? 14.354 13.619 -39.919 1.00 91.06 548 GLU A N 1
ATOM 4357 C CA . GLU A 1 548 ? 13.704 14.726 -40.620 1.00 91.06 548 GLU A CA 1
ATOM 4358 C C . GLU A 1 548 ? 12.242 14.401 -40.960 1.00 91.06 548 GLU A C 1
ATOM 4360 O O . GLU A 1 548 ? 11.410 15.298 -41.042 1.00 91.06 548 GLU A O 1
ATOM 4365 N N . GLU A 1 549 ? 11.924 13.115 -41.126 1.00 93.06 549 GLU A N 1
ATOM 4366 C CA . GLU A 1 549 ? 10.569 12.623 -41.402 1.00 93.06 549 GLU A CA 1
ATOM 4367 C C . GLU A 1 549 ? 9.731 12.445 -40.129 1.00 93.06 549 GLU A C 1
ATOM 4369 O O . GLU A 1 549 ? 8.503 12.425 -40.189 1.00 93.06 549 GLU A O 1
ATOM 4374 N N . PHE A 1 550 ? 10.378 12.314 -38.967 1.00 95.06 550 PHE A N 1
ATOM 4375 C CA . PHE A 1 550 ? 9.695 12.161 -37.691 1.00 95.06 550 PHE A CA 1
ATOM 4376 C C . PHE A 1 550 ? 9.562 13.484 -36.933 1.00 95.06 550 PHE A C 1
ATOM 4378 O O . PHE A 1 550 ? 10.552 14.133 -36.599 1.00 95.06 550 PHE A O 1
ATOM 4385 N N . LYS A 1 551 ? 8.337 13.798 -36.508 1.00 95.50 551 LYS A N 1
ATOM 4386 C CA . LYS A 1 551 ? 8.068 14.810 -35.481 1.00 95.50 551 LYS A CA 1
ATOM 4387 C C . LYS A 1 551 ? 6.908 14.389 -34.584 1.00 95.50 551 LYS A C 1
ATOM 4389 O O . LYS A 1 551 ? 5.990 13.703 -35.031 1.00 95.50 551 LYS A O 1
ATOM 4394 N N . TYR A 1 552 ? 6.928 14.845 -33.334 1.00 97.12 552 TYR A N 1
ATOM 4395 C CA . TYR A 1 552 ? 5.734 14.830 -32.488 1.00 97.12 552 TYR A CA 1
ATOM 4396 C C . TYR A 1 552 ? 4.717 15.869 -32.985 1.00 97.12 552 TYR A C 1
ATOM 4398 O O . TYR A 1 552 ? 5.087 16.861 -33.615 1.00 97.12 552 TYR A O 1
ATOM 4406 N N . GLY A 1 553 ? 3.439 15.640 -32.693 1.00 97.81 553 GLY A N 1
ATOM 4407 C CA . GLY A 1 553 ? 2.341 16.506 -33.109 1.00 97.81 553 GLY A CA 1
ATOM 4408 C C . GLY A 1 553 ? 1.645 16.054 -34.396 1.00 97.81 553 GLY A C 1
ATOM 4409 O O . GLY A 1 553 ? 1.667 14.874 -34.754 1.00 97.81 553 GLY A O 1
ATOM 4410 N N . TRP A 1 554 ? 1.011 17.004 -35.085 1.00 98.25 554 TRP A N 1
ATOM 4411 C CA . TRP A 1 554 ? 0.263 16.775 -36.325 1.00 98.25 554 TRP A CA 1
ATOM 4412 C C . TRP A 1 554 ? 1.169 16.375 -37.494 1.00 98.25 554 TRP A C 1
ATOM 4414 O O . TRP A 1 554 ? 2.143 17.070 -37.808 1.00 98.25 554 TRP A O 1
ATOM 4424 N N . GLN A 1 555 ? 0.825 15.270 -38.152 1.00 97.69 555 GLN A N 1
ATOM 4425 C CA . GLN A 1 555 ? 1.494 14.775 -39.356 1.00 97.69 555 GLN A CA 1
ATOM 4426 C C . GLN A 1 555 ? 0.890 15.405 -40.623 1.00 97.69 555 GLN A C 1
ATOM 4428 O O . GLN A 1 555 ? -0.138 16.075 -40.564 1.00 97.69 555 GLN A O 1
ATOM 4433 N N . ALA A 1 556 ? 1.554 15.233 -41.769 1.00 95.12 556 ALA A N 1
ATOM 4434 C CA . ALA A 1 556 ? 1.054 15.741 -43.049 1.00 95.12 556 ALA A CA 1
ATOM 4435 C C . ALA A 1 556 ? -0.240 15.021 -43.479 1.00 95.12 556 ALA A C 1
ATOM 4437 O O . ALA A 1 556 ? -0.418 13.847 -43.180 1.00 95.12 556 ALA A O 1
ATOM 4438 N N . GLU A 1 557 ? -1.115 15.674 -44.250 1.00 94.00 557 GLU A N 1
ATOM 4439 C CA . GLU A 1 557 ? -2.382 15.076 -44.727 1.00 94.00 557 GLU A CA 1
ATOM 4440 C C . GL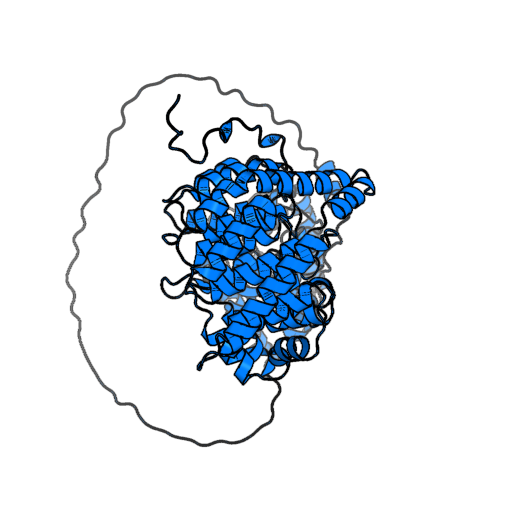U A 1 557 ? -2.175 13.835 -45.619 1.00 94.00 557 GLU A C 1
ATOM 4442 O O . GLU A 1 557 ? -3.005 12.918 -45.688 1.00 94.00 557 GLU A O 1
ATOM 4447 N N . THR A 1 558 ? -1.020 13.751 -46.285 1.00 93.31 558 THR A N 1
ATOM 4448 C CA . THR A 1 558 ? -0.594 12.550 -47.017 1.00 93.31 558 THR A CA 1
ATOM 4449 C C . THR A 1 558 ? -0.515 11.327 -46.105 1.00 93.31 558 THR A C 1
ATOM 4451 O O . THR A 1 558 ? -0.738 10.213 -46.575 1.00 93.31 558 THR A O 1
ATOM 4454 N N . GLU A 1 559 ? -0.339 11.537 -44.802 1.00 95.62 559 GLU A N 1
ATOM 4455 C CA . GLU A 1 559 ? -0.243 10.504 -43.781 1.00 95.62 559 GLU A CA 1
ATOM 4456 C C . GLU A 1 559 ? -1.561 10.148 -43.086 1.00 95.62 559 GLU A C 1
ATOM 4458 O O . GLU A 1 559 ? -1.550 9.258 -42.230 1.00 95.62 559 GLU A O 1
ATOM 4463 N N . ASN A 1 560 ? -2.689 10.769 -43.455 1.00 97.00 560 ASN A N 1
ATOM 4464 C CA . ASN A 1 560 ? -3.989 10.455 -42.857 1.00 97.00 560 ASN A CA 1
ATOM 4465 C C . ASN A 1 560 ? -4.290 8.944 -42.867 1.00 97.00 560 ASN A C 1
ATOM 4467 O O . ASN A 1 560 ? -3.892 8.208 -43.777 1.00 97.00 560 ASN A O 1
ATOM 4471 N N . LEU A 1 561 ? -4.985 8.479 -41.832 1.00 96.25 561 LEU A N 1
ATOM 4472 C CA . LEU A 1 561 ? -5.217 7.060 -41.560 1.00 96.25 561 LEU A CA 1
ATOM 4473 C C . LEU A 1 561 ? -6.630 6.637 -41.989 1.00 96.25 561 LEU A C 1
ATOM 4475 O O . LEU A 1 561 ? -7.587 7.389 -41.834 1.00 96.25 561 LEU A O 1
ATOM 4479 N N . GLY A 1 562 ? -6.787 5.428 -42.515 1.00 94.44 562 GLY A N 1
ATOM 4480 C CA . GLY A 1 562 ? -8.072 4.882 -42.950 1.00 94.44 562 GLY A CA 1
ATOM 4481 C C . GLY A 1 562 ? -8.554 5.414 -44.301 1.00 94.44 562 GLY A C 1
ATOM 4482 O O . GLY A 1 562 ? -9.760 5.508 -44.513 1.00 94.44 562 GLY A O 1
ATOM 4483 N N . LYS A 1 563 ? -7.641 5.773 -45.213 1.00 90.94 563 LYS A N 1
ATOM 4484 C CA . LYS A 1 563 ? -7.972 6.199 -46.590 1.00 90.94 563 LYS A CA 1
ATOM 4485 C C . LYS A 1 563 ? -8.631 5.072 -47.386 1.00 90.94 563 LYS A C 1
ATOM 4487 O O . LYS A 1 563 ? -8.393 3.895 -47.093 1.00 90.94 563 LYS A O 1
ATOM 4492 N N . SER A 1 564 ? -9.419 5.423 -48.403 1.00 84.94 564 SER A N 1
ATOM 4493 C CA . SER A 1 564 ? -9.975 4.453 -49.360 1.00 84.94 564 SER A CA 1
ATOM 4494 C C . SER A 1 564 ? -8.859 3.595 -49.981 1.00 84.94 564 SER A C 1
ATOM 4496 O O . SER A 1 564 ? -7.788 4.109 -50.310 1.00 84.94 564 SER A O 1
ATOM 4498 N N . LYS A 1 565 ? -9.077 2.274 -50.078 1.00 74.06 565 LYS A N 1
ATOM 4499 C CA . LYS A 1 565 ? -8.045 1.300 -50.503 1.00 74.06 565 LYS A CA 1
ATOM 4500 C C . LYS A 1 565 ? -7.747 1.350 -52.003 1.00 74.06 565 LYS A C 1
ATOM 4502 O O . LYS A 1 565 ? -6.652 0.982 -52.412 1.00 74.06 565 LYS A O 1
ATOM 4507 N N . ASP A 1 566 ? -8.715 1.769 -52.803 1.00 79.00 566 ASP A N 1
ATOM 4508 C CA . ASP A 1 566 ? -8.707 1.718 -54.269 1.00 79.00 566 ASP A CA 1
ATOM 4509 C C . ASP A 1 566 ? -8.869 3.108 -54.909 1.00 79.00 566 ASP A C 1
ATOM 4511 O O . ASP A 1 566 ? -8.998 3.225 -56.125 1.00 79.00 566 ASP A O 1
ATOM 4515 N N . GLY A 1 567 ? -8.843 4.168 -54.092 1.00 71.62 567 GLY A N 1
ATOM 4516 C CA . GLY A 1 567 ? -9.035 5.544 -54.545 1.00 71.62 567 GLY A CA 1
ATOM 4517 C C . GLY A 1 567 ? -10.489 5.888 -54.872 1.00 71.62 567 GLY A C 1
ATOM 4518 O O . GLY A 1 567 ? -10.739 6.975 -55.386 1.00 71.62 567 GLY A O 1
ATOM 4519 N N . THR A 1 568 ? -11.445 5.000 -54.571 1.00 80.06 568 THR A N 1
ATOM 4520 C CA . THR A 1 568 ? -12.871 5.322 -54.676 1.00 80.06 568 THR A CA 1
ATOM 4521 C C . THR A 1 568 ? -13.248 6.404 -53.669 1.00 80.06 568 THR A C 1
ATOM 4523 O O . THR A 1 568 ? -12.775 6.402 -52.528 1.00 80.06 568 THR A O 1
ATOM 4526 N N . GLU A 1 569 ? -14.094 7.344 -54.095 1.00 84.81 569 GLU A N 1
ATOM 4527 C CA . GLU A 1 569 ? -14.634 8.361 -53.198 1.00 84.81 569 GLU A CA 1
ATOM 4528 C C . GLU A 1 569 ? -15.532 7.696 -52.157 1.00 84.81 569 GLU A C 1
ATOM 4530 O O . GLU A 1 569 ? -16.617 7.195 -52.449 1.00 84.81 569 GLU A O 1
ATOM 4535 N N . GLU A 1 570 ? -15.065 7.703 -50.916 1.00 85.44 570 GLU A N 1
ATOM 4536 C CA . GLU A 1 570 ? -15.903 7.426 -49.766 1.00 85.44 570 GLU A CA 1
ATOM 4537 C C . GLU A 1 570 ? -16.367 8.736 -49.145 1.00 85.44 570 GLU A C 1
ATOM 4539 O O . GLU A 1 570 ? -15.662 9.738 -49.223 1.00 85.44 570 GLU A O 1
ATOM 4544 N N . TYR A 1 571 ? -17.509 8.718 -48.460 1.00 84.56 571 TYR A N 1
ATOM 4545 C CA . TYR A 1 571 ? -18.026 9.892 -47.761 1.00 84.56 571 TYR A CA 1
ATOM 4546 C C . TYR A 1 571 ? -18.037 9.673 -46.245 1.00 84.56 571 TYR A C 1
ATOM 4548 O O . TYR A 1 571 ? -18.200 8.543 -45.773 1.00 84.56 571 TYR A O 1
ATOM 4556 N N . ASP A 1 572 ? -17.801 10.730 -45.475 1.00 80.19 572 ASP A N 1
ATOM 4557 C CA . ASP A 1 572 ? -17.965 10.732 -44.023 1.00 80.19 572 ASP A CA 1
ATOM 4558 C C . ASP A 1 572 ? -19.447 10.829 -43.618 1.00 80.19 572 ASP A C 1
ATOM 4560 O O . ASP A 1 572 ? -20.347 10.882 -44.460 1.00 80.19 572 ASP A O 1
ATOM 4564 N N . ALA A 1 573 ? -19.721 10.834 -42.312 1.00 71.69 573 ALA A N 1
ATOM 4565 C CA . ALA A 1 573 ? -21.085 10.919 -41.788 1.00 71.69 573 ALA A CA 1
ATOM 4566 C C . ALA A 1 573 ? -21.806 12.236 -42.146 1.00 71.69 573 ALA A C 1
ATOM 4568 O O . ALA A 1 573 ? -23.023 12.323 -42.002 1.00 71.69 573 ALA A O 1
ATOM 4569 N N . GLN A 1 574 ? -21.072 13.246 -42.618 1.00 70.88 574 GLN A N 1
ATOM 4570 C CA . GLN A 1 574 ? -21.579 14.542 -43.062 1.00 70.88 574 GLN A CA 1
ATOM 4571 C C . GLN A 1 574 ? -21.667 14.633 -44.598 1.00 70.88 574 GLN A C 1
ATOM 4573 O O . GLN A 1 574 ? -21.971 15.700 -45.130 1.00 70.88 574 GLN A O 1
ATOM 4578 N N . GLY A 1 575 ? -21.411 13.537 -45.323 1.00 78.81 575 GLY A N 1
ATOM 4579 C CA . GLY A 1 575 ? -21.473 13.492 -46.785 1.00 78.81 575 GLY A CA 1
ATOM 4580 C C . GLY A 1 575 ? -20.281 14.148 -47.488 1.00 78.81 575 GLY A C 1
ATOM 4581 O O . GLY A 1 575 ? -20.351 14.399 -48.689 1.00 78.81 575 GLY A O 1
ATOM 4582 N N . ARG A 1 576 ? -19.186 14.441 -46.775 1.00 83.19 576 ARG A N 1
ATOM 4583 C CA . ARG A 1 576 ? -17.955 15.004 -47.355 1.00 83.19 576 ARG A CA 1
ATOM 4584 C C . ARG A 1 576 ? -17.028 13.883 -47.796 1.00 83.19 576 ARG A C 1
ATOM 4586 O O . ARG A 1 576 ? -16.996 12.836 -47.158 1.00 83.19 576 ARG A O 1
ATOM 4593 N N . VAL A 1 577 ? -16.243 14.114 -48.846 1.00 88.00 577 VAL A N 1
ATOM 4594 C CA . VAL A 1 577 ? -15.244 13.139 -49.308 1.00 88.00 577 VAL A CA 1
ATOM 4595 C C . VAL A 1 577 ? -14.262 12.828 -48.174 1.00 88.00 577 VAL A C 1
ATOM 4597 O O . VAL A 1 577 ? -13.635 13.718 -47.601 1.00 88.00 577 VAL A O 1
ATOM 4600 N N . TRP A 1 578 ? -14.144 11.548 -47.843 1.00 91.00 578 TRP A N 1
ATOM 4601 C CA . TRP A 1 578 ? -13.320 11.020 -46.770 1.00 91.00 578 TRP A CA 1
ATOM 4602 C C . TRP A 1 578 ? -11.872 10.851 -47.235 1.00 91.00 578 TRP A C 1
ATOM 4604 O O . TRP A 1 578 ? -11.540 9.945 -47.999 1.00 91.00 578 TRP A O 1
ATOM 4614 N N . SER A 1 579 ? -10.985 11.704 -46.726 1.00 91.25 579 SER A N 1
ATOM 4615 C CA . SER A 1 579 ? -9.546 11.687 -47.022 1.00 91.25 579 SER A CA 1
ATOM 4616 C C . SER A 1 579 ? -8.703 10.971 -45.954 1.00 91.25 579 SER A C 1
ATOM 4618 O O . SER A 1 579 ? -7.471 11.045 -45.978 1.00 91.25 579 SER A O 1
ATOM 4620 N N . GLY A 1 580 ? -9.351 10.248 -45.034 1.00 95.12 580 GLY A N 1
ATOM 4621 C CA . GLY A 1 580 ? -8.726 9.637 -43.860 1.00 95.12 580 GLY A CA 1
ATOM 4622 C C . GLY A 1 580 ? -8.708 10.564 -42.638 1.00 95.12 580 GLY A C 1
ATOM 4623 O O . GLY A 1 580 ? -8.813 11.782 -42.759 1.00 95.12 580 GLY A O 1
ATOM 4624 N N . ALA A 1 581 ? -8.525 9.974 -41.459 1.00 97.50 581 ALA A N 1
ATOM 4625 C CA . ALA A 1 581 ? -8.411 10.682 -40.190 1.00 97.50 581 ALA A CA 1
ATOM 4626 C C . ALA A 1 581 ? -7.061 11.403 -40.085 1.00 97.50 581 ALA A C 1
ATOM 4628 O O . ALA A 1 581 ? -6.021 10.817 -40.407 1.00 97.50 581 ALA A O 1
ATOM 4629 N N . ALA A 1 582 ? -7.065 12.638 -39.578 1.00 98.19 582 ALA A N 1
ATOM 4630 C CA . ALA A 1 582 ? -5.840 13.386 -39.316 1.00 98.19 582 ALA A CA 1
ATOM 4631 C C . ALA A 1 582 ? -4.983 12.669 -38.262 1.00 98.19 582 ALA A C 1
ATOM 4633 O O . ALA A 1 582 ? -5.497 12.223 -37.236 1.00 98.19 582 ALA A O 1
ATOM 4634 N N . VAL A 1 583 ? -3.673 12.554 -38.491 1.00 98.69 583 VAL A N 1
ATOM 4635 C CA . VAL A 1 583 ? -2.778 11.827 -37.577 1.00 98.69 583 VAL A CA 1
ATOM 4636 C C . VAL A 1 583 ? -2.030 12.787 -36.660 1.00 98.69 583 VAL A C 1
ATOM 4638 O O . VAL A 1 583 ? -1.323 13.689 -37.112 1.00 98.69 583 VAL A O 1
ATOM 4641 N N . PHE A 1 584 ? -2.123 12.529 -35.359 1.00 98.69 584 PHE A N 1
ATOM 4642 C CA . PHE A 1 584 ? -1.316 13.149 -34.318 1.00 98.69 584 PHE A CA 1
ATOM 4643 C C . PHE A 1 584 ? -0.408 12.098 -33.671 1.00 98.69 584 PHE A C 1
ATOM 4645 O O . PHE A 1 584 ? -0.859 11.006 -33.329 1.00 98.69 584 PHE A O 1
ATOM 4652 N N . VAL A 1 585 ? 0.871 12.414 -33.465 1.00 98.50 585 VAL A N 1
ATOM 4653 C CA . VAL A 1 585 ? 1.811 11.533 -32.753 1.00 98.50 585 VAL A CA 1
ATOM 4654 C C . VAL A 1 585 ? 2.180 12.160 -31.418 1.00 98.50 585 VAL A C 1
ATOM 4656 O O . VAL A 1 585 ? 2.875 13.175 -31.363 1.00 98.50 585 VAL A O 1
ATOM 4659 N N . ALA A 1 586 ? 1.730 11.531 -30.339 1.00 97.25 586 ALA A N 1
ATOM 4660 C CA . ALA A 1 586 ? 2.022 11.930 -28.975 1.00 97.25 586 ALA A CA 1
ATOM 4661 C C . ALA A 1 586 ? 3.212 11.152 -28.392 1.00 97.25 586 ALA A C 1
ATOM 4663 O O . ALA A 1 586 ? 3.766 10.214 -28.980 1.00 97.25 586 ALA A O 1
ATOM 4664 N N . THR A 1 587 ? 3.613 11.556 -27.193 1.00 93.75 587 THR A N 1
ATOM 4665 C CA . THR A 1 587 ? 4.593 10.836 -26.380 1.00 93.75 587 THR A CA 1
ATOM 4666 C C . THR A 1 587 ? 3.996 9.552 -25.805 1.00 93.75 587 THR A C 1
ATOM 4668 O O . THR A 1 587 ? 2.780 9.410 -25.678 1.00 93.75 587 THR A O 1
ATOM 4671 N N . SER A 1 588 ? 4.861 8.600 -25.437 1.00 90.62 588 SER A N 1
ATOM 4672 C CA . SER A 1 588 ? 4.412 7.446 -24.652 1.00 90.62 588 SER A CA 1
ATOM 4673 C C . SER A 1 588 ? 3.953 7.916 -23.274 1.00 90.62 588 SER A C 1
ATOM 4675 O O . SER A 1 588 ? 4.655 8.675 -22.599 1.00 90.62 588 SER A O 1
ATOM 4677 N N . THR A 1 589 ? 2.797 7.423 -22.846 1.00 92.44 589 THR A N 1
ATOM 4678 C CA . THR A 1 589 ? 2.225 7.721 -21.530 1.00 92.44 589 THR A CA 1
ATOM 4679 C C . THR A 1 589 ? 2.649 6.717 -20.463 1.00 92.44 589 THR A C 1
ATOM 4681 O O . THR A 1 589 ? 2.342 6.914 -19.295 1.00 92.44 589 THR A O 1
ATOM 4684 N N . SER A 1 590 ? 3.374 5.653 -20.823 1.00 86.25 590 SER A N 1
ATOM 4685 C CA . SER A 1 590 ? 3.886 4.684 -19.849 1.00 86.25 590 SER A CA 1
ATOM 4686 C C . SER A 1 590 ? 4.919 5.330 -18.921 1.00 86.25 590 SER A C 1
ATOM 4688 O O . SER A 1 590 ? 5.854 5.975 -19.400 1.00 86.25 590 SER A O 1
ATOM 4690 N N . GLY A 1 591 ? 4.808 5.086 -17.614 1.00 75.88 591 GLY A N 1
ATOM 4691 C CA . GLY A 1 591 ? 5.812 5.489 -16.625 1.00 75.88 591 GLY A CA 1
ATOM 4692 C C . GLY A 1 591 ? 7.180 4.831 -16.831 1.00 75.88 591 GLY A C 1
ATOM 4693 O O . GLY A 1 591 ? 8.189 5.360 -16.387 1.00 75.88 591 GLY A O 1
ATOM 4694 N N . LEU A 1 592 ? 7.249 3.731 -17.593 1.00 71.12 592 LEU A N 1
ATOM 4695 C CA . LEU A 1 592 ? 8.512 3.089 -17.982 1.00 71.12 592 LEU A CA 1
ATOM 4696 C C . LEU A 1 592 ? 9.253 3.853 -19.098 1.00 71.12 592 LEU A C 1
ATOM 4698 O O . LEU A 1 592 ? 10.401 3.539 -19.412 1.00 71.12 592 LEU A O 1
ATOM 4702 N N . ALA A 1 593 ? 8.608 4.838 -19.733 1.00 71.69 593 ALA A N 1
ATOM 4703 C CA . ALA A 1 593 ? 9.206 5.666 -20.774 1.00 71.69 593 ALA A CA 1
ATOM 4704 C C . ALA A 1 593 ? 9.764 6.972 -20.178 1.00 71.69 593 ALA A C 1
ATOM 4706 O O . ALA A 1 593 ? 9.060 7.984 -20.086 1.00 71.69 593 ALA A O 1
ATOM 4707 N N . ALA A 1 594 ? 11.051 6.940 -19.817 1.00 64.69 594 ALA A N 1
ATOM 4708 C CA . ALA A 1 594 ? 11.780 8.036 -19.167 1.00 64.69 594 ALA A CA 1
ATOM 4709 C C . ALA A 1 594 ? 12.449 9.037 -20.136 1.00 64.69 594 ALA A C 1
ATOM 4711 O O . ALA A 1 594 ? 13.237 9.876 -19.719 1.00 64.69 594 ALA A O 1
ATOM 4712 N N . SER A 1 595 ? 12.184 8.957 -21.445 1.00 73.44 595 SER A N 1
ATOM 4713 C CA . SER A 1 595 ? 12.918 9.753 -22.444 1.00 73.44 595 SER A CA 1
ATOM 4714 C C . SER A 1 595 ? 12.542 11.238 -22.496 1.00 73.44 595 SER A C 1
ATOM 4716 O O . SER A 1 595 ? 13.242 12.000 -23.152 1.00 73.44 595 SER A O 1
ATOM 4718 N N . LEU A 1 596 ? 11.410 11.626 -21.904 1.00 81.88 596 LEU A N 1
ATOM 4719 C CA . LEU A 1 596 ? 10.895 12.998 -21.876 1.00 81.88 596 LEU A CA 1
ATOM 4720 C C . LEU A 1 596 ? 10.327 13.287 -20.486 1.00 81.88 596 LEU A C 1
ATOM 4722 O O . LEU A 1 596 ? 9.640 12.432 -19.915 1.00 81.88 596 LEU A O 1
ATOM 4726 N N . SER A 1 597 ? 10.583 14.490 -19.980 1.00 87.75 597 SER A N 1
ATOM 4727 C CA . SER A 1 597 ? 10.006 15.005 -18.737 1.00 87.75 597 SER A CA 1
ATOM 4728 C C . SER A 1 597 ? 8.485 15.159 -18.847 1.00 87.75 597 SER A C 1
ATOM 4730 O O . SER A 1 597 ? 7.918 15.219 -19.941 1.00 87.75 597 SER A O 1
ATOM 4732 N N . MET A 1 598 ? 7.793 15.248 -17.708 1.00 88.00 598 MET A N 1
ATOM 4733 C CA . MET A 1 598 ? 6.340 15.460 -17.707 1.00 88.00 598 MET A CA 1
ATOM 4734 C C . MET A 1 598 ? 5.932 16.784 -18.363 1.00 88.00 598 MET A C 1
ATOM 4736 O O . MET A 1 598 ? 4.949 16.801 -19.095 1.00 88.00 598 MET A O 1
ATOM 4740 N N . GLN A 1 599 ? 6.717 17.848 -18.185 1.00 89.75 599 GLN A N 1
ATOM 4741 C CA . GLN A 1 599 ? 6.470 19.150 -18.814 1.00 89.75 599 GLN A CA 1
ATOM 4742 C C . GLN A 1 599 ? 6.576 19.071 -20.344 1.00 89.75 599 GLN A C 1
ATOM 4744 O O . GLN A 1 599 ? 5.729 19.603 -21.057 1.00 89.75 599 GLN A O 1
ATOM 4749 N N . GLU A 1 600 ? 7.569 18.347 -20.871 1.00 91.00 600 GLU A N 1
ATOM 4750 C CA . GLU A 1 600 ? 7.700 18.120 -22.317 1.00 91.00 600 GLU A CA 1
ATOM 4751 C C . GLU A 1 600 ? 6.556 17.260 -22.868 1.00 91.00 600 GLU A C 1
ATOM 4753 O O . GLU A 1 600 ? 6.066 17.508 -23.973 1.00 91.00 600 GLU A O 1
ATOM 4758 N N . LYS A 1 601 ? 6.100 16.259 -22.100 1.00 92.94 601 LYS A N 1
ATOM 4759 C CA . LYS A 1 601 ? 4.912 15.472 -22.458 1.00 92.94 601 LYS A CA 1
ATOM 4760 C C . LYS A 1 601 ? 3.681 16.381 -22.523 1.00 92.94 601 LYS A C 1
ATOM 4762 O O . LYS A 1 601 ? 3.000 16.374 -23.543 1.00 92.94 601 LYS A O 1
ATOM 4767 N N . GLU A 1 602 ? 3.428 17.188 -21.497 1.00 93.75 602 GLU A N 1
ATOM 4768 C CA . GLU A 1 602 ? 2.299 18.127 -21.449 1.00 93.75 602 GLU A CA 1
ATOM 4769 C C . GLU A 1 602 ? 2.341 19.122 -22.621 1.00 93.75 602 GLU A C 1
ATOM 4771 O O . GLU A 1 602 ? 1.347 19.265 -23.328 1.00 93.75 602 GLU A O 1
ATOM 4776 N N . ALA A 1 603 ? 3.502 19.708 -22.933 1.00 94.38 603 ALA A N 1
ATOM 4777 C CA . ALA A 1 603 ? 3.651 20.640 -24.055 1.00 94.38 603 ALA A CA 1
ATOM 4778 C C . ALA A 1 603 ? 3.237 20.036 -25.410 1.00 94.38 603 ALA A C 1
ATOM 4780 O O . ALA A 1 603 ? 2.583 20.702 -26.214 1.00 94.38 603 ALA A O 1
ATOM 4781 N N . ILE A 1 604 ? 3.576 18.766 -25.661 1.00 96.31 604 ILE A N 1
ATOM 4782 C CA . ILE A 1 604 ? 3.152 18.058 -26.877 1.00 96.31 604 ILE A CA 1
ATOM 4783 C C . ILE A 1 604 ? 1.640 17.819 -26.846 1.00 96.31 604 ILE A C 1
ATOM 4785 O O . ILE A 1 604 ? 0.954 18.103 -27.826 1.00 96.31 604 ILE A O 1
ATOM 4789 N N . TRP A 1 605 ? 1.105 17.322 -25.731 1.00 97.75 605 TRP A N 1
ATOM 4790 C CA . TRP A 1 605 ? -0.319 17.007 -25.604 1.00 97.75 605 TRP A CA 1
ATOM 4791 C C . TRP A 1 605 ? -1.223 18.248 -25.691 1.00 97.75 605 TRP A C 1
ATOM 4793 O O . TRP A 1 605 ? -2.308 18.158 -26.263 1.00 97.75 605 TRP A O 1
ATOM 4803 N N . ASN A 1 606 ? -0.766 19.417 -25.234 1.00 97.62 606 ASN A N 1
ATOM 4804 C CA . ASN A 1 606 ? -1.508 20.682 -25.312 1.00 97.62 606 ASN A CA 1
ATOM 4805 C C . ASN A 1 606 ? -1.902 21.060 -26.750 1.00 97.62 606 ASN A C 1
ATOM 4807 O O . ASN A 1 606 ? -2.976 21.617 -26.968 1.00 97.62 606 ASN A O 1
ATOM 4811 N N . ALA A 1 607 ? -1.079 20.719 -27.749 1.00 97.56 607 ALA A N 1
ATOM 4812 C CA . ALA A 1 607 ? -1.407 20.971 -29.154 1.00 97.56 607 ALA A CA 1
ATOM 4813 C C . ALA A 1 607 ? -2.612 20.143 -29.637 1.00 97.56 607 ALA A C 1
ATOM 4815 O O . ALA A 1 607 ? -3.407 20.622 -30.449 1.00 97.56 607 ALA A O 1
ATOM 4816 N N . LEU A 1 608 ? -2.759 18.909 -29.140 1.00 98.19 608 LEU A N 1
ATOM 4817 C CA . LEU A 1 608 ? -3.932 18.079 -29.408 1.00 98.19 608 LEU A CA 1
ATOM 4818 C C . LEU A 1 608 ? -5.147 18.598 -28.638 1.00 98.19 608 LEU A C 1
ATOM 4820 O O . LEU A 1 608 ? -6.219 18.735 -29.219 1.00 98.19 608 LEU A O 1
ATOM 4824 N N . GLY A 1 609 ? -4.979 18.912 -27.353 1.00 97.94 609 GLY A N 1
ATOM 4825 C CA . GLY A 1 609 ? -6.079 19.363 -26.506 1.00 97.94 609 GLY A CA 1
ATOM 4826 C C . GLY A 1 609 ? -6.691 20.689 -26.950 1.00 97.94 609 GLY A C 1
ATOM 4827 O O . GLY A 1 609 ? -7.909 20.766 -27.091 1.00 97.94 609 GLY A O 1
ATOM 4828 N N . GLY A 1 610 ? -5.874 21.679 -27.323 1.00 97.75 610 GLY A N 1
ATOM 4829 C CA . GLY A 1 610 ? -6.378 22.930 -27.900 1.00 97.75 610 GLY A CA 1
ATOM 4830 C C . GLY A 1 610 ? -7.146 22.721 -29.213 1.00 97.75 610 GLY A C 1
ATOM 4831 O O . GLY A 1 610 ? -8.168 23.364 -29.452 1.00 97.75 610 GLY A O 1
ATOM 4832 N N . TRP A 1 611 ? -6.711 21.773 -30.053 1.00 98.25 611 TRP A N 1
ATOM 4833 C CA . TRP A 1 611 ? -7.455 21.402 -31.262 1.00 98.25 611 TRP A CA 1
ATOM 4834 C C . TRP A 1 611 ? -8.783 20.714 -30.927 1.00 98.25 611 TRP A C 1
ATOM 4836 O O . TRP A 1 611 ? -9.810 21.067 -31.501 1.00 98.25 611 TRP A O 1
ATOM 4846 N N . VAL A 1 612 ? -8.793 19.777 -29.974 1.00 97.81 612 VAL A N 1
ATOM 4847 C CA . VAL A 1 612 ? -10.013 19.094 -29.515 1.00 97.81 612 VAL A CA 1
ATOM 4848 C C . VAL A 1 612 ? -11.036 20.094 -28.980 1.00 97.81 612 VAL A C 1
ATOM 4850 O O . VAL A 1 612 ? -12.210 19.996 -29.333 1.00 97.81 612 VAL A O 1
ATOM 4853 N N . GLN A 1 613 ? -10.609 21.035 -28.135 1.00 96.75 613 GLN A N 1
ATOM 4854 C CA . GLN A 1 613 ? -11.486 22.058 -27.560 1.00 96.75 613 GLN A CA 1
ATOM 4855 C C . GLN A 1 613 ? -12.164 22.864 -28.664 1.00 96.75 613 GLN A C 1
ATOM 4857 O O . GLN A 1 613 ? -13.392 22.902 -28.729 1.00 96.75 613 GLN A O 1
ATOM 4862 N N . LYS A 1 614 ? -11.371 23.370 -29.614 1.00 96.69 614 LYS A N 1
ATOM 4863 C CA . LYS A 1 614 ? -11.890 24.079 -30.784 1.00 96.69 614 LYS A CA 1
ATOM 4864 C C . LYS A 1 614 ? -12.870 23.225 -31.597 1.00 96.69 614 LYS A C 1
ATOM 4866 O O . LYS A 1 614 ? -13.924 23.703 -31.993 1.00 96.69 614 LYS A O 1
ATOM 4871 N N . ARG A 1 615 ? -12.572 21.940 -31.824 1.00 94.62 615 ARG A N 1
ATOM 4872 C CA . ARG A 1 615 ? -13.479 21.043 -32.563 1.00 94.62 615 ARG A CA 1
ATOM 4873 C C . ARG A 1 615 ? -14.796 20.789 -31.837 1.00 94.62 615 ARG A C 1
ATOM 4875 O O . ARG A 1 615 ? -15.821 20.650 -32.501 1.00 94.62 615 ARG A O 1
ATOM 4882 N N . ARG A 1 616 ? -14.797 20.728 -30.503 1.00 93.31 616 ARG A N 1
ATOM 4883 C CA . ARG A 1 616 ? -16.039 20.639 -29.719 1.00 93.31 616 ARG A CA 1
ATOM 4884 C C . ARG A 1 616 ? -16.852 21.920 -29.802 1.00 93.31 616 ARG A C 1
ATOM 4886 O O . ARG A 1 616 ? -18.061 21.828 -29.986 1.00 93.31 616 ARG A O 1
ATOM 4893 N N . GLU A 1 617 ? -16.203 23.078 -29.723 1.00 93.19 617 GLU A N 1
ATOM 4894 C CA . GLU A 1 617 ? -16.858 24.375 -29.925 1.00 93.19 617 GLU A CA 1
ATOM 4895 C C . GLU A 1 617 ? -17.511 24.435 -31.308 1.00 93.19 617 GLU A C 1
ATOM 4897 O O . GLU A 1 617 ? -18.716 24.659 -31.404 1.00 93.19 617 GLU A O 1
ATOM 4902 N N . ASP A 1 618 ? -16.765 24.105 -32.365 1.00 91.62 618 ASP A N 1
ATOM 4903 C CA . ASP A 1 618 ? -17.284 24.057 -33.733 1.00 91.62 618 ASP A CA 1
ATOM 4904 C C . ASP A 1 618 ? -18.495 23.111 -33.860 1.00 91.62 618 ASP A C 1
ATOM 4906 O O . ASP A 1 618 ? -19.470 23.459 -34.519 1.00 91.62 618 ASP A O 1
ATOM 4910 N N . ARG A 1 619 ? -18.456 21.931 -33.216 1.00 88.81 619 ARG A N 1
ATOM 4911 C CA . ARG A 1 619 ? -19.574 20.966 -33.196 1.00 88.81 619 ARG A CA 1
ATOM 4912 C C . ARG A 1 619 ? -20.779 21.436 -32.380 1.00 88.81 619 ARG A C 1
ATOM 4914 O O . ARG A 1 619 ? -21.879 20.961 -32.619 1.00 88.81 619 ARG A O 1
ATOM 4921 N N . SER A 1 620 ? -20.578 22.306 -31.392 1.00 81.56 620 SER A N 1
ATOM 4922 C CA . SER A 1 620 ? -21.665 22.885 -30.590 1.00 81.56 620 SER A CA 1
ATOM 4923 C C . SER A 1 620 ? -22.360 24.062 -31.285 1.00 81.56 620 SER A C 1
ATOM 4925 O O . SER A 1 620 ? -23.475 24.423 -30.912 1.00 81.56 620 SER A O 1
ATOM 4927 N N . LEU A 1 621 ? -21.697 24.655 -32.285 1.00 58.16 621 LEU A N 1
ATOM 4928 C CA . LEU A 1 621 ? -22.198 25.758 -33.110 1.00 58.16 621 LEU A CA 1
ATOM 4929 C C . LEU A 1 621 ? -22.858 25.286 -34.419 1.00 58.16 621 LEU A C 1
ATOM 4931 O O . LEU A 1 621 ? -23.553 26.078 -35.058 1.00 58.16 621 LEU A O 1
ATOM 4935 N N . SER A 1 622 ? -22.613 24.036 -34.825 1.00 51.75 622 SER A N 1
ATOM 4936 C CA . SER A 1 622 ? -23.179 23.361 -36.004 1.00 51.75 622 SER A CA 1
ATOM 4937 C C . SER A 1 622 ? -24.402 22.530 -35.652 1.00 51.75 622 SER A C 1
ATOM 4939 O O . SER A 1 622 ? -25.367 22.542 -36.445 1.00 51.75 622 SER A O 1
#

Sequence (622 aa):
MSAPTSDPLFGLDSINWSQLNHAYGSADDVPVLLKQLQSTDPEVYLTAFDAFWSNIYHQGTRYSASVEAVPFLYALFDHQTTKNRDGLLYMITSLAVGHPDWSIPDGVDLAKWQQQINNYDATKHGYALDEFRTYEAAEKGLAFVIRSLREESPLIIKITAAHHLAYFPRQIETSVPALLNLIGRDRCLMVRSTAVLALAILFAPTNDQSKRANTIHQIRSLYNNSCDEKMADEIFTWSCAVALLILGIAEEEFVEKARRVLTDEAYLCQLEEGLSPDTWFPFAMFGLRNLATTVLSKRPAHQLITDSLGQLILSIYWSGEYENTYRLLQDENWANPHDMRVTAAVVDALAGMEAPRRSRRLARVSQPSDNTSSDPEVSIPHRARRTRPASNLCSSSERHERARKPHNSQARVKKYAHLPLLRDTLVPNLICVFVGMNPGIQTATAGHAYAHPSNHFWRLLHTSGCTDRRCLPEEDGDLPHLYAMGNTNLVGRPSRTTSELSKQEMAEGTPILEDKIRRYKPEAVCFVGKGIWEAVWRWRYGRDPTKEEFKYGWQAETENLGKSKDGTEEYDAQGRVWSGAAVFVATSTSGLAASLSMQEKEAIWNALGGWVQKRREDRSLS

pLDDT: mean 78.82, std 23.82, range [21.28, 98.75]

Secondary structure (DSSP, 8-state):
-PPPPS-TTTTGGGS-GGGSEETTEE-TTHHHHHHHTT-S-HHHHHHHHHHHHHHHEETTEE-HHHHHHHHHHHHHHHSTT-S-HHHHHHHHHHHHHSSGGGGTTT---HHHHHHHHHTS-HHHHHHHHHHHHHHHHHHTTHHHHHHTTSTTS-HHHHHHHHHHHTT-GGGHHHHHHHHHHHHHH---HHHHHHHHHHHHHHHTT---HHHHHHHHHHHHHHHHHHHSSSS--HHHHHHHHHHHHHTT---HHHHHHHHHHHH-HHHHHHHHTT-BTTB--GGGTT-HHHHHHHHHHTS-HHHH--SHHHHHHHHHHHHTTHHHHHHHTTSSSS--S--THHHHHHHHHHHT--------------------------------------------------------HHHHHHHTTTSPPPPPB--TT-SEEEEESS--HHHHHHTSTT-STT--HHHHHHHTTSSSS---GGGTTTHHHHHSEEEEES--S--SSGGGS-HHHHHHHHHHHHHHHHHH--SEEEEESHHHHHHHHHHHHSSPPPTTT--SEEPPGGG-BS--SSS---B-TTS-B---BEEEEEPP--TT--SS-HHHHHHHHHHHHHHHHHHHHHHHH-

InterPro domains:
  IPR005122 Uracil-DNA glycosylase-like [PF03167] (429-608)
  IPR011989 Armadillo-like helical [G3DSA:1.25.10.10] (18-358)
  IPR015637 Uracil DNA glycosylase family 2 [PTHR12159] (389-617)
  IPR015637 Uracil DNA glycosylase family 2 [cd10028] (422-609)
  IPR016024 Armadillo-type fold [SSF48371] (25-265)
  IPR036895 Uracil-DNA glycosylase-like domain superfamily [G3DSA:3.40.470.10] (407-620)
  IPR036895 Uracil-DNA glycosylase-like domain superfamily [SSF52141] (424-609)

Foldseek 3Di:
DDDDDLDLCPCVVVDPQQVWFWPVGGRPCLSVLLVQLLDPDPVSNLVSLLVNLCGQAALLWGIRVLLVCLSSLLSLLLNPSGPPSLSSLVSLLCLQGPDLLLLPLQADDPVVLVVVLVVDDPVVNRRSVRSNSSNVSSLVSLVSLLVQCDPPHQQSSLLSSLSSLLRRLVCCVPNVVSLVVSLVPDPQLLSNLSSLLSLLSSCNNDPPPVVLVVNLVVLVVQLVVQVPDPDRSLSNNLSSLLSNLSSVNPDPVSLCSLCCCVPPVVSQVVNCVSDDLSRHRVSQPVHSVLSSCCSNVVHRSVVVQPDPLSVVVSCCVNLSVVSVLQVVQPPDDDDHRDPPVCSVVVVVVVVPPDDDDDDDDDDDDDDDDDYDDDDDDDDDDDDDDDDDDDDDDDDDDDDPPPDDDDDPLVVLLPPQPVFAFADWLFAAPAQEEEEEAEAERVCRNVSFPQQRPQFCVLVLCCLLQLDVDRDHRVCQNVCCVRRSYIYDYLARGYDNDSVSDDLVRSLVSQVVQLQSCLVRVHQAYEYQADVSVQSNCCNVPVHGDDPVQDDAFWHDLVPAGNADPPPDFDAGPVRHGRSHHTYGYAHHRHSVPPPDDPVRRSVSSNRVNVVSVVVVVVVVVD

Radius of gyration: 30.83 Å; chains: 1; bounding box: 77×82×93 Å

Organism: Fusarium sporotrichioides (NCBI:txid5514)